Protein AF-0000000081332858 (afdb_homodimer)

Solvent-accessible surface area (backbone atoms only — not comparable to full-atom values): 34421 Å² total; per-residue (Å²): 135,81,70,83,60,42,72,42,74,48,76,34,62,42,65,67,56,46,44,54,54,47,28,74,70,50,26,63,65,46,74,45,54,92,53,54,86,54,32,47,28,39,37,44,32,35,38,48,86,89,63,42,36,37,34,30,40,40,31,40,49,28,51,35,36,38,38,35,73,59,21,86,56,22,52,22,36,40,34,40,34,25,72,37,52,39,37,38,39,38,42,90,90,38,79,43,76,26,24,66,54,25,22,39,48,46,56,51,66,41,61,38,36,40,37,33,41,28,70,22,33,25,41,37,39,34,36,29,46,66,56,52,51,53,50,50,22,61,72,66,71,43,86,75,91,64,84,90,46,63,59,42,71,35,44,45,74,54,60,28,35,14,54,47,48,52,49,53,52,49,51,41,55,49,60,70,65,66,39,65,49,72,68,32,58,87,32,41,51,30,47,49,50,23,53,54,46,35,47,63,72,32,41,40,30,84,53,33,60,58,48,36,60,72,68,61,60,83,66,58,67,42,56,49,37,30,50,50,50,42,68,75,38,47,53,50,94,76,51,72,67,56,41,26,63,59,28,70,48,55,67,66,60,49,38,51,47,27,38,71,65,49,51,27,46,65,64,56,44,48,50,52,53,33,51,51,50,38,52,51,43,50,71,66,56,59,92,79,60,53,70,65,57,47,36,42,58,38,58,49,85,50,66,69,61,47,44,54,52,41,22,70,76,68,76,42,44,68,67,52,52,45,50,51,46,54,58,67,74,98,132,86,67,84,61,40,73,42,76,50,76,35,59,45,65,67,57,47,43,57,55,46,26,72,70,49,26,63,64,47,73,46,56,94,51,56,87,54,33,47,29,38,39,44,34,35,38,48,85,89,62,45,38,38,34,30,41,40,32,40,50,29,52,34,36,37,39,34,74,58,21,86,57,23,52,21,35,40,33,39,34,25,73,37,53,40,36,36,38,37,43,91,89,40,79,43,76,27,25,66,56,23,21,40,48,47,56,51,66,41,62,38,36,40,38,36,40,27,69,23,33,25,40,36,39,34,36,31,46,65,56,52,52,53,49,48,22,61,71,65,70,45,84,77,90,64,82,88,46,64,60,42,71,37,45,46,73,55,62,28,34,13,52,48,47,53,49,53,53,49,50,41,56,49,60,69,65,65,40,66,49,72,67,33,59,86,31,40,49,29,49,51,50,24,54,55,47,34,46,62,74,30,42,38,31,84,54,34,60,59,47,36,62,72,68,60,59,82,67,57,68,42,57,51,37,30,50,49,51,42,68,76,39,47,54,50,95,77,51,73,66,55,40,26,63,58,26,70,48,53,68,66,59,51,39,52,46,27,37,70,64,50,52,26,47,65,64,56,45,48,50,51,52,33,52,51,49,39,53,51,43,48,71,65,49,62,94,84,61,54,71,66,57,49,38,44,57,39,57,48,84,50,65,69,62,47,44,53,52,43,22,69,74,68,77,41,43,67,67,52,52,45,51,51,47,53,56,65,75,93

Organism: NCBI:txid2813360

Nearest PDB structures (foldseek):
  3mn2-assembly2_B  TM=9.198E-01  e=8.263E-06  Rhodopseudomonas palustris CGA009
  6nwj-assembly1_B  TM=6.932E-01  e=1.311E-04  Clostridium perfringens str. 13
  1sfn-assembly1_A  TM=6.014E-01  e=7.971E-05  Deinococcus radiodurans
  5u9e-assembly1_B  TM=5.448E-01  e=7.276E-04  Bacteria Latreille et al. 1825
  5u93-assembly1_A  TM=4.797E-01  e=2.456E-03  Bacteria Latreille et al. 1825

Secondary structure (DSSP, 8-state):
-----SEEEEEE-SHHHHHHHHHHHH-S-EEE-S-GGG--EEEEEEE-TTSSEEEEEEE-SS-EEEEE--TTT--EEEEEEEEES-EEEEETTEEEEEBTTEEEEEPTTS-EEEEE-TT-EEEEEEEEHHHHHHHHHHHHTS--SS---B-SEEESSSHHHHHHHHHHHHHHHHHHHT-GGGG-HHHHHHHHHHHHHHHHHHS-BTTHHHHHHHHTPPPPHHHHHHHHHHHHTTTS---HHHHHHHHTS-HHHHHHHHHHHHSS-HHHHHHHHHHHHHHHHHHHHTTSS-HHHHHHHTT---HHHHHHHHHHHHSS-HHHHHHHHHHHH-/-----SEEEEEE-SHHHHHHHHHHHH-S-EEE-S-GGG--EEEEEEE-TTSSEEEEEEE-SS-EEEEE--TTT--EEEEEEEEES-EEEEETTEEEEEBTTEEEEE-TTS-EEEEE-TT-EEEEEEEEHHHHHHHHHHHHTS--SS---B-SEEESSSHHHHHHHHHHHHHHHHHHHT-GGGG-HHHHHHHHHHHHHHHHHHS-BTTHHHHHHHHTPPPPHHHHHHHHHHHHTTTS---HHHHHHHHTS-HHHHHHHHHHHHSS-HHHHHHHHHHHHHHHHHHHS-SSS-HHHHHHHTT---HHHHHHHHHHHHSS-HHHHHHHHHHHH-

Radius of gyration: 30.45 Å; Cα contacts (8 Å, |Δi|>4): 1201; chains: 2; bounding box: 71×90×68 Å

Foldseek 3Di:
DPPLDQKDKDWDLADVVLQVVVCVFFNHKDKDDPCSRQWTWIWIWGAQPVRQKIKTKIAGLAKMKIWDDPLVGRFKKKKKAWPDFWKWKAFPNDIDIGYNFKIFIDHGPGTMMMIGHNPTMIIMMIGGQVLLQVLVCVLLVHHDQAGKDFDTMAGCPDFLSVVLVVLSVVVHVVSVVVDPQSVDNVRVVVSVSCSSNSCVQGTAILCLVVSCVSVVPDAPPLQVQLVVVLVVQQQHDDDLVNSCVRSVHDLVVQQVSCCRRHVDGSVVVSLVVLLVQLLVCLLVVAPPDDSVRSSVSRPDPDVVVSQVVNCVSNVDGSVVSNVVSVVVVD/DPPLDQKDKDWDLAQVVLQVVVCVFFNHKDKDDPCSRQWTWIWIWGAQPVRQKIKTKIAGLAKMKIWDDPLVGRFKKKKKAWPDFWKWKAFPNDIDIGYNFKIFIDHGPGTMMMIGHNPTMIIMMIGGQVLLQVLVCVLLVHHDDDGKDFDTMAGCPDFLSVVLVVLSVVVHVVSVVVDPQSVDNVRVVVSVSCSSNSCVQGTAILCLVVSCVSVVPDAPPLLVQLVVVLVVQQQHDDDLVNSCVRSVHDLVVQQVSCCRRHVDGSVVVSLVVLLVQLLVCLLVVAPPDDSVRSSVSRPDPDVVVSQVVNCVSNVDGSVVSNVVSVVVVD

Structure (mmCIF, N/CA/C/O backbone):
data_AF-0000000081332858-model_v1
#
loop_
_entity.id
_entity.type
_entity.pdbx_description
1 polymer 'Helix-turn-helix domain-containing protein'
#
loop_
_atom_site.group_PDB
_atom_site.id
_atom_site.type_symbol
_atom_site.label_atom_id
_atom_site.label_alt_id
_atom_site.label_comp_id
_atom_site.label_asym_id
_atom_site.label_entity_id
_atom_site.label_seq_id
_atom_site.pdbx_PDB_ins_code
_atom_site.Cartn_x
_atom_site.Cartn_y
_atom_site.Cartn_z
_atom_site.occupancy
_atom_site.B_iso_or_equiv
_atom_site.auth_seq_id
_atom_site.auth_comp_id
_atom_site.auth_asym_id
_atom_site.auth_atom_id
_atom_site.pdbx_PDB_model_num
ATOM 1 N N . MET A 1 1 ? 16.011 -5.835 26.47 1 20.95 1 MET A N 1
ATOM 2 C CA . MET A 1 1 ? 15.827 -4.471 25.984 1 20.95 1 MET A CA 1
ATOM 3 C C . MET A 1 1 ? 15.586 -4.457 24.478 1 20.95 1 MET A C 1
ATOM 5 O O . MET A 1 1 ? 16.534 -4.408 23.694 1 20.95 1 MET A O 1
ATOM 9 N N . SER A 1 2 ? 15.038 -5.488 23.967 1 27.61 2 SER A N 1
ATOM 10 C CA . SER A 1 2 ? 14.746 -6.167 22.709 1 27.61 2 SER A CA 1
ATOM 11 C C . SER A 1 2 ? 14.049 -5.234 21.725 1 27.61 2 SER A C 1
ATOM 13 O O . SER A 1 2 ? 12.835 -5.034 21.805 1 27.61 2 SER A O 1
ATOM 15 N N . SER A 1 3 ? 14.504 -3.999 21.685 1 33.76 3 SER A N 1
ATOM 16 C CA . SER A 1 3 ? 14.084 -2.938 20.776 1 33.76 3 SER A CA 1
ATOM 17 C C . SER A 1 3 ? 13.857 -3.476 19.367 1 33.76 3 SER A C 1
ATOM 19 O O . SER A 1 3 ? 14.741 -4.113 18.79 1 33.76 3 SER A O 1
ATOM 21 N N . GLN A 1 4 ? 12.79 -4.153 18.954 1 39.83 4 GLN A N 1
ATOM 22 C CA . GLN A 1 4 ? 12.185 -4.659 17.726 1 39.83 4 GLN A CA 1
ATOM 23 C C . GLN A 1 4 ? 12.593 -3.813 16.523 1 39.83 4 GLN A C 1
ATOM 25 O O . GLN A 1 4 ? 11.97 -2.789 16.238 1 39.83 4 GLN A O 1
ATOM 30 N N . THR A 1 5 ? 13.84 -3.744 16.279 1 48.18 5 THR A N 1
ATOM 31 C CA . THR A 1 5 ? 14.554 -2.824 15.401 1 48.18 5 THR A CA 1
ATOM 32 C C . THR A 1 5 ? 14.111 -3.007 13.952 1 48.18 5 THR A C 1
ATOM 34 O O . THR A 1 5 ? 14.234 -4.099 13.393 1 48.18 5 THR A O 1
ATOM 37 N N . ARG A 1 6 ? 13.298 -2.214 13.42 1 63.18 6 ARG A N 1
ATOM 38 C CA . ARG A 1 6 ? 12.821 -2.032 12.053 1 63.18 6 ARG A CA 1
ATOM 39 C C . ARG A 1 6 ? 13.982 -2.028 11.064 1 63.18 6 ARG A C 1
ATOM 41 O O . ARG A 1 6 ? 13.883 -2.609 9.981 1 63.18 6 ARG A O 1
ATOM 48 N N . ASP A 1 7 ? 15.091 -1.517 11.483 1 69.71 7 ASP A N 1
ATOM 49 C CA . ASP A 1 7 ? 16.236 -1.451 10.58 1 69.71 7 ASP A CA 1
ATOM 50 C C . ASP A 1 7 ? 17.333 -2.422 11.013 1 69.71 7 ASP A C 1
ATOM 52 O O . ASP A 1 7 ? 17.919 -2.266 12.086 1 69.71 7 ASP A O 1
ATOM 56 N N . ILE A 1 8 ? 17.525 -3.523 10.327 1 75.99 8 ILE A N 1
ATOM 57 C CA . ILE A 1 8 ? 18.504 -4.552 10.662 1 75.99 8 ILE A CA 1
ATOM 58 C C . ILE A 1 8 ? 19.663 -4.504 9.67 1 75.99 8 ILE A C 1
ATOM 60 O O . ILE A 1 8 ? 19.455 -4.583 8.457 1 75.99 8 ILE A O 1
ATOM 64 N N . ARG A 1 9 ? 20.893 -4.158 10.193 1 82.01 9 ARG A N 1
ATOM 65 C CA . ARG A 1 9 ? 22.105 -4.216 9.382 1 82.01 9 ARG A CA 1
ATOM 66 C C . ARG A 1 9 ? 23.162 -5.099 10.038 1 82.01 9 ARG A C 1
ATOM 68 O O . ARG A 1 9 ? 23.366 -5.033 11.251 1 82.01 9 ARG A O 1
ATOM 75 N N . ILE A 1 10 ? 23.713 -5.959 9.143 1 79.6 10 ILE A N 1
ATOM 76 C CA . ILE A 1 10 ? 24.734 -6.837 9.704 1 79.6 10 ILE A CA 1
ATOM 77 C C . ILE A 1 10 ? 25.812 -7.109 8.658 1 79.6 10 ILE A C 1
ATOM 79 O O . ILE A 1 10 ? 25.536 -7.099 7.456 1 79.6 10 ILE A O 1
ATOM 83 N N . GLN A 1 11 ? 26.93 -7.125 9.168 1 80.64 11 GLN A N 1
ATOM 84 C CA . GLN A 1 11 ? 28.081 -7.623 8.421 1 80.64 11 GLN A CA 1
ATOM 85 C C . GLN A 1 11 ? 28.754 -8.779 9.155 1 80.64 11 GLN A C 1
ATOM 87 O O . GLN A 1 11 ? 28.981 -8.705 10.365 1 80.64 11 GLN A O 1
ATOM 92 N N . ARG A 1 12 ? 28.789 -9.879 8.466 1 80.61 12 ARG A N 1
ATOM 93 C CA . ARG A 1 12 ? 29.456 -11.047 9.033 1 80.61 12 ARG A CA 1
ATOM 94 C C . ARG A 1 12 ? 30.494 -11.607 8.066 1 80.61 12 ARG A C 1
ATOM 96 O O . ARG A 1 12 ? 30.293 -11.587 6.85 1 80.61 12 ARG A O 1
ATOM 103 N N . PHE A 1 13 ? 31.51 -12.166 8.756 1 81.51 13 PHE A N 1
ATOM 104 C CA . PHE A 1 13 ? 32.588 -12.651 7.902 1 81.51 13 PHE A CA 1
ATOM 105 C C . PHE A 1 13 ? 32.834 -14.137 8.132 1 81.51 13 PHE A C 1
ATOM 107 O O . PHE A 1 13 ? 33.845 -14.681 7.682 1 81.51 13 PHE A O 1
ATOM 114 N N . ASP A 1 14 ? 31.905 -14.775 8.884 1 86.92 14 ASP A N 1
ATOM 115 C CA . ASP A 1 14 ? 32.022 -16.221 9.038 1 86.92 14 ASP A CA 1
ATOM 116 C C . ASP A 1 14 ? 30.699 -16.916 8.721 1 86.92 14 ASP A C 1
ATOM 118 O O . ASP A 1 14 ? 29.632 -16.309 8.83 1 86.92 14 ASP A O 1
ATOM 122 N N . LEU A 1 15 ? 30.89 -18.131 8.35 1 90.55 15 LEU A N 1
ATOM 123 C CA . LEU A 1 15 ? 29.773 -18.924 7.849 1 90.55 15 LEU A CA 1
ATOM 124 C C . LEU A 1 15 ? 28.733 -19.149 8.941 1 90.55 15 LEU A C 1
ATOM 126 O O . LEU A 1 15 ? 27.53 -19.069 8.685 1 90.55 15 LEU A O 1
ATOM 130 N N . GLU A 1 16 ? 29.199 -19.429 10.105 1 90.61 16 GLU A N 1
ATOM 131 C CA . GLU A 1 16 ? 28.293 -19.711 11.214 1 90.61 16 GLU A CA 1
ATOM 132 C C . GLU A 1 16 ? 27.489 -18.472 11.6 1 90.61 16 GLU A C 1
ATOM 134 O O . GLU A 1 16 ? 26.299 -18.568 11.906 1 90.61 16 GLU A O 1
ATOM 139 N N . GLY A 1 17 ? 28.124 -17.437 11.593 1 90.92 17 GLY A N 1
ATOM 140 C CA . GLY A 1 17 ? 27.434 -16.192 11.892 1 90.92 17 GLY A CA 1
ATOM 141 C C . GLY A 1 17 ? 26.366 -15.842 10.874 1 90.92 17 GLY A C 1
ATOM 142 O O . GLY A 1 17 ? 25.256 -15.451 11.24 1 90.92 17 GLY A O 1
ATOM 143 N N . ALA A 1 18 ? 26.75 -15.945 9.651 1 92.16 18 ALA A N 1
ATOM 144 C CA . ALA A 1 18 ? 25.803 -15.671 8.574 1 92.16 18 ALA A CA 1
ATOM 145 C C . ALA A 1 18 ? 24.601 -16.608 8.649 1 92.16 18 ALA A C 1
ATOM 147 O O . ALA A 1 18 ? 23.454 -16.167 8.54 1 92.16 18 ALA A O 1
ATOM 148 N N . ARG A 1 19 ? 24.859 -17.853 8.843 1 91.44 19 ARG A N 1
ATOM 149 C CA . ARG A 1 19 ? 23.8 -18.853 8.936 1 91.44 19 ARG A CA 1
ATOM 150 C C . ARG A 1 19 ? 22.882 -18.571 10.12 1 91.44 19 ARG A C 1
ATOM 152 O O . ARG A 1 19 ? 21.657 -18.642 9.993 1 91.44 19 ARG A O 1
ATOM 159 N N . SER A 1 20 ? 23.457 -18.314 11.256 1 89.73 20 SER A N 1
ATOM 160 C CA . SER A 1 20 ? 22.679 -18.037 12.459 1 89.73 20 SER A CA 1
ATOM 161 C C . SER A 1 20 ? 21.775 -16.824 12.265 1 89.73 20 SER A C 1
ATOM 163 O O . SER A 1 20 ? 20.625 -16.823 12.709 1 89.73 20 SER A O 1
ATOM 165 N N . TRP A 1 21 ? 22.353 -15.887 11.659 1 88.15 21 TRP A N 1
ATOM 166 C CA . TRP A 1 21 ? 21.586 -14.676 11.386 1 88.15 21 TRP A CA 1
ATOM 167 C C . TRP A 1 21 ? 20.379 -14.984 10.506 1 88.15 21 TRP A C 1
ATOM 169 O O . TRP A 1 21 ? 19.248 -14.628 10.847 1 88.15 21 TRP A O 1
ATOM 179 N N . MET A 1 22 ? 20.589 -15.635 9.423 1 89.73 22 MET A N 1
ATOM 180 C CA . MET A 1 22 ? 19.532 -15.907 8.453 1 89.73 22 MET A CA 1
ATOM 181 C C . MET A 1 22 ? 18.533 -16.918 9.005 1 89.73 22 MET A C 1
ATOM 183 O O . MET A 1 22 ? 17.351 -16.883 8.658 1 89.73 22 MET A O 1
ATOM 187 N N . SER A 1 23 ? 18.963 -17.819 9.877 1 88.5 23 SER A N 1
ATOM 188 C CA . SER A 1 23 ? 18.057 -18.77 10.513 1 88.5 23 SER A CA 1
ATOM 189 C C . SER A 1 23 ? 17.021 -18.055 11.374 1 88.5 23 SER A C 1
ATOM 191 O O . SER A 1 23 ? 15.883 -18.514 11.495 1 88.5 23 SER A O 1
ATOM 193 N N . GLY A 1 24 ? 17.417 -16.959 11.877 1 84.44 24 GLY A N 1
ATOM 194 C CA . GLY A 1 24 ? 16.493 -16.156 12.661 1 84.44 24 GLY A CA 1
ATOM 195 C C . GLY A 1 24 ? 15.422 -15.487 11.82 1 84.44 24 GLY A C 1
ATOM 196 O O . GLY A 1 24 ? 14.355 -15.137 12.328 1 84.44 24 GLY A O 1
ATOM 197 N N . ILE A 1 25 ? 15.683 -15.383 10.57 1 85.5 25 ILE A N 1
ATOM 198 C CA . ILE A 1 25 ? 14.774 -14.662 9.685 1 85.5 25 ILE A CA 1
ATOM 199 C C . ILE A 1 25 ? 13.942 -15.655 8.878 1 85.5 25 ILE A C 1
ATOM 201 O O . ILE A 1 25 ? 12.718 -15.528 8.797 1 85.5 25 ILE A O 1
ATOM 205 N N . CYS A 1 26 ? 14.571 -16.68 8.343 1 85.97 26 CYS A N 1
ATOM 206 C CA . CYS A 1 26 ? 13.897 -17.56 7.396 1 85.97 26 CYS A CA 1
ATOM 207 C C . CYS A 1 26 ? 13.637 -18.93 8.012 1 85.97 26 CYS A C 1
ATOM 209 O O . CYS A 1 26 ? 12.871 -19.726 7.467 1 85.97 26 CYS A O 1
ATOM 211 N N . GLY A 1 27 ? 14.281 -19.165 9.141 1 83.36 27 GLY A N 1
ATOM 212 C CA . GLY A 1 27 ? 14.206 -20.493 9.729 1 83.36 27 GLY A CA 1
ATOM 213 C C . GLY A 1 27 ? 15.463 -21.314 9.509 1 83.36 27 GLY A C 1
ATOM 214 O O . GLY A 1 27 ? 16.371 -20.889 8.792 1 83.36 27 GLY A O 1
ATOM 215 N N . PRO A 1 28 ? 15.479 -22.422 10.138 1 83.94 28 PRO A N 1
ATOM 216 C CA . PRO A 1 28 ? 16.684 -23.254 10.078 1 83.94 28 PRO A CA 1
ATOM 217 C C . PRO A 1 28 ? 16.975 -23.769 8.67 1 83.94 28 PRO A C 1
ATOM 219 O O . PRO A 1 28 ? 16.05 -24.13 7.937 1 83.94 28 PRO A O 1
ATOM 222 N N . HIS A 1 29 ? 18.261 -23.725 8.281 1 86.79 29 HIS A N 1
ATOM 223 C CA . HIS A 1 29 ? 18.756 -24.24 7.009 1 86.79 29 HIS A CA 1
ATOM 224 C C . HIS A 1 29 ? 20.257 -24.505 7.07 1 86.79 29 HIS A C 1
ATOM 226 O O . HIS A 1 29 ? 20.91 -24.178 8.063 1 86.79 29 HIS A O 1
ATOM 232 N N . ARG A 1 30 ? 20.741 -25.173 6.16 1 89.97 30 ARG A N 1
ATOM 233 C CA . ARG A 1 30 ? 22.179 -25.388 6.035 1 89.97 30 ARG A CA 1
ATOM 234 C C . ARG A 1 30 ? 22.797 -24.402 5.049 1 89.97 30 ARG A C 1
ATOM 236 O O . ARG A 1 30 ? 22.198 -24.09 4.018 1 89.97 30 ARG A O 1
ATOM 243 N N . LEU A 1 31 ? 23.886 -23.856 5.406 1 92.75 31 LEU A N 1
ATOM 244 C CA . LEU A 1 31 ? 24.678 -22.95 4.582 1 92.75 31 LEU A CA 1
ATOM 245 C C . LEU A 1 31 ? 26.079 -23.508 4.353 1 92.75 31 LEU A C 1
ATOM 247 O O . LEU A 1 31 ? 26.791 -23.82 5.31 1 92.75 31 LEU A O 1
ATOM 251 N N . ALA A 1 32 ? 26.43 -23.645 3.053 1 94.51 32 ALA A N 1
ATOM 252 C CA . ALA A 1 32 ? 27.729 -24.233 2.732 1 94.51 32 ALA A CA 1
ATOM 253 C C . ALA A 1 32 ? 28.461 -23.404 1.681 1 94.51 32 ALA A C 1
ATOM 255 O O . ALA A 1 32 ? 27.831 -22.719 0.871 1 94.51 32 ALA A O 1
ATOM 256 N N . THR A 1 33 ? 29.762 -23.394 1.731 1 94.37 33 THR A N 1
ATOM 257 C CA . THR A 1 33 ? 30.622 -22.778 0.727 1 94.37 33 THR A CA 1
ATOM 258 C C . THR A 1 33 ? 31.966 -23.497 0.651 1 94.37 33 THR A C 1
ATOM 260 O O . THR A 1 33 ? 32.429 -24.063 1.643 1 94.37 33 THR A O 1
ATOM 263 N N . SER A 1 34 ? 32.543 -23.514 -0.481 1 92.2 34 SER A N 1
ATOM 264 C CA . SER A 1 34 ? 33.867 -24.1 -0.665 1 92.2 34 SER A CA 1
ATOM 265 C C . SER A 1 34 ? 34.966 -23.117 -0.274 1 92.2 34 SER A C 1
ATOM 267 O O . SER A 1 34 ? 36.122 -23.507 -0.103 1 92.2 34 SER A O 1
ATOM 269 N N . THR A 1 35 ? 34.635 -21.851 -0.088 1 91.78 35 THR A N 1
ATOM 270 C CA . THR A 1 35 ? 35.613 -20.823 0.246 1 91.78 35 THR A CA 1
ATOM 271 C C . THR A 1 35 ? 35.125 -19.97 1.414 1 91.78 35 THR A C 1
ATOM 273 O O . THR A 1 35 ? 34.914 -18.765 1.264 1 91.78 35 THR A O 1
ATOM 276 N N . PRO A 1 36 ? 35.059 -20.509 2.569 1 90.44 36 PRO A N 1
ATOM 277 C CA . PRO A 1 36 ? 34.517 -19.78 3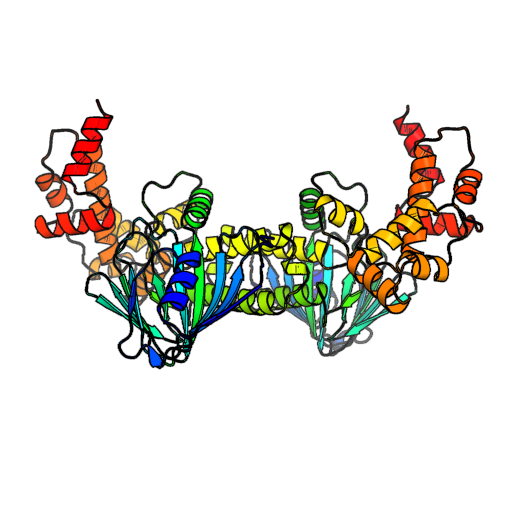.718 1 90.44 36 PRO A CA 1
ATOM 278 C C . PRO A 1 36 ? 35.315 -18.52 4.047 1 90.44 36 PRO A C 1
ATOM 280 O O . PRO A 1 36 ? 34.757 -17.547 4.56 1 90.44 36 PRO A O 1
ATOM 283 N N . GLU A 1 37 ? 36.569 -18.507 3.696 1 89.42 37 GLU A N 1
ATOM 284 C CA . GLU A 1 37 ? 37.438 -17.379 4.015 1 89.42 37 GLU A CA 1
ATOM 285 C C . GLU A 1 37 ? 37.097 -16.161 3.16 1 89.42 37 GLU A C 1
ATOM 287 O O . GLU A 1 37 ? 37.467 -15.035 3.5 1 89.42 37 GLU A O 1
ATOM 292 N N . ARG A 1 38 ? 36.398 -16.354 2.115 1 90.31 38 ARG A N 1
ATOM 293 C CA . ARG A 1 38 ? 36.067 -15.264 1.203 1 90.31 38 ARG A CA 1
ATOM 294 C C . ARG A 1 38 ? 34.68 -14.704 1.5 1 90.31 38 ARG A C 1
ATOM 296 O O . ARG A 1 38 ? 34.227 -13.769 0.836 1 90.31 38 ARG A O 1
ATOM 303 N N . LEU A 1 39 ? 34.037 -15.265 2.459 1 91.36 39 LEU A N 1
ATOM 304 C CA . LEU A 1 39 ? 32.679 -14.851 2.793 1 91.36 39 LEU A CA 1
ATOM 305 C C . LEU A 1 39 ? 32.655 -13.406 3.28 1 91.36 39 LEU A C 1
ATOM 307 O O . LEU A 1 39 ? 33.442 -13.027 4.151 1 91.36 39 LEU A O 1
ATOM 311 N N . ARG A 1 40 ? 31.891 -12.522 2.642 1 91.44 40 ARG A N 1
ATOM 312 C CA . ARG A 1 40 ? 31.587 -11.15 3.038 1 91.44 40 ARG A CA 1
ATOM 313 C C . ARG A 1 40 ? 30.081 -10.915 3.085 1 91.44 40 ARG A C 1
ATOM 315 O O . ARG A 1 40 ? 29.529 -10.222 2.228 1 91.44 40 ARG A O 1
ATOM 322 N N . PHE A 1 41 ? 29.544 -11.444 4.111 1 91.66 41 PHE A N 1
ATOM 323 C CA . PHE A 1 41 ? 28.092 -11.443 4.253 1 91.66 41 PHE A CA 1
ATOM 324 C C . PHE A 1 41 ? 27.59 -10.068 4.676 1 91.66 41 PHE A C 1
ATOM 326 O O . PHE A 1 41 ? 28.061 -9.507 5.667 1 91.66 41 PHE A O 1
ATOM 333 N N . HIS A 1 42 ? 26.718 -9.518 3.879 1 92.81 42 HIS A N 1
ATOM 334 C CA . HIS A 1 42 ? 26.047 -8.26 4.186 1 92.81 42 HIS A CA 1
ATOM 335 C C . HIS A 1 42 ? 24.537 -8.384 4.013 1 92.81 42 HIS A C 1
ATOM 337 O O . HIS A 1 42 ? 24.065 -8.93 3.013 1 92.81 42 HIS A O 1
ATOM 343 N N . HIS A 1 43 ? 23.819 -8.022 5.02 1 91.26 43 HIS A N 1
ATOM 344 C CA . HIS A 1 43 ? 22.361 -8.01 4.97 1 91.26 43 HIS A CA 1
ATOM 345 C C . HIS A 1 43 ? 21.8 -6.714 5.544 1 91.26 43 HIS A C 1
ATOM 347 O O . HIS A 1 43 ? 22.111 -6.347 6.679 1 91.26 43 HIS A O 1
ATOM 353 N N . SER A 1 44 ? 21.156 -5.955 4.749 1 90.93 44 SER A N 1
ATOM 354 C CA . SER A 1 44 ? 20.394 -4.786 5.176 1 90.93 44 SER A CA 1
ATOM 355 C C . SER A 1 44 ? 18.896 -5.003 4.988 1 90.93 44 SER A C 1
ATOM 357 O O . SER A 1 44 ? 18.431 -5.227 3.869 1 90.93 44 SER A O 1
ATOM 359 N N . ALA A 1 45 ? 18.17 -5.033 6.125 1 87.83 45 ALA A N 1
ATOM 360 C CA . ALA A 1 45 ? 16.751 -5.365 6.025 1 87.83 45 ALA A CA 1
ATOM 361 C C . ALA A 1 45 ? 15.929 -4.57 7.036 1 87.83 45 ALA A C 1
ATOM 363 O O . ALA A 1 45 ? 16.479 -4.001 7.982 1 87.83 45 ALA A O 1
ATOM 364 N N . ASN A 1 46 ? 14.697 -4.41 6.646 1 85.56 46 ASN A N 1
ATOM 365 C CA . ASN A 1 46 ? 13.701 -3.843 7.549 1 85.56 46 ASN A CA 1
ATOM 366 C C . ASN A 1 46 ? 12.517 -4.787 7.741 1 85.56 46 ASN A C 1
ATOM 368 O O . ASN A 1 46 ? 12.234 -5.619 6.877 1 85.56 46 ASN A O 1
ATOM 372 N N . VAL A 1 47 ? 12.017 -4.754 8.898 1 79.51 47 VAL A N 1
ATOM 373 C CA . VAL A 1 47 ? 10.861 -5.579 9.231 1 79.51 47 VAL A CA 1
ATOM 374 C C . VAL A 1 47 ? 9.637 -4.692 9.448 1 79.51 47 VAL A C 1
ATOM 376 O O . VAL A 1 47 ? 9.739 -3.619 10.048 1 79.51 47 VAL A O 1
ATOM 379 N N . PHE A 1 48 ? 8.548 -5.104 8.781 1 80.72 48 PHE A N 1
ATOM 380 C CA . PHE A 1 48 ? 7.298 -4.45 9.149 1 80.72 48 PHE A CA 1
ATOM 381 C C . PHE A 1 48 ? 6.968 -4.698 10.616 1 80.72 48 PHE A C 1
ATOM 383 O O . PHE A 1 48 ? 7.426 -5.681 11.203 1 80.72 48 PHE A O 1
ATOM 390 N N . LYS A 1 49 ? 6.333 -3.826 11.198 1 66.47 49 LYS A N 1
ATOM 391 C CA . LYS A 1 49 ? 6.079 -3.861 12.635 1 66.47 49 LYS A CA 1
ATOM 392 C C . LYS A 1 49 ? 5.309 -5.119 13.026 1 66.47 49 LYS A C 1
ATOM 394 O O . LYS A 1 49 ? 5.465 -5.629 14.138 1 66.47 49 LYS A O 1
ATOM 399 N N . SER A 1 50 ? 4.369 -5.565 12.111 1 62.18 50 SER A N 1
ATOM 400 C CA . SER A 1 50 ? 3.676 -6.808 12.433 1 62.18 50 SER A CA 1
ATOM 401 C C . SER A 1 50 ? 4.647 -7.983 12.494 1 62.18 50 SER A C 1
ATOM 403 O O . SER A 1 50 ? 4.322 -9.036 13.045 1 62.18 50 SER A O 1
ATOM 405 N N . ARG A 1 51 ? 5.843 -7.812 12.066 1 63.76 51 ARG A N 1
ATOM 406 C CA . ARG A 1 51 ? 6.984 -8.72 12.09 1 63.76 51 ARG A CA 1
ATOM 407 C C . ARG A 1 51 ? 6.736 -9.935 11.202 1 63.76 51 ARG A C 1
ATOM 409 O O . ARG A 1 51 ? 7.463 -10.928 11.282 1 63.76 51 ARG A O 1
ATOM 416 N N . ALA A 1 52 ? 5.803 -9.851 10.413 1 82.18 52 ALA A N 1
ATOM 417 C CA . ALA A 1 52 ? 5.508 -11.014 9.58 1 82.18 52 ALA A CA 1
ATOM 418 C C . ALA A 1 52 ? 6.299 -10.97 8.276 1 82.18 52 ALA A C 1
ATOM 420 O O . ALA A 1 52 ? 6.467 -11.994 7.609 1 82.18 52 ALA A O 1
ATOM 421 N N . THR A 1 53 ? 6.847 -9.827 8.021 1 92.22 53 THR A N 1
ATOM 422 C CA . THR A 1 53 ? 7.497 -9.644 6.728 1 92.22 53 THR A CA 1
ATOM 423 C C . THR A 1 53 ? 8.835 -8.928 6.892 1 92.22 53 THR A C 1
ATOM 425 O O . THR A 1 53 ? 8.907 -7.876 7.53 1 92.22 53 THR A O 1
ATOM 428 N N . THR A 1 54 ? 9.846 -9.502 6.444 1 91.98 54 THR A N 1
ATOM 429 C CA . THR A 1 54 ? 11.176 -8.904 6.393 1 91.98 54 THR A CA 1
ATOM 430 C C . THR A 1 54 ? 11.577 -8.601 4.952 1 91.98 54 THR A C 1
ATOM 432 O O . THR A 1 54 ? 11.457 -9.458 4.075 1 91.98 54 THR A O 1
ATOM 435 N N . LEU A 1 55 ? 11.941 -7.404 4.684 1 94 55 LEU A N 1
ATOM 436 C CA . LEU A 1 55 ? 12.34 -6.961 3.352 1 94 55 LEU A CA 1
ATOM 437 C C . LEU A 1 55 ? 13.732 -6.339 3.38 1 94 55 LEU A C 1
ATOM 439 O O . LEU A 1 55 ? 14.041 -5.541 4.268 1 94 55 LEU A O 1
ATOM 443 N N . GLY A 1 56 ? 14.56 -6.743 2.348 1 94.52 56 GLY A N 1
ATOM 444 C CA . GLY A 1 56 ? 15.876 -6.126 2.312 1 94.52 56 GLY A CA 1
ATOM 445 C C . GLY A 1 56 ? 16.74 -6.631 1.171 1 94.52 56 GLY A C 1
ATOM 446 O O . GLY A 1 56 ? 16.226 -7.152 0.179 1 94.52 56 GLY A O 1
ATOM 447 N N . VAL A 1 57 ? 18.033 -6.326 1.294 1 95.96 57 VAL A N 1
ATOM 448 C CA . VAL A 1 57 ? 19.049 -6.733 0.329 1 95.96 57 VAL A CA 1
ATOM 449 C C . VAL A 1 57 ? 20.099 -7.601 1.019 1 95.96 57 VAL A C 1
ATOM 451 O O . VAL A 1 57 ? 20.458 -7.354 2.173 1 95.96 57 VAL A O 1
ATOM 454 N N . ILE A 1 58 ? 20.542 -8.6 0.356 1 95.96 58 ILE A N 1
ATOM 455 C CA . ILE A 1 58 ? 21.478 -9.545 0.956 1 95.96 58 ILE A CA 1
ATOM 456 C C . ILE A 1 58 ? 22.549 -9.927 -0.064 1 95.96 58 ILE A C 1
ATOM 458 O O . ILE A 1 58 ? 22.285 -9.96 -1.268 1 95.96 58 ILE A O 1
ATOM 462 N N . GLU A 1 59 ? 23.731 -10.133 0.417 1 95.35 59 GLU A N 1
ATOM 463 C CA . GLU A 1 59 ? 24.854 -10.617 -0.38 1 95.35 59 GLU A CA 1
ATOM 464 C C . GLU A 1 59 ? 25.814 -11.449 0.466 1 95.35 59 GLU A C 1
ATOM 466 O O . GLU A 1 59 ? 26.05 -11.136 1.635 1 95.35 59 GLU A O 1
ATOM 471 N N . TYR A 1 60 ? 26.388 -12.479 -0.125 1 95.12 60 TYR A N 1
ATOM 472 C CA . TYR A 1 60 ? 27.291 -13.362 0.605 1 95.12 60 TYR A CA 1
ATOM 473 C C . TYR A 1 60 ? 28.74 -13.11 0.209 1 95.12 60 TYR A C 1
ATOM 475 O O . TYR A 1 60 ? 29.663 -13.468 0.944 1 95.12 60 TYR A O 1
ATOM 483 N N . GLY A 1 61 ? 28.977 -12.548 -0.917 1 92.98 61 GLY A N 1
ATOM 484 C CA . GLY A 1 61 ? 30.314 -12.168 -1.345 1 92.98 61 GLY A CA 1
ATOM 485 C C . GLY A 1 61 ? 31.119 -13.334 -1.888 1 92.98 61 GLY A C 1
ATOM 486 O O . GLY A 1 61 ? 32.239 -13.15 -2.369 1 92.98 61 GLY A O 1
ATOM 487 N N . THR A 1 62 ? 30.603 -14.602 -1.738 1 93.78 62 THR A N 1
ATOM 488 C CA . THR A 1 62 ? 31.189 -15.816 -2.295 1 93.78 62 THR A CA 1
ATOM 489 C C . THR A 1 62 ? 30.103 -16.828 -2.647 1 93.78 62 THR A C 1
ATOM 491 O O . THR A 1 62 ? 28.945 -16.667 -2.255 1 93.78 62 THR A O 1
ATOM 494 N N . ASP A 1 63 ? 30.485 -17.783 -3.47 1 95.51 63 ASP A N 1
ATOM 495 C CA . ASP A 1 63 ? 29.525 -18.823 -3.825 1 95.51 63 ASP A CA 1
ATOM 496 C C . ASP A 1 63 ? 29.043 -19.573 -2.585 1 95.51 63 ASP A C 1
ATOM 498 O O . ASP A 1 63 ? 29.854 -20.044 -1.785 1 95.51 63 ASP A O 1
ATOM 502 N N . VAL A 1 64 ? 27.723 -19.651 -2.476 1 95.8 64 VAL A N 1
ATOM 503 C CA . VAL A 1 64 ? 27.168 -20.383 -1.341 1 95.8 64 VAL A CA 1
ATOM 504 C C . VAL A 1 64 ? 25.993 -21.241 -1.805 1 95.8 64 VAL A C 1
ATOM 506 O O . VAL A 1 64 ? 25.414 -20.992 -2.865 1 95.8 64 VAL A O 1
ATOM 509 N N . THR A 1 65 ? 25.715 -22.222 -0.995 1 95.24 65 THR A N 1
ATOM 510 C CA . THR A 1 65 ? 24.558 -23.082 -1.216 1 95.24 65 THR A CA 1
ATOM 511 C C . THR A 1 65 ? 23.699 -23.165 0.042 1 95.24 65 THR A C 1
ATOM 513 O O . THR A 1 65 ? 24.213 -23.404 1.137 1 95.24 65 THR A O 1
ATOM 516 N N . ILE A 1 66 ? 22.455 -22.91 -0.157 1 92.46 66 ILE A N 1
ATOM 517 C CA . ILE A 1 66 ? 21.477 -23.016 0.921 1 92.46 66 ILE A CA 1
ATOM 518 C C . ILE A 1 66 ? 20.628 -24.27 0.725 1 92.46 66 ILE A C 1
ATOM 520 O O . ILE A 1 66 ? 19.969 -24.426 -0.307 1 92.46 66 ILE A O 1
ATOM 524 N N . ASP A 1 67 ? 20.638 -25.108 1.676 1 88.91 67 ASP A N 1
ATOM 525 C CA . ASP A 1 67 ? 19.89 -26.361 1.627 1 88.91 67 ASP A CA 1
ATOM 526 C C . ASP A 1 67 ? 18.757 -26.365 2.65 1 88.91 67 ASP A C 1
ATOM 528 O O . ASP A 1 67 ? 19.003 -26.315 3.857 1 88.91 67 ASP A O 1
ATOM 532 N N . ILE A 1 68 ? 17.604 -26.46 2.178 1 80.21 68 ILE A N 1
ATOM 533 C CA . ILE A 1 68 ? 16.416 -26.49 3.024 1 80.21 68 ILE A CA 1
ATOM 534 C C . ILE A 1 68 ? 15.937 -27.931 3.191 1 80.21 68 ILE A C 1
ATOM 536 O O . ILE A 1 68 ? 15.285 -28.482 2.3 1 80.21 68 ILE A O 1
ATOM 540 N N . GLU A 1 69 ? 16.434 -28.703 4.073 1 66.14 69 GLU A N 1
ATOM 541 C CA . GLU A 1 69 ? 16.111 -30.115 4.259 1 66.14 69 GLU A CA 1
ATOM 542 C C . GLU A 1 69 ? 14.871 -30.287 5.132 1 66.14 69 GLU A C 1
ATOM 544 O O . GLU A 1 69 ? 14.031 -31.148 4.863 1 66.14 69 GLU A O 1
ATOM 549 N N . ASP A 1 70 ? 14.93 -29.536 6.318 1 61.31 70 ASP A N 1
ATOM 550 C CA . ASP A 1 70 ? 13.861 -29.794 7.278 1 61.31 70 ASP A CA 1
ATOM 551 C C . ASP A 1 70 ? 12.723 -28.788 7.116 1 61.31 70 ASP A C 1
ATOM 553 O O . ASP A 1 70 ? 12.661 -27.792 7.839 1 61.31 70 ASP A O 1
ATOM 557 N N . ALA A 1 71 ? 11.875 -29.068 6.158 1 57 71 ALA A N 1
ATOM 558 C CA . ALA A 1 71 ? 10.787 -28.212 5.691 1 57 71 ALA A CA 1
ATOM 559 C C . ALA A 1 71 ? 9.767 -27.967 6.799 1 57 71 ALA A C 1
ATOM 561 O O . ALA A 1 71 ? 9.089 -26.937 6.812 1 57 71 ALA A O 1
ATOM 562 N N . GLU A 1 72 ? 9.824 -28.833 7.72 1 55.71 72 GLU A N 1
ATOM 563 C CA . GLU A 1 72 ? 8.835 -28.698 8.786 1 55.71 72 GLU A CA 1
ATOM 564 C C . GLU A 1 72 ? 9.144 -27.498 9.676 1 55.71 72 GLU A C 1
ATOM 566 O O . GLU A 1 72 ? 8.233 -26.883 10.236 1 55.71 72 GLU A O 1
ATOM 571 N N . HIS A 1 73 ? 10.361 -27.187 9.58 1 57.86 73 HIS A N 1
ATOM 572 C CA . HIS A 1 73 ? 10.728 -26.13 10.516 1 57.86 73 HIS A CA 1
ATOM 573 C C . HIS A 1 73 ? 10.972 -24.811 9.79 1 57.86 73 HIS A C 1
ATOM 575 O O . HIS A 1 73 ? 11.169 -23.774 10.427 1 57.86 73 HIS A O 1
ATOM 581 N N . PHE A 1 74 ? 10.985 -25.016 8.512 1 58.73 74 PHE A N 1
ATOM 582 C CA . PHE A 1 74 ? 11.078 -23.785 7.736 1 58.73 74 PHE A CA 1
ATOM 583 C C . PHE A 1 74 ? 9.745 -23.046 7.73 1 58.73 74 PHE A C 1
ATOM 585 O O . PHE A 1 74 ? 8.767 -23.523 7.15 1 58.73 74 PHE A O 1
ATOM 592 N N . SER A 1 75 ? 9.591 -22.031 8.413 1 73.87 75 SER A N 1
ATOM 593 C CA . SER A 1 75 ? 8.315 -21.441 8.805 1 73.87 75 SER A CA 1
ATOM 594 C C . SER A 1 75 ? 8.027 -20.171 8.012 1 73.87 75 SER A C 1
ATOM 596 O O . SER A 1 75 ? 7.277 -19.305 8.468 1 73.87 75 SER A O 1
ATOM 598 N N . SER A 1 76 ? 8.822 -20.092 6.757 1 88.98 76 SER A N 1
ATOM 599 C CA . SER A 1 76 ? 8.565 -18.861 6.017 1 88.98 76 SER A CA 1
ATOM 600 C C . SER A 1 76 ? 8.708 -19.079 4.514 1 88.98 76 SER A C 1
ATOM 602 O O . SER A 1 76 ? 9.349 -20.037 4.079 1 88.98 76 SER A O 1
ATOM 604 N N . TYR A 1 77 ? 8.086 -18.329 3.758 1 93.82 77 TYR A N 1
ATOM 605 C CA . TYR A 1 77 ? 8.332 -18.176 2.328 1 93.82 77 TYR A CA 1
ATOM 606 C C . TYR A 1 77 ? 9.452 -17.176 2.071 1 93.82 77 TYR A C 1
ATOM 608 O O . TYR A 1 77 ? 9.446 -16.072 2.621 1 93.82 77 TYR A O 1
ATOM 616 N N . SER A 1 78 ? 10.432 -17.588 1.369 1 94.86 78 SER A N 1
ATOM 617 C CA . SER A 1 78 ? 11.544 -16.702 1.039 1 94.86 78 SER A CA 1
ATOM 618 C C . SER A 1 78 ? 11.574 -16.384 -0.452 1 94.86 78 SER A C 1
ATOM 620 O O . SER A 1 78 ? 11.745 -17.28 -1.281 1 94.86 78 SER A O 1
ATOM 622 N N . LEU A 1 79 ? 11.382 -15.126 -0.802 1 97.2 79 LEU A N 1
ATOM 623 C CA . LEU A 1 79 ? 11.429 -14.653 -2.182 1 97.2 79 LEU A CA 1
ATOM 624 C C . LEU A 1 79 ? 12.721 -13.889 -2.45 1 97.2 79 LEU A C 1
ATOM 626 O O . LEU A 1 79 ? 13.159 -13.089 -1.62 1 97.2 79 LEU A O 1
ATOM 630 N N . SER A 1 80 ? 13.301 -14.099 -3.588 1 97.61 80 SER A N 1
ATOM 631 C CA . SER A 1 80 ? 14.532 -13.381 -3.9 1 97.61 80 SER A CA 1
ATOM 632 C C . SER A 1 80 ? 14.602 -13.02 -5.38 1 97.61 80 SER A C 1
ATOM 634 O O . SER A 1 80 ? 14.146 -13.785 -6.233 1 97.61 80 SER A O 1
ATOM 636 N N . LEU A 1 81 ? 15.125 -11.917 -5.724 1 98.49 81 LEU A N 1
ATOM 637 C CA . LEU A 1 81 ? 15.367 -11.404 -7.068 1 98.49 81 LEU A CA 1
ATOM 638 C C . LEU A 1 81 ? 16.758 -10.788 -7.172 1 98.49 81 LEU A C 1
ATOM 640 O O . LEU A 1 81 ? 17.015 -9.725 -6.602 1 98.49 81 LEU A O 1
ATOM 644 N N . PRO A 1 82 ? 17.636 -11.413 -7.91 1 98.16 82 PRO A N 1
ATOM 645 C CA . PRO A 1 82 ? 18.974 -10.838 -8.065 1 98.16 82 PRO A CA 1
ATOM 646 C C . PRO A 1 82 ? 18.95 -9.448 -8.696 1 98.16 82 PRO A C 1
ATOM 648 O O . PRO A 1 82 ? 18.189 -9.206 -9.636 1 98.16 82 PRO A O 1
ATOM 651 N N . LEU A 1 83 ? 19.611 -8.593 -8.088 1 96.87 83 LEU A N 1
ATOM 652 C CA . LEU A 1 83 ? 19.904 -7.302 -8.702 1 96.87 83 LEU A CA 1
ATOM 653 C C . LEU A 1 83 ? 21.117 -7.401 -9.622 1 96.87 83 LEU A C 1
ATOM 655 O O . LEU A 1 83 ? 21.157 -6.76 -10.675 1 96.87 83 LEU A O 1
ATOM 659 N N . VAL A 1 84 ? 22.02 -8.098 -9.169 1 95.89 84 VAL A N 1
ATOM 660 C CA . VAL A 1 84 ? 23.222 -8.478 -9.904 1 95.89 84 VAL A CA 1
ATOM 661 C C . VAL A 1 84 ? 23.553 -9.943 -9.629 1 95.89 84 VAL A C 1
ATOM 663 O O . VAL A 1 84 ? 23.18 -10.486 -8.586 1 95.89 84 VAL A O 1
ATOM 666 N N . GLY A 1 85 ? 24.195 -10.567 -10.585 1 95.5 85 GLY A N 1
ATOM 667 C CA . GLY A 1 85 ? 24.552 -11.966 -10.41 1 95.5 85 GLY A CA 1
ATOM 668 C C . GLY A 1 85 ? 23.396 -12.913 -10.669 1 95.5 85 GLY A C 1
ATOM 669 O O . GLY A 1 85 ? 22.412 -12.54 -11.311 1 95.5 85 GLY A O 1
ATOM 670 N N . GLU A 1 86 ? 23.66 -14.219 -10.178 1 96.9 86 GLU A N 1
ATOM 671 C CA . GLU A 1 86 ? 22.659 -15.238 -10.478 1 96.9 86 GLU A CA 1
ATOM 672 C C . GLU A 1 86 ? 22.515 -16.226 -9.324 1 96.9 86 GLU A C 1
ATOM 674 O O . GLU A 1 86 ? 23.382 -16.299 -8.45 1 96.9 86 GLU A O 1
ATOM 679 N N . GLN A 1 87 ? 21.415 -16.844 -9.308 1 96.78 87 GLN A N 1
ATOM 680 C CA . GLN A 1 87 ? 21.177 -17.972 -8.412 1 96.78 87 GLN A CA 1
ATOM 681 C C . GLN A 1 87 ? 20.419 -19.089 -9.124 1 96.78 87 GLN A C 1
ATOM 683 O O . GLN A 1 87 ? 19.887 -18.886 -10.217 1 96.78 87 GLN A O 1
ATOM 688 N N . GLU A 1 88 ? 20.538 -20.256 -8.6 1 96.61 88 GLU A N 1
ATOM 689 C CA . GLU A 1 88 ? 19.883 -21.43 -9.168 1 96.61 88 GLU A CA 1
ATOM 690 C C . GLU A 1 88 ? 19.136 -22.218 -8.096 1 96.61 88 GLU A C 1
ATOM 692 O O . GLU A 1 88 ? 19.708 -22.561 -7.059 1 96.61 88 GLU A O 1
ATOM 697 N N . LEU A 1 89 ? 17.901 -22.464 -8.411 1 95.29 89 LEU A N 1
ATOM 698 C CA . LEU A 1 89 ? 17.08 -23.258 -7.503 1 95.29 89 LEU A CA 1
ATOM 699 C C . LEU A 1 89 ? 16.92 -24.683 -8.021 1 95.29 89 LEU A C 1
ATOM 701 O O . LEU A 1 89 ? 16.547 -24.89 -9.178 1 95.29 89 LEU A O 1
ATOM 705 N N . CYS A 1 90 ? 17.222 -25.621 -7.198 1 92.93 90 CYS A N 1
ATOM 706 C CA . CYS A 1 90 ? 16.986 -27.028 -7.5 1 92.93 90 CYS A CA 1
ATOM 707 C C . CYS A 1 90 ? 15.807 -27.568 -6.699 1 92.93 90 CYS A C 1
ATOM 709 O O . CYS A 1 90 ? 15.833 -27.558 -5.467 1 92.93 90 CYS A O 1
ATOM 711 N N . LYS A 1 91 ? 14.87 -27.93 -7.422 1 86.95 91 LYS A N 1
ATOM 712 C CA . LYS A 1 91 ? 13.659 -28.483 -6.824 1 86.95 91 LYS A CA 1
ATOM 713 C C . LYS A 1 91 ? 13.18 -29.714 -7.589 1 86.95 91 LYS A C 1
ATOM 715 O O . LYS A 1 91 ? 12.956 -29.65 -8.8 1 86.95 91 LYS A O 1
ATOM 720 N N . ASN A 1 92 ? 13.017 -30.753 -6.841 1 79.63 92 ASN A N 1
ATOM 721 C CA . ASN A 1 92 ? 12.54 -31.996 -7.436 1 79.63 92 ASN A CA 1
ATOM 722 C C . ASN A 1 92 ? 13.331 -32.358 -8.69 1 79.63 92 ASN A C 1
ATOM 724 O O . ASN A 1 92 ? 12.747 -32.672 -9.728 1 79.63 92 ASN A O 1
ATOM 728 N N . GLY A 1 93 ? 14.579 -32.183 -8.635 1 80.75 93 GLY A N 1
ATOM 729 C CA . GLY A 1 93 ? 15.462 -32.562 -9.726 1 80.75 93 GLY A CA 1
ATOM 730 C C . GLY A 1 93 ? 15.516 -31.529 -10.836 1 80.75 93 GLY A C 1
ATOM 731 O O . GLY A 1 93 ? 16.297 -31.665 -11.78 1 80.75 93 GLY A O 1
ATOM 732 N N . LYS A 1 94 ? 14.701 -30.571 -10.762 1 88.24 94 LYS A N 1
ATOM 733 C CA . LYS A 1 94 ? 14.703 -29.514 -11.77 1 88.24 94 LYS A CA 1
ATOM 734 C C . LYS A 1 94 ? 15.562 -28.333 -11.328 1 88.24 94 LYS A C 1
ATOM 736 O O . LYS A 1 94 ? 15.566 -27.969 -10.15 1 88.24 94 LYS A O 1
ATOM 741 N N . HIS A 1 95 ? 16.239 -27.822 -12.313 1 92.76 95 HIS A N 1
ATOM 742 C CA . HIS A 1 95 ? 17.075 -26.65 -12.08 1 92.76 95 HIS A CA 1
ATOM 743 C C . HIS A 1 95 ? 16.453 -25.399 -12.692 1 92.76 95 HIS A C 1
ATOM 745 O O . HIS A 1 95 ? 16.218 -25.346 -13.901 1 92.76 95 HIS A O 1
ATOM 751 N N . LEU A 1 96 ? 16.214 -24.502 -11.886 1 93.57 96 LEU A N 1
ATOM 752 C CA . LEU A 1 96 ? 15.589 -23.256 -12.316 1 93.57 96 LEU A CA 1
ATOM 753 C C . LEU A 1 96 ? 16.544 -22.08 -12.14 1 93.57 96 LEU A C 1
ATOM 755 O O . LEU A 1 96 ? 17.021 -21.822 -11.033 1 93.57 96 LEU A O 1
ATOM 759 N N . SER A 1 97 ? 16.771 -21.401 -13.173 1 95.29 97 SER A N 1
ATOM 760 C CA . SER A 1 97 ? 17.681 -20.26 -13.141 1 95.29 97 SER A CA 1
ATOM 761 C C . SER A 1 97 ? 16.968 -18.998 -12.667 1 95.29 97 SER A C 1
ATOM 763 O O . SER A 1 97 ? 15.796 -18.785 -12.983 1 95.29 97 SER A O 1
ATOM 765 N N . SER A 1 98 ? 17.677 -18.149 -11.982 1 97.21 98 SER A N 1
ATOM 766 C CA . SER A 1 98 ? 17.189 -16.877 -11.458 1 97.21 98 SER A CA 1
ATOM 767 C C . SER A 1 98 ? 18.21 -15.764 -11.668 1 97.21 98 SER A C 1
ATOM 769 O O . SER A 1 98 ? 19.391 -15.932 -11.358 1 97.21 98 SER A O 1
ATOM 771 N N . ASN A 1 99 ? 17.776 -14.694 -12.262 1 97.11 99 ASN A N 1
ATOM 772 C CA . ASN A 1 99 ? 18.554 -13.49 -12.532 1 97.11 99 ASN A CA 1
ATOM 773 C C . ASN A 1 99 ? 17.716 -12.228 -12.341 1 97.11 99 ASN A C 1
ATOM 775 O O . ASN A 1 99 ? 16.701 -12.251 -11.643 1 97.11 99 ASN A O 1
ATOM 779 N N . ARG A 1 100 ? 18.17 -11.168 -12.95 1 96.03 100 ARG A N 1
ATOM 780 C CA . ARG A 1 100 ? 17.512 -9.887 -12.718 1 96.03 100 ARG A CA 1
ATOM 781 C C . ARG A 1 100 ? 16.086 -9.898 -13.259 1 96.03 100 ARG A C 1
ATOM 783 O O . ARG A 1 100 ? 15.246 -9.105 -12.828 1 96.03 100 ARG A O 1
ATOM 790 N N . ASP A 1 101 ? 15.787 -10.808 -14.197 1 97.03 101 ASP A N 1
ATOM 791 C CA . ASP A 1 101 ? 14.492 -10.836 -14.869 1 97.03 101 ASP A CA 1
ATOM 792 C C . ASP A 1 101 ? 13.594 -11.923 -14.285 1 97.03 101 ASP A C 1
ATOM 794 O O . ASP A 1 101 ? 12.402 -11.985 -14.596 1 97.03 101 ASP A O 1
ATOM 798 N N . GLN A 1 102 ? 14.228 -12.752 -13.468 1 97.04 102 GLN A N 1
ATOM 799 C CA . GLN A 1 102 ? 13.493 -13.899 -12.945 1 97.04 102 GLN A CA 1
ATOM 800 C C . GLN A 1 102 ? 13.815 -14.135 -11.472 1 97.04 102 GLN A C 1
ATOM 802 O O . GLN A 1 102 ? 14.92 -14.562 -11.134 1 97.04 102 GLN A O 1
ATOM 807 N N . GLY A 1 103 ? 12.775 -13.964 -10.605 1 97.91 103 GLY A N 1
ATOM 808 C CA . GLY A 1 103 ? 12.922 -14.283 -9.194 1 97.91 103 GLY A CA 1
ATOM 809 C C . GLY A 1 103 ? 12.532 -15.711 -8.862 1 97.91 103 GLY A C 1
ATOM 810 O O . GLY A 1 103 ? 12.104 -16.463 -9.739 1 97.91 103 GLY A O 1
ATOM 811 N N . VAL A 1 104 ? 12.766 -16.121 -7.611 1 96.85 104 VAL A N 1
ATOM 812 C CA . VAL A 1 104 ? 12.389 -17.458 -7.163 1 96.85 104 VAL A CA 1
ATOM 813 C C . VAL A 1 104 ? 11.729 -17.376 -5.789 1 96.85 104 VAL A C 1
ATOM 815 O O . VAL A 1 104 ? 11.972 -16.433 -5.032 1 96.85 104 VAL A O 1
ATOM 818 N N . ILE A 1 105 ? 10.892 -18.299 -5.533 1 95.36 105 ILE A N 1
ATOM 819 C CA . ILE A 1 105 ? 10.265 -18.473 -4.227 1 95.36 105 ILE A CA 1
ATOM 820 C C . ILE A 1 105 ? 10.655 -19.828 -3.643 1 95.36 105 ILE A C 1
ATOM 822 O O . ILE A 1 105 ? 10.463 -20.865 -4.283 1 95.36 105 ILE A O 1
ATOM 826 N N . ILE A 1 106 ? 11.203 -19.741 -2.505 1 91.83 106 ILE A N 1
ATOM 827 C CA . ILE A 1 106 ? 11.432 -20.947 -1.718 1 91.83 106 ILE A CA 1
ATOM 828 C C . ILE A 1 106 ? 10.275 -21.155 -0.743 1 91.83 106 ILE A C 1
ATOM 830 O O . ILE A 1 106 ? 10.022 -20.309 0.119 1 91.83 106 ILE A O 1
ATOM 834 N N . SER A 1 107 ? 9.599 -22.205 -0.941 1 86.91 107 SER A N 1
ATOM 835 C CA . SER A 1 107 ? 8.416 -22.499 -0.139 1 86.91 107 SER A CA 1
ATOM 836 C C . SER A 1 107 ? 8.752 -23.429 1.022 1 86.91 107 SER A C 1
ATOM 838 O O . SER A 1 107 ? 9.636 -24.281 0.906 1 86.91 107 SER A O 1
ATOM 840 N N . PRO A 1 108 ? 7.979 -23.214 2.011 1 81.87 108 PRO A N 1
ATOM 841 C CA . PRO A 1 108 ? 8.169 -24.175 3.1 1 81.87 108 PRO A CA 1
ATOM 842 C C . PRO A 1 108 ? 7.656 -25.571 2.752 1 81.87 108 PRO A C 1
ATOM 844 O O . PRO A 1 108 ? 6.941 -25.74 1.761 1 81.87 108 PRO A O 1
ATOM 847 N N . HIS A 1 109 ? 8.115 -26.583 3.318 1 72.15 109 HIS A N 1
ATOM 848 C CA . HIS A 1 109 ? 7.611 -27.951 3.271 1 72.15 109 HIS A CA 1
ATOM 849 C C . HIS A 1 109 ? 8.16 -28.7 2.061 1 72.15 109 HIS A C 1
ATOM 851 O O . HIS A 1 109 ? 7.646 -29.759 1.696 1 72.15 109 HIS A O 1
ATOM 857 N N . GLU A 1 110 ? 9.068 -28.072 1.35 1 76.48 110 GLU A N 1
ATOM 858 C CA . GLU A 1 110 ? 9.66 -28.739 0.194 1 76.48 110 GLU A CA 1
ATOM 859 C C . GLU A 1 110 ? 11.184 -28.749 0.283 1 76.48 110 GLU A C 1
ATOM 861 O O . GLU A 1 110 ? 11.781 -27.851 0.881 1 76.48 110 GLU A O 1
ATOM 866 N N . HIS A 1 111 ? 11.708 -29.801 -0.169 1 81.12 111 HIS A N 1
ATOM 867 C CA . HIS A 1 111 ? 13.162 -29.83 -0.28 1 81.12 111 HIS A CA 1
ATOM 868 C C . HIS A 1 111 ? 13.641 -29 -1.466 1 81.12 111 HIS A C 1
ATOM 870 O O . HIS A 1 111 ? 13.221 -29.233 -2.602 1 81.12 111 HIS A O 1
ATOM 876 N N . GLN A 1 112 ? 14.445 -28.065 -1.123 1 88.11 112 GLN A N 1
ATOM 877 C CA . GLN A 1 112 ? 14.955 -27.151 -2.14 1 88.11 112 GLN A CA 1
ATOM 878 C C . GLN A 1 112 ? 16.385 -26.721 -1.826 1 88.11 112 GLN A C 1
ATOM 880 O O . GLN A 1 112 ? 16.758 -26.595 -0.658 1 88.11 112 GLN A O 1
ATOM 885 N N . VAL A 1 113 ? 17.15 -26.637 -2.855 1 92.04 113 VAL A N 1
ATOM 886 C CA . VAL A 1 113 ? 18.523 -26.161 -2.721 1 92.04 113 VAL A CA 1
ATOM 887 C C . VAL A 1 113 ? 18.721 -24.908 -3.571 1 92.04 113 VAL A C 1
ATOM 889 O O . VAL A 1 113 ? 18.392 -24.898 -4.76 1 92.04 113 VAL A O 1
ATOM 892 N N . LEU A 1 114 ? 19.236 -23.874 -2.951 1 94.83 114 LEU A N 1
ATOM 893 C CA . LEU A 1 114 ? 19.509 -22.619 -3.643 1 94.83 114 LEU A CA 1
ATOM 894 C C . LEU A 1 114 ? 21.01 -22.363 -3.732 1 94.83 114 LEU A C 1
ATOM 896 O O . LEU A 1 114 ? 21.681 -22.217 -2.707 1 94.83 114 LEU A O 1
ATOM 900 N N . ALA A 1 115 ? 21.522 -22.376 -4.893 1 96.73 115 ALA A N 1
ATOM 901 C CA . ALA A 1 115 ? 22.914 -22.008 -5.138 1 96.73 115 ALA A CA 1
ATOM 902 C C . ALA A 1 115 ? 23.033 -20.534 -5.515 1 96.73 115 ALA A C 1
ATOM 904 O O . ALA A 1 115 ? 22.358 -20.065 -6.434 1 96.73 115 ALA A O 1
ATOM 905 N N . ILE A 1 116 ? 23.872 -19.812 -4.856 1 96.8 116 ILE A N 1
ATOM 906 C CA . ILE A 1 116 ? 24.03 -18.375 -5.051 1 96.8 116 ILE A CA 1
ATOM 907 C C . ILE A 1 116 ? 25.462 -18.066 -5.481 1 96.8 116 ILE A C 1
ATOM 909 O O . ILE A 1 116 ? 26.417 -18.453 -4.805 1 96.8 116 ILE A O 1
ATOM 913 N N . SER A 1 117 ? 25.601 -17.356 -6.552 1 95.55 117 SER A N 1
ATOM 914 C CA . SER A 1 117 ? 26.937 -17.004 -7.022 1 95.55 117 SER A CA 1
ATOM 915 C C . SER A 1 117 ? 27.574 -15.942 -6.132 1 95.55 117 SER A C 1
ATOM 917 O O . SER A 1 117 ? 26.872 -15.193 -5.45 1 95.55 117 SER A O 1
ATOM 919 N N . GLY A 1 118 ? 28.816 -15.832 -6.099 1 93.94 118 GLY A N 1
ATOM 920 C CA . GLY A 1 118 ? 29.557 -14.954 -5.206 1 93.94 118 GLY A CA 1
ATOM 921 C C . GLY A 1 118 ? 29.291 -13.483 -5.46 1 93.94 118 GLY A C 1
ATOM 922 O O . GLY A 1 118 ? 29.419 -12.658 -4.552 1 93.94 118 GLY A O 1
ATOM 923 N N . ASP A 1 119 ? 28.921 -13.1 -6.614 1 93.25 119 ASP A N 1
ATOM 924 C CA . ASP A 1 119 ? 28.69 -11.696 -6.941 1 93.25 119 ASP A CA 1
ATOM 925 C C . ASP A 1 119 ? 27.208 -11.344 -6.83 1 93.25 119 ASP A C 1
ATOM 927 O O . ASP A 1 119 ? 26.8 -10.237 -7.187 1 93.25 119 ASP A O 1
ATOM 931 N N . CYS A 1 120 ? 26.494 -12.3 -6.362 1 96.19 120 CYS A N 1
ATOM 932 C CA . CYS A 1 120 ? 25.049 -12.104 -6.343 1 96.19 120 CYS A CA 1
ATOM 933 C C . CYS A 1 120 ? 24.64 -11.167 -5.212 1 96.19 120 CYS A C 1
ATOM 935 O O . CYS A 1 120 ? 24.918 -11.441 -4.043 1 96.19 120 CYS A O 1
ATOM 937 N N . ARG A 1 121 ? 24.05 -10.083 -5.578 1 96.72 121 ARG A N 1
ATOM 938 C CA . ARG A 1 121 ? 23.305 -9.199 -4.688 1 96.72 121 ARG A CA 1
ATOM 939 C C . ARG A 1 121 ? 21.816 -9.217 -5.018 1 96.72 121 ARG A C 1
ATOM 941 O O . ARG A 1 121 ? 21.428 -9.024 -6.172 1 96.72 121 ARG A O 1
ATOM 948 N N . LYS A 1 122 ? 21.028 -9.467 -4.012 1 97.56 122 LYS A N 1
ATOM 949 C CA . LYS A 1 122 ? 19.634 -9.703 -4.379 1 97.56 122 LYS A CA 1
ATOM 950 C C . LYS A 1 122 ? 18.685 -9.085 -3.356 1 97.56 122 LYS A C 1
ATOM 952 O O . LYS A 1 122 ? 19.042 -8.923 -2.188 1 97.56 122 LYS A O 1
ATOM 957 N N . LEU A 1 123 ? 17.504 -8.721 -3.865 1 97.65 123 LEU A N 1
ATOM 958 C CA . LEU A 1 123 ? 16.377 -8.404 -2.994 1 97.65 123 LEU A CA 1
ATOM 959 C C . LEU A 1 123 ? 15.844 -9.662 -2.315 1 97.65 123 LEU A C 1
ATOM 961 O O . LEU A 1 123 ? 15.788 -10.729 -2.931 1 97.65 123 LEU A O 1
ATOM 965 N N . GLN A 1 124 ? 15.435 -9.519 -1.113 1 96.41 124 GLN A N 1
ATOM 966 C CA . GLN A 1 124 ? 14.853 -10.639 -0.381 1 96.41 124 GLN A CA 1
ATOM 967 C C . GLN A 1 124 ? 13.612 -10.204 0.393 1 96.41 124 GLN A C 1
ATOM 969 O O . GLN A 1 124 ? 13.621 -9.168 1.06 1 96.41 124 GLN A O 1
ATOM 974 N N . VAL A 1 125 ? 12.583 -10.957 0.273 1 96.87 125 VAL A N 1
ATOM 975 C CA . VAL A 1 125 ? 11.357 -10.807 1.051 1 96.87 125 VAL A CA 1
ATOM 976 C C . VAL A 1 125 ? 11.037 -12.116 1.77 1 96.87 125 VAL A C 1
ATOM 978 O O . VAL A 1 125 ? 10.971 -13.176 1.142 1 96.87 125 VAL A O 1
ATOM 981 N N . VAL A 1 126 ? 10.889 -12.059 3.055 1 94.84 126 VAL A N 1
ATOM 982 C CA . VAL A 1 126 ? 10.557 -13.237 3.85 1 94.84 126 VAL A CA 1
ATOM 983 C C . VAL A 1 126 ? 9.221 -13.023 4.557 1 94.84 126 VAL A C 1
ATOM 985 O O . VAL A 1 126 ? 9.043 -12.04 5.279 1 94.84 126 VAL A O 1
ATOM 988 N N . ILE A 1 127 ? 8.285 -13.88 4.301 1 94.94 127 ILE A N 1
ATOM 989 C CA . ILE A 1 127 ? 6.959 -13.807 4.904 1 94.94 127 ILE A CA 1
ATOM 990 C C . ILE A 1 127 ? 6.669 -15.094 5.673 1 94.94 127 ILE A C 1
ATOM 992 O O . ILE A 1 127 ? 6.868 -16.194 5.152 1 94.94 127 ILE A O 1
ATOM 996 N N . THR A 1 128 ? 6.181 -14.967 6.842 1 90.27 128 THR A N 1
ATOM 997 C CA . THR A 1 128 ? 5.924 -16.135 7.677 1 90.27 128 THR A CA 1
ATOM 998 C C . THR A 1 128 ? 4.779 -16.967 7.106 1 90.27 128 THR A C 1
ATOM 1000 O O . THR A 1 128 ? 3.86 -16.425 6.488 1 90.27 128 THR A O 1
ATOM 1003 N N . ARG A 1 129 ? 4.821 -18.214 7.369 1 90.35 129 ARG A N 1
ATOM 1004 C CA . ARG A 1 129 ? 3.767 -19.134 6.955 1 90.35 129 ARG A CA 1
ATOM 1005 C C . ARG A 1 129 ? 2.422 -18.73 7.548 1 90.35 129 ARG A C 1
ATOM 1007 O O . ARG A 1 129 ? 1.391 -18.812 6.877 1 90.35 129 ARG A O 1
ATOM 1014 N N . ALA A 1 130 ? 2.454 -18.347 8.746 1 86.09 130 ALA A N 1
ATOM 1015 C CA . ALA A 1 130 ? 1.231 -17.961 9.446 1 86.09 130 ALA A CA 1
ATOM 1016 C C . ALA A 1 130 ? 0.561 -16.772 8.765 1 86.09 130 ALA A C 1
ATOM 1018 O O . ALA A 1 130 ? -0.652 -16.779 8.542 1 86.09 130 ALA A O 1
ATOM 1019 N N . ALA A 1 131 ? 1.359 -15.784 8.434 1 90.04 131 ALA A N 1
ATOM 1020 C CA . ALA A 1 131 ? 0.817 -14.589 7.792 1 90.04 131 ALA A CA 1
ATOM 1021 C C . ALA A 1 131 ? 0.258 -14.915 6.41 1 90.04 131 ALA A C 1
ATOM 1023 O O . ALA A 1 131 ? -0.79 -14.396 6.019 1 90.04 131 ALA A O 1
ATOM 1024 N N . MET A 1 132 ? 0.891 -15.799 5.677 1 94.23 132 MET A N 1
ATOM 1025 C CA . MET A 1 132 ? 0.437 -16.222 4.355 1 94.23 132 MET A CA 1
ATOM 1026 C C . MET A 1 132 ? -0.892 -16.964 4.448 1 94.23 132 MET A C 1
ATOM 1028 O O . MET A 1 132 ? -1.817 -16.687 3.682 1 94.23 132 MET A O 1
ATOM 1032 N N . SER A 1 133 ? -0.954 -17.84 5.381 1 89.95 133 SER A N 1
ATOM 1033 C CA . SER A 1 133 ? -2.16 -18.64 5.568 1 89.95 133 SER A CA 1
ATOM 1034 C C . SER A 1 133 ? -3.342 -17.769 5.982 1 89.95 133 SER A C 1
ATOM 1036 O O . SER A 1 133 ? -4.448 -17.926 5.46 1 89.95 133 SER A O 1
ATOM 1038 N N . GLU A 1 134 ? -3.068 -16.893 6.884 1 87.21 134 GLU A N 1
ATOM 1039 C CA . GLU A 1 134 ? -4.118 -15.998 7.36 1 87.21 134 GLU A CA 1
ATOM 1040 C C . GLU A 1 134 ? -4.67 -15.141 6.225 1 87.21 134 GLU A C 1
ATOM 1042 O O . GLU A 1 134 ? -5.886 -14.983 6.093 1 87.21 134 GLU A O 1
ATOM 1047 N N . SER A 1 135 ? -3.806 -14.614 5.442 1 94.03 135 SER A N 1
ATOM 1048 C CA . SER A 1 135 ? -4.22 -13.767 4.328 1 94.03 135 SER A CA 1
ATOM 1049 C C . SER A 1 135 ? -5.01 -14.562 3.293 1 94.03 135 SER A C 1
ATOM 1051 O O . SER A 1 135 ? -6.019 -14.082 2.772 1 94.03 135 SER A O 1
ATOM 1053 N N . LEU A 1 136 ? -4.548 -15.736 3.015 1 95.62 136 LEU A N 1
ATOM 1054 C CA . LEU A 1 136 ? -5.24 -16.591 2.058 1 95.62 136 LEU A CA 1
ATOM 1055 C C . LEU A 1 136 ? -6.635 -16.95 2.559 1 95.62 136 LEU A C 1
ATOM 1057 O O . LEU A 1 136 ? -7.601 -16.92 1.793 1 95.62 136 LEU A O 1
ATOM 1061 N N . GLU A 1 137 ? -6.72 -17.312 3.779 1 89.91 137 GLU A N 1
ATOM 1062 C CA . GLU A 1 137 ? -8.013 -17.641 4.371 1 89.91 137 GLU A CA 1
ATOM 1063 C C . GLU A 1 137 ? -8.967 -16.451 4.309 1 89.91 137 GLU A C 1
ATOM 1065 O O . GLU A 1 137 ? -10.163 -16.62 4.066 1 89.91 137 GLU A O 1
ATOM 1070 N N . GLY A 1 138 ? -8.412 -15.315 4.551 1 87.5 138 GLY A N 1
ATOM 1071 C CA . GLY A 1 138 ? -9.211 -14.107 4.422 1 87.5 138 GLY A CA 1
ATOM 1072 C C . GLY A 1 138 ? -9.742 -13.89 3.017 1 87.5 138 GLY A C 1
ATOM 1073 O O . GLY A 1 138 ? -10.894 -13.49 2.838 1 87.5 138 GLY A O 1
ATOM 1074 N N . LEU A 1 139 ? -8.986 -14.156 2.023 1 92.57 139 LEU A N 1
ATOM 1075 C CA . LEU A 1 139 ? -9.386 -14.006 0.629 1 92.57 139 LEU A CA 1
ATOM 1076 C C . LEU A 1 139 ? -10.427 -15.052 0.246 1 92.57 139 LEU A C 1
ATOM 1078 O O . LEU A 1 139 ? -11.388 -14.747 -0.464 1 92.57 139 LEU A O 1
ATOM 1082 N N . LEU A 1 140 ? -10.184 -16.218 0.781 1 91.01 140 LEU A N 1
ATOM 1083 C CA . LEU A 1 140 ? -11.057 -17.333 0.431 1 91.01 140 LEU A CA 1
ATOM 1084 C C . LEU A 1 140 ? -12.321 -17.324 1.285 1 91.01 140 LEU A C 1
ATOM 1086 O O . LEU A 1 140 ? -13.311 -17.974 0.943 1 91.01 140 LEU A O 1
ATOM 1090 N N . GLN A 1 141 ? -12.194 -16.659 2.481 1 83.72 141 GLN A N 1
ATOM 1091 C CA . GLN A 1 141 ? -13.281 -16.614 3.454 1 83.72 141 GLN A CA 1
ATOM 1092 C C . GLN A 1 141 ? -13.622 -18.012 3.963 1 83.72 141 GLN A C 1
ATOM 1094 O O . GLN A 1 141 ? -14.795 -18.382 4.035 1 83.72 141 GLN A O 1
ATOM 1099 N N . ARG A 1 142 ? -12.614 -18.83 4.07 1 83.16 142 ARG A N 1
ATOM 1100 C CA . ARG A 1 142 ? -12.672 -20.168 4.65 1 83.16 142 ARG A CA 1
ATOM 1101 C C . ARG A 1 142 ? -11.284 -20.648 5.059 1 83.16 142 ARG A C 1
ATOM 1103 O O . ARG A 1 142 ? -10.275 -20.155 4.549 1 83.16 142 ARG A O 1
ATOM 1110 N N . PRO A 1 143 ? -11.233 -21.657 5.974 1 79.8 143 PRO A N 1
ATOM 1111 C CA . PRO A 1 143 ? -9.929 -22.238 6.3 1 79.8 143 PRO A CA 1
ATOM 1112 C C . PRO A 1 143 ? -9.307 -22.988 5.125 1 79.8 143 PRO A C 1
ATOM 1114 O O . PRO A 1 143 ? -10.026 -23.484 4.254 1 79.8 143 PRO A O 1
ATOM 1117 N N . ILE A 1 144 ? -7.99 -23.009 5.106 1 85.37 144 ILE A N 1
ATOM 1118 C CA . ILE A 1 144 ? -7.322 -23.714 4.017 1 85.37 144 ILE A CA 1
ATOM 1119 C C . ILE A 1 144 ? -7.129 -25.181 4.394 1 85.37 144 ILE A C 1
ATOM 1121 O O . ILE A 1 144 ? -6.874 -25.501 5.557 1 85.37 144 ILE A O 1
ATOM 1125 N N . ASP A 1 145 ? -7.185 -25.994 3.383 1 77.84 145 ASP A N 1
ATOM 1126 C CA . ASP A 1 145 ? -7.118 -27.438 3.585 1 77.84 145 ASP A CA 1
ATOM 1127 C C . ASP A 1 145 ? -5.721 -27.972 3.277 1 77.84 145 ASP A C 1
ATOM 1129 O O . ASP A 1 145 ? -5.367 -29.076 3.696 1 77.84 145 ASP A O 1
ATOM 1133 N N . ALA A 1 146 ? -4.982 -27.325 2.488 1 82.15 146 ALA A N 1
ATOM 1134 C CA . ALA A 1 146 ? -3.629 -27.707 2.092 1 82.15 146 ALA A CA 1
ATOM 1135 C C . ALA A 1 146 ? -2.681 -26.513 2.155 1 82.15 146 ALA A C 1
ATOM 1137 O O . ALA A 1 146 ? -3.11 -25.364 2.025 1 82.15 146 ALA A O 1
ATOM 1138 N N . PRO A 1 147 ? -1.457 -26.801 2.347 1 82.91 147 PRO A N 1
ATOM 1139 C CA . PRO A 1 147 ? -0.5 -25.693 2.383 1 82.91 147 PRO A CA 1
ATOM 1140 C C . PRO A 1 147 ? -0.442 -24.921 1.067 1 82.91 147 PRO A C 1
ATOM 1142 O O . PRO A 1 147 ? -0.612 -25.507 -0.005 1 82.91 147 PRO A O 1
ATOM 1145 N N . LEU A 1 148 ? -0.196 -23.695 1.211 1 90.93 148 LEU A N 1
ATOM 1146 C CA . LEU A 1 148 ? -0.032 -22.827 0.05 1 90.93 148 LEU A CA 1
ATOM 1147 C C . LEU A 1 148 ? 1.28 -23.124 -0.669 1 90.93 148 LEU A C 1
ATOM 1149 O O . LEU A 1 148 ? 2.345 -23.139 -0.048 1 90.93 148 LEU A O 1
ATOM 1153 N N . ARG A 1 149 ? 1.215 -23.405 -1.896 1 90.13 149 ARG A N 1
ATOM 1154 C CA . ARG A 1 149 ? 2.38 -23.722 -2.715 1 90.13 149 ARG A CA 1
ATOM 1155 C C . ARG A 1 149 ? 2.419 -22.856 -3.97 1 90.13 149 ARG A C 1
ATOM 1157 O O . ARG A 1 149 ? 1.498 -22.899 -4.789 1 90.13 149 ARG A O 1
ATOM 1164 N N . PHE A 1 150 ? 3.514 -22.202 -4.14 1 92.76 150 PHE A N 1
ATOM 1165 C CA . PHE A 1 150 ? 3.664 -21.336 -5.303 1 92.76 150 PHE A CA 1
ATOM 1166 C C . PHE A 1 150 ? 4.463 -22.033 -6.398 1 92.76 150 PHE A C 1
ATOM 1168 O O . PHE A 1 150 ? 5.311 -22.881 -6.11 1 92.76 150 PHE A O 1
ATOM 1175 N N . GLU A 1 151 ? 4.129 -21.639 -7.65 1 90.43 151 GLU A N 1
ATOM 1176 C CA . GLU A 1 151 ? 5.147 -21.879 -8.668 1 90.43 151 GLU A CA 1
ATOM 1177 C C . GLU A 1 151 ? 6.457 -21.182 -8.312 1 90.43 151 GLU A C 1
ATOM 1179 O O . GLU A 1 151 ? 6.458 -20.014 -7.919 1 90.43 151 GLU A O 1
ATOM 1184 N N . PRO A 1 152 ? 7.552 -21.83 -8.446 1 92.17 152 PRO A N 1
ATOM 1185 C CA . PRO A 1 152 ? 8.796 -21.347 -7.843 1 92.17 152 PRO A CA 1
ATOM 1186 C C . PRO A 1 152 ? 9.399 -20.166 -8.6 1 92.17 152 PRO A C 1
ATOM 1188 O O . PRO A 1 152 ? 10.098 -19.339 -8.008 1 92.17 152 PRO A O 1
ATOM 1191 N N . VAL A 1 153 ? 9.194 -20.064 -9.917 1 93.62 153 VAL A N 1
ATOM 1192 C CA . VAL A 1 153 ? 9.822 -19.02 -10.72 1 93.62 153 VAL A CA 1
ATOM 1193 C C . VAL A 1 153 ? 8.869 -17.837 -10.867 1 93.62 153 VAL A C 1
ATOM 1195 O O . VAL A 1 153 ? 7.694 -18.015 -11.196 1 93.62 153 VAL A O 1
ATOM 1198 N N . MET A 1 154 ? 9.376 -16.65 -10.673 1 95.43 154 MET A N 1
ATOM 1199 C CA . MET A 1 154 ? 8.572 -15.432 -10.736 1 95.43 154 MET A CA 1
ATOM 1200 C C . MET A 1 154 ? 9.078 -14.503 -11.835 1 95.43 154 MET A C 1
ATOM 1202 O O . MET A 1 154 ? 10.244 -14.105 -11.83 1 95.43 154 MET A O 1
ATOM 1206 N N . ASP A 1 155 ? 8.217 -14.097 -12.696 1 94.74 155 ASP A N 1
ATOM 1207 C CA . ASP A 1 155 ? 8.572 -13.149 -13.747 1 94.74 155 ASP A CA 1
ATOM 1208 C C . ASP A 1 155 ? 8.742 -11.74 -13.182 1 94.74 155 ASP A C 1
ATOM 1210 O O . ASP A 1 155 ? 7.826 -11.203 -12.555 1 94.74 155 ASP A O 1
ATOM 1214 N N . ALA A 1 156 ? 9.87 -11.108 -13.385 1 96.69 156 ALA A N 1
ATOM 1215 C CA . ALA A 1 156 ? 10.128 -9.78 -12.836 1 96.69 156 ALA A CA 1
ATOM 1216 C C . ALA A 1 156 ? 10.012 -8.708 -13.916 1 96.69 156 ALA A C 1
ATOM 1218 O O . ALA A 1 156 ? 10.26 -7.528 -13.657 1 96.69 156 ALA A O 1
ATOM 1219 N N . VAL A 1 157 ? 9.633 -9.085 -15.064 1 93.63 157 VAL A N 1
ATOM 1220 C CA . VAL A 1 157 ? 9.638 -8.163 -16.195 1 93.63 157 VAL A CA 1
ATOM 1221 C C . VAL A 1 157 ? 8.204 -7.805 -16.577 1 93.63 157 VAL A C 1
ATOM 1223 O O . VAL A 1 157 ? 7.887 -6.633 -16.793 1 93.63 157 VAL A O 1
ATOM 1226 N N . ASP A 1 158 ? 7.405 -8.84 -16.551 1 89.31 158 ASP A N 1
ATOM 1227 C CA . ASP A 1 158 ? 6.055 -8.594 -17.049 1 89.31 158 ASP A CA 1
ATOM 1228 C C . ASP A 1 158 ? 5.007 -9.198 -16.117 1 89.31 158 ASP A C 1
ATOM 1230 O O . ASP A 1 158 ? 5.293 -10.148 -15.385 1 89.31 158 ASP A O 1
ATOM 1234 N N . GLY A 1 159 ? 3.819 -8.542 -16.198 1 89.63 159 GLY A N 1
ATOM 1235 C CA . GLY A 1 159 ? 2.655 -9.131 -15.556 1 89.63 159 GLY A CA 1
ATOM 1236 C C . GLY A 1 159 ? 2.552 -8.792 -14.081 1 89.63 159 GLY A C 1
ATOM 1237 O O . GLY A 1 159 ? 3.225 -7.879 -13.6 1 89.63 159 GLY A O 1
ATOM 1238 N N . ALA A 1 160 ? 1.698 -9.548 -13.42 1 92.91 160 ALA A N 1
ATOM 1239 C CA . ALA A 1 160 ? 1.374 -9.292 -12.019 1 92.91 160 ALA A CA 1
ATOM 1240 C C . ALA A 1 160 ? 2.587 -9.527 -11.124 1 92.91 160 ALA A C 1
ATOM 1242 O O . ALA A 1 160 ? 2.862 -8.735 -10.219 1 92.91 160 ALA A O 1
ATOM 1243 N N . PRO A 1 161 ? 3.405 -10.601 -11.405 1 95.56 161 PRO A N 1
ATOM 1244 C CA . PRO A 1 161 ? 4.585 -10.78 -10.557 1 95.56 161 PRO A CA 1
ATOM 1245 C C . PRO A 1 161 ? 5.582 -9.63 -10.682 1 95.56 161 PRO A C 1
ATOM 1247 O O . PRO A 1 161 ? 6.204 -9.237 -9.692 1 95.56 161 PRO A O 1
ATOM 1250 N N . ALA A 1 162 ? 5.706 -9.111 -11.829 1 96.13 162 ALA A N 1
ATOM 1251 C CA . ALA A 1 162 ? 6.591 -7.965 -12.021 1 96.13 162 ALA A CA 1
ATOM 1252 C C . ALA A 1 162 ? 6.116 -6.762 -11.212 1 96.13 162 ALA A C 1
ATOM 1254 O O . ALA A 1 162 ? 6.924 -6.053 -10.609 1 96.13 162 ALA A O 1
ATOM 1255 N N . SER A 1 163 ? 4.816 -6.527 -11.274 1 96.02 163 SER A N 1
ATOM 1256 C CA . SER A 1 163 ? 4.244 -5.443 -10.482 1 96.02 163 SER A CA 1
ATOM 1257 C C . SER A 1 163 ? 4.5 -5.652 -8.993 1 96.02 163 SER A C 1
ATOM 1259 O O . SER A 1 163 ? 4.762 -4.695 -8.262 1 96.02 163 SER A O 1
ATOM 1261 N N . TRP A 1 164 ? 4.38 -6.888 -8.589 1 97.61 164 TRP A N 1
ATOM 1262 C CA . TRP A 1 164 ? 4.638 -7.201 -7.187 1 97.61 164 TRP A CA 1
ATOM 1263 C C . TRP A 1 164 ? 6.084 -6.888 -6.817 1 97.61 164 TRP A C 1
ATOM 1265 O O . TRP A 1 164 ? 6.35 -6.321 -5.754 1 97.61 164 TRP A O 1
ATOM 1275 N N . TRP A 1 165 ? 7.029 -7.186 -7.693 1 97.78 165 TRP A N 1
ATOM 1276 C CA . TRP A 1 165 ? 8.436 -6.906 -7.427 1 97.78 165 TRP A CA 1
ATOM 1277 C C . TRP A 1 165 ? 8.69 -5.403 -7.364 1 97.78 165 TRP A C 1
ATOM 1279 O O . TRP A 1 165 ? 9.503 -4.938 -6.562 1 97.78 165 TRP A O 1
ATOM 1289 N N . ARG A 1 166 ? 8.034 -4.701 -8.223 1 97.15 166 ARG A N 1
ATOM 1290 C CA . ARG A 1 166 ? 8.185 -3.25 -8.168 1 97.15 166 ARG A CA 1
ATOM 1291 C C . ARG A 1 166 ? 7.68 -2.697 -6.84 1 97.15 166 ARG A C 1
ATOM 1293 O O . ARG A 1 166 ? 8.263 -1.76 -6.29 1 97.15 166 ARG A O 1
ATOM 1300 N N . MET A 1 167 ? 6.615 -3.271 -6.363 1 97.26 167 MET A N 1
ATOM 1301 C CA . MET A 1 167 ? 6.09 -2.873 -5.06 1 97.26 167 MET A CA 1
ATOM 1302 C C . MET A 1 167 ? 7.088 -3.19 -3.952 1 97.26 167 MET A C 1
ATOM 1304 O O . MET A 1 167 ? 7.358 -2.348 -3.093 1 97.26 167 MET A O 1
ATOM 1308 N N . ALA A 1 168 ? 7.612 -4.395 -3.944 1 97.09 168 ALA A N 1
ATOM 1309 C CA . ALA A 1 168 ? 8.6 -4.799 -2.947 1 97.09 168 ALA A CA 1
ATOM 1310 C C . ALA A 1 168 ? 9.807 -3.866 -2.962 1 97.09 168 ALA A C 1
ATOM 1312 O O . ALA A 1 168 ? 10.274 -3.428 -1.908 1 97.09 168 ALA A O 1
ATOM 1313 N N . ARG A 1 169 ? 10.301 -3.587 -4.123 1 96.38 169 ARG A N 1
ATOM 1314 C CA . ARG A 1 169 ? 11.445 -2.693 -4.272 1 96.38 169 ARG A CA 1
ATOM 1315 C C . ARG A 1 169 ? 11.134 -1.308 -3.714 1 96.38 169 ARG A C 1
ATOM 1317 O O . ARG A 1 169 ? 11.98 -0.692 -3.061 1 96.38 169 ARG A O 1
ATOM 1324 N N . TYR A 1 170 ? 9.972 -0.866 -4.042 1 96.04 170 TYR A N 1
ATOM 1325 C CA . TYR A 1 170 ? 9.536 0.429 -3.531 1 96.04 170 TYR A CA 1
ATOM 1326 C C . TYR A 1 170 ? 9.54 0.444 -2.007 1 96.04 170 TYR A C 1
ATOM 1328 O O . TYR A 1 170 ? 10.048 1.385 -1.391 1 96.04 170 TYR A O 1
ATOM 1336 N N . PHE A 1 171 ? 8.986 -0.566 -1.375 1 94.52 171 PHE A N 1
ATOM 1337 C CA . PHE A 1 171 ? 8.927 -0.625 0.081 1 94.52 171 PHE A CA 1
ATOM 1338 C C . PHE A 1 171 ? 10.327 -0.699 0.677 1 94.52 171 PHE A C 1
ATOM 1340 O O . PHE A 1 171 ? 10.608 -0.065 1.696 1 94.52 171 PHE A O 1
ATOM 1347 N N . ILE A 1 172 ? 11.187 -1.447 0.076 1 93.54 172 ILE A N 1
ATOM 1348 C CA . ILE A 1 172 ? 12.556 -1.567 0.564 1 93.54 172 ILE A CA 1
ATOM 1349 C C . ILE A 1 172 ? 13.227 -0.196 0.562 1 93.54 172 ILE A C 1
ATOM 1351 O O . ILE A 1 172 ? 13.842 0.203 1.554 1 93.54 172 ILE A O 1
ATOM 1355 N N . ALA A 1 173 ? 13.063 0.524 -0.499 1 92.95 173 ALA A N 1
ATOM 1356 C CA . ALA A 1 173 ? 13.664 1.85 -0.616 1 92.95 173 ALA A CA 1
ATOM 1357 C C . ALA A 1 173 ? 13.096 2.804 0.431 1 92.95 173 ALA A C 1
ATOM 1359 O O . ALA A 1 173 ? 13.84 3.561 1.059 1 92.95 173 ALA A O 1
ATOM 1360 N N . GLU A 1 174 ? 11.793 2.78 0.613 1 92.15 174 GLU A N 1
ATOM 1361 C CA . GLU A 1 174 ? 11.149 3.696 1.55 1 92.15 174 GLU A CA 1
ATOM 1362 C C . GLU A 1 174 ? 11.518 3.359 2.992 1 92.15 174 GLU A C 1
ATOM 1364 O O . GLU A 1 174 ? 11.708 4.257 3.816 1 92.15 174 GLU A O 1
ATOM 1369 N N . LEU A 1 175 ? 11.538 2.126 3.282 1 87.49 175 LEU A N 1
ATOM 1370 C CA . LEU A 1 175 ? 11.898 1.711 4.633 1 87.49 175 LEU A CA 1
ATOM 1371 C C . LEU A 1 175 ? 13.34 2.091 4.953 1 87.49 175 LEU A C 1
ATOM 1373 O O . LEU A 1 175 ? 13.671 2.375 6.106 1 87.49 175 LEU A O 1
ATOM 1377 N N . GLU A 1 176 ? 14.148 2.089 3.968 1 85.2 176 GLU A N 1
ATOM 1378 C CA . GLU A 1 176 ? 15.538 2.499 4.146 1 85.2 176 GLU A CA 1
ATOM 1379 C C . GLU A 1 176 ? 15.639 3.992 4.446 1 85.2 176 GLU A C 1
ATOM 1381 O O . GLU A 1 176 ? 16.562 4.43 5.136 1 85.2 176 GLU A O 1
ATOM 1386 N N . ARG A 1 177 ? 14.715 4.73 3.907 1 84.3 177 ARG A N 1
ATOM 1387 C CA . ARG A 1 177 ? 14.718 6.176 4.103 1 84.3 177 ARG A CA 1
ATOM 1388 C C . ARG A 1 177 ? 14.301 6.537 5.525 1 84.3 177 ARG A C 1
ATOM 1390 O O . ARG A 1 177 ? 14.522 7.663 5.976 1 84.3 177 ARG A O 1
ATOM 1397 N N . SER A 1 178 ? 13.838 5.597 6.33 1 74.17 178 SER A N 1
ATOM 1398 C CA . SER A 1 178 ? 13.473 5.778 7.732 1 74.17 178 SER A CA 1
ATOM 1399 C C . SER A 1 178 ? 12.482 6.924 7.901 1 74.17 178 SER A C 1
ATOM 1401 O O . SER A 1 178 ? 12.687 7.812 8.731 1 74.17 178 SER A O 1
ATOM 1403 N N . SER A 1 179 ? 11.449 6.873 7.096 1 78.7 179 SER A N 1
ATOM 1404 C CA . SER A 1 179 ? 10.424 7.906 7.206 1 78.7 179 SER A CA 1
ATOM 1405 C C . SER A 1 179 ? 9.507 7.65 8.396 1 78.7 179 SER A C 1
ATOM 1407 O O . SER A 1 179 ? 9.204 6.498 8.717 1 78.7 179 SER A O 1
ATOM 1409 N N . GLU A 1 180 ? 9.091 8.696 8.991 1 82.05 180 GLU A N 1
ATOM 1410 C CA . GLU A 1 180 ? 8.206 8.644 10.151 1 82.05 180 GLU A CA 1
ATOM 1411 C C . GLU A 1 180 ? 6.898 7.934 9.817 1 82.05 180 GLU A C 1
ATOM 1413 O O . GLU A 1 180 ? 6.32 7.253 10.667 1 82.05 180 GLU A O 1
ATOM 1418 N N . LEU A 1 181 ? 6.473 8.136 8.562 1 89.06 181 LEU A N 1
ATOM 1419 C CA . LEU A 1 181 ? 5.215 7.531 8.138 1 89.06 181 LEU A CA 1
ATOM 1420 C C . LEU A 1 181 ? 5.278 6.011 8.245 1 89.06 181 LEU A C 1
ATOM 1422 O O . LEU A 1 181 ? 4.318 5.375 8.685 1 89.06 181 LEU A O 1
ATOM 1426 N N . TYR A 1 182 ? 6.393 5.45 8.006 1 88.6 182 TYR A N 1
ATOM 1427 C CA . TYR A 1 182 ? 6.557 4.001 7.988 1 88.6 182 TYR A CA 1
ATOM 1428 C C . TYR A 1 182 ? 6.813 3.464 9.391 1 88.6 182 TYR A C 1
ATOM 1430 O O . TYR A 1 182 ? 6.923 2.251 9.588 1 88.6 182 TYR A O 1
ATOM 1438 N N . GLU A 1 183 ? 6.823 4.334 10.313 1 83.23 183 GLU A N 1
ATOM 1439 C CA . GLU A 1 183 ? 6.89 3.931 11.714 1 83.23 183 GLU A CA 1
ATOM 1440 C C . GLU A 1 183 ? 5.495 3.764 12.309 1 83.23 183 GLU A C 1
ATOM 1442 O O . GLU A 1 183 ? 5.342 3.221 13.405 1 83.23 183 GLU A O 1
ATOM 1447 N N . GLN A 1 184 ? 4.561 4.179 11.55 1 85.35 184 GLN A N 1
ATOM 1448 C CA . GLN A 1 184 ? 3.181 4.089 12.016 1 85.35 184 GLN A CA 1
ATOM 1449 C C . GLN A 1 184 ? 2.576 2.728 11.685 1 85.35 184 GLN A C 1
ATOM 1451 O O . GLN A 1 184 ? 2.346 2.412 10.516 1 85.35 184 GLN A O 1
ATOM 1456 N N . ALA A 1 185 ? 2.192 2.029 12.721 1 84.23 185 ALA A N 1
ATOM 1457 C CA . ALA A 1 185 ? 1.676 0.674 12.545 1 84.23 185 ALA A CA 1
ATOM 1458 C C . ALA A 1 185 ? 0.36 0.685 11.771 1 84.23 185 ALA A C 1
ATOM 1460 O O . ALA A 1 185 ? 0.103 -0.207 10.96 1 84.23 185 ALA A O 1
ATOM 1461 N N . ALA A 1 186 ? -0.462 1.661 12.08 1 85.21 186 ALA A N 1
ATOM 1462 C CA . ALA A 1 186 ? -1.77 1.755 11.437 1 85.21 186 ALA A CA 1
ATOM 1463 C C . ALA A 1 186 ? -1.628 1.92 9.927 1 85.21 186 ALA A C 1
ATOM 1465 O O . ALA A 1 186 ? -2.517 1.527 9.167 1 85.21 186 ALA A O 1
ATOM 1466 N N . PHE A 1 187 ? -0.537 2.493 9.532 1 90.51 187 PHE A N 1
ATOM 1467 C CA . PHE A 1 187 ? -0.225 2.691 8.122 1 90.51 187 PHE A CA 1
ATOM 1468 C C . PHE A 1 187 ? 0.477 1.468 7.545 1 90.51 187 PHE A C 1
ATOM 1470 O O . PHE A 1 187 ? 0.058 0.931 6.517 1 90.51 187 PHE A O 1
ATOM 1477 N N . THR A 1 188 ? 1.421 0.884 8.14 1 90.08 188 THR A N 1
ATOM 1478 C CA . THR A 1 188 ? 2.263 -0.177 7.599 1 90.08 188 THR A CA 1
ATOM 1479 C C . THR A 1 188 ? 1.507 -1.503 7.564 1 90.08 188 THR A C 1
ATOM 1481 O O . THR A 1 188 ? 1.788 -2.362 6.726 1 90.08 188 THR A O 1
ATOM 1484 N N . ARG A 1 189 ? 0.53 -1.615 8.41 1 88.8 189 ARG A N 1
ATOM 1485 C CA . ARG A 1 189 ? -0.28 -2.829 8.407 1 88.8 189 ARG A CA 1
ATOM 1486 C C . ARG A 1 189 ? -0.976 -3.02 7.064 1 88.8 189 ARG A C 1
ATOM 1488 O O . ARG A 1 189 ? -1.013 -4.131 6.531 1 88.8 189 ARG A O 1
ATOM 1495 N N . ASP A 1 190 ? -1.543 -1.967 6.555 1 91.55 190 ASP A N 1
ATOM 1496 C CA . ASP A 1 190 ? -2.226 -2.04 5.267 1 91.55 190 ASP A CA 1
ATOM 1497 C C . ASP A 1 190 ? -1.237 -2.321 4.137 1 91.55 190 ASP A C 1
ATOM 1499 O O . ASP A 1 190 ? -1.55 -3.06 3.201 1 91.55 190 ASP A O 1
ATOM 1503 N N . LEU A 1 191 ? -0.081 -1.731 4.221 1 93.39 191 LEU A N 1
ATOM 1504 C CA . LEU A 1 191 ? 0.947 -1.958 3.211 1 93.39 191 LEU A CA 1
ATOM 1505 C C . LEU A 1 191 ? 1.402 -3.413 3.216 1 93.39 191 LEU A C 1
ATOM 1507 O O . LEU A 1 191 ? 1.519 -4.035 2.157 1 93.39 191 LEU A O 1
ATOM 1511 N N . GLU A 1 192 ? 1.624 -3.881 4.422 1 93.84 192 GLU A N 1
ATOM 1512 C CA . GLU A 1 192 ? 2.041 -5.274 4.546 1 93.84 192 GLU A CA 1
ATOM 1513 C C . GLU A 1 192 ? 0.957 -6.221 4.039 1 93.84 192 GLU A C 1
ATOM 1515 O O . GLU A 1 192 ? 1.252 -7.193 3.339 1 93.84 192 GLU A O 1
ATOM 1520 N N . SER A 1 193 ? -0.246 -5.914 4.403 1 94 193 SER A N 1
ATOM 1521 C CA . SER A 1 193 ? -1.369 -6.719 3.933 1 94 193 SER A CA 1
ATOM 1522 C C . SER A 1 193 ? -1.432 -6.743 2.409 1 94 193 SER A C 1
ATOM 1524 O O . SER A 1 193 ? -1.66 -7.795 1.809 1 94 193 SER A O 1
ATOM 1526 N N . SER A 1 194 ? -1.218 -5.618 1.804 1 94.6 194 SER A N 1
ATOM 1527 C CA . SER A 1 194 ? -1.23 -5.551 0.346 1 94.6 194 SER A CA 1
ATOM 1528 C C . SER A 1 194 ? -0.085 -6.36 -0.254 1 94.6 194 SER A C 1
ATOM 1530 O O . SER A 1 194 ? -0.256 -7.018 -1.283 1 94.6 194 SER A O 1
ATOM 1532 N N . LEU A 1 195 ? 1.031 -6.278 0.387 1 96.17 195 LEU A N 1
ATOM 1533 C CA . LEU A 1 195 ? 2.194 -7.021 -0.087 1 96.17 195 LEU A CA 1
ATOM 1534 C C . LEU A 1 195 ? 1.925 -8.522 -0.068 1 96.17 195 LEU A C 1
ATOM 1536 O O . LEU A 1 195 ? 2.223 -9.223 -1.038 1 96.17 195 LEU A O 1
ATOM 1540 N N . ILE A 1 196 ? 1.339 -9.017 1.002 1 96.28 196 ILE A N 1
ATOM 1541 C CA . ILE A 1 196 ? 1.077 -10.44 1.182 1 96.28 196 ILE A CA 1
ATOM 1542 C C . ILE A 1 196 ? -0.036 -10.885 0.236 1 96.28 196 ILE A C 1
ATOM 1544 O O . ILE A 1 196 ? 0.129 -11.846 -0.518 1 96.28 196 ILE A O 1
ATOM 1548 N N . LYS A 1 197 ? -1.12 -10.182 0.19 1 96.5 197 LYS A N 1
ATOM 1549 C CA . LYS A 1 197 ? -2.217 -10.51 -0.716 1 96.5 197 LYS A CA 1
ATOM 1550 C C . LYS A 1 197 ? -1.776 -10.412 -2.173 1 96.5 197 LYS A C 1
ATOM 1552 O O . LYS A 1 197 ? -2.165 -11.236 -3.003 1 96.5 197 LYS A O 1
ATOM 1557 N N . GLY A 1 198 ? -0.972 -9.343 -2.412 1 96.79 198 GLY A N 1
ATOM 1558 C CA . GLY A 1 198 ? -0.457 -9.168 -3.76 1 96.79 198 GLY A CA 1
ATOM 1559 C C . GLY A 1 198 ? 0.318 -10.371 -4.264 1 96.79 198 GLY A C 1
ATOM 1560 O O . GLY A 1 198 ? 0.17 -10.772 -5.42 1 96.79 198 GLY A O 1
ATOM 1561 N N . LEU A 1 199 ? 1.096 -10.94 -3.379 1 97.32 199 LEU A N 1
ATOM 1562 C CA . LEU A 1 199 ? 1.862 -12.114 -3.781 1 97.32 199 LEU A CA 1
ATOM 1563 C C . LEU A 1 199 ? 0.937 -13.28 -4.114 1 97.32 199 LEU A C 1
ATOM 1565 O O . LEU A 1 199 ? 1.118 -13.949 -5.134 1 97.32 199 LEU A O 1
ATOM 1569 N N . ILE A 1 200 ? -0.05 -13.502 -3.264 1 96.74 200 ILE A N 1
ATOM 1570 C CA . ILE A 1 200 ? -0.978 -14.616 -3.427 1 96.74 200 ILE A CA 1
ATOM 1571 C C . ILE A 1 200 ? -1.729 -14.471 -4.749 1 96.74 200 ILE A C 1
ATOM 1573 O O . ILE A 1 200 ? -1.946 -15.457 -5.458 1 96.74 200 ILE A O 1
ATOM 1577 N N . LEU A 1 201 ? -1.99 -13.296 -5.139 1 94.65 201 LEU A N 1
ATOM 1578 C CA . LEU A 1 201 ? -2.811 -13.034 -6.316 1 94.65 201 LEU A CA 1
ATOM 1579 C C . LEU A 1 201 ? -1.95 -12.95 -7.572 1 94.65 201 LEU A C 1
ATOM 1581 O O . LEU A 1 201 ? -2.421 -13.243 -8.673 1 94.65 201 LEU A O 1
ATOM 1585 N N . ALA A 1 202 ? -0.714 -12.553 -7.398 1 94.47 202 ALA A N 1
ATOM 1586 C CA . ALA A 1 202 ? 0.153 -12.282 -8.542 1 94.47 202 ALA A CA 1
ATOM 1587 C C . ALA A 1 202 ? 0.855 -13.553 -9.01 1 94.47 202 ALA A C 1
ATOM 1589 O O . ALA A 1 202 ? 1.112 -13.724 -10.205 1 94.47 202 ALA A O 1
ATOM 1590 N N . GLN A 1 203 ? 1.219 -14.4 -8.055 1 94.88 203 GLN A N 1
ATOM 1591 C CA . GLN A 1 203 ? 2.012 -15.586 -8.36 1 94.88 203 GLN A CA 1
ATOM 1592 C C . GLN A 1 203 ? 1.143 -16.841 -8.37 1 94.88 203 GLN A C 1
ATOM 1594 O O . GLN A 1 203 ? 0.443 -17.125 -7.396 1 94.88 203 GLN A O 1
ATOM 1599 N N . PRO A 1 204 ? 1.212 -17.577 -9.481 1 92.26 204 PRO A N 1
ATOM 1600 C CA . PRO A 1 204 ? 0.405 -18.797 -9.541 1 92.26 204 PRO A CA 1
ATOM 1601 C C . PRO A 1 204 ? 0.662 -19.734 -8.363 1 92.26 204 PRO A C 1
ATOM 1603 O O . PRO A 1 204 ? 1.808 -19.891 -7.933 1 92.26 204 PRO A O 1
ATOM 1606 N N . ASN A 1 205 ? -0.383 -20.316 -7.811 1 92.52 205 ASN A N 1
ATOM 1607 C CA . ASN A 1 205 ? -0.327 -21.235 -6.679 1 92.52 205 ASN A CA 1
ATOM 1608 C C . ASN A 1 205 ? -1.481 -22.233 -6.711 1 92.52 205 ASN A C 1
ATOM 1610 O O . ASN A 1 205 ? -2.343 -22.164 -7.588 1 92.52 205 ASN A O 1
ATOM 1614 N N . ASN A 1 206 ? -1.514 -23.149 -5.807 1 89.2 206 ASN A N 1
ATOM 1615 C CA . ASN A 1 206 ? -2.483 -24.24 -5.817 1 89.2 206 ASN A CA 1
ATOM 1616 C C . ASN A 1 206 ? -3.883 -23.75 -5.456 1 89.2 206 ASN A C 1
ATOM 1618 O O . ASN A 1 206 ? -4.85 -24.509 -5.538 1 89.2 206 ASN A O 1
ATOM 1622 N N . TYR A 1 207 ? -4.053 -22.446 -5.139 1 91.84 207 TYR A N 1
ATOM 1623 C CA . TYR A 1 207 ? -5.369 -21.894 -4.839 1 91.84 207 TYR A CA 1
ATOM 1624 C C . TYR A 1 207 ? -5.776 -20.857 -5.88 1 91.84 207 TYR A C 1
ATOM 1626 O O . TYR A 1 207 ? -6.827 -20.224 -5.756 1 91.84 207 TYR A O 1
ATOM 1634 N N . SER A 1 208 ? -5.022 -20.669 -6.918 1 91.45 208 SER A N 1
ATOM 1635 C CA . SER A 1 208 ? -5.26 -19.628 -7.913 1 91.45 208 SER A CA 1
ATOM 1636 C C . SER A 1 208 ? -6.637 -19.777 -8.55 1 91.45 208 SER A C 1
ATOM 1638 O O . SER A 1 208 ? -7.354 -18.79 -8.728 1 91.45 208 SER A O 1
ATOM 1640 N N . GLU A 1 209 ? -6.986 -20.95 -8.893 1 86.17 209 GLU A N 1
ATOM 1641 C CA . GLU A 1 209 ? -8.279 -21.186 -9.53 1 86.17 209 GLU A CA 1
ATOM 1642 C C . GLU A 1 209 ? -9.429 -20.847 -8.587 1 86.17 209 GLU A C 1
ATOM 1644 O O . GLU A 1 209 ? -10.385 -20.175 -8.981 1 86.17 209 GLU A O 1
ATOM 1649 N N . GLU A 1 210 ? -9.309 -21.331 -7.402 1 88.26 210 GLU A N 1
ATOM 1650 C CA . GLU A 1 210 ? -10.357 -21.063 -6.422 1 88.26 210 GLU A CA 1
ATOM 1651 C C . GLU A 1 210 ? -10.479 -19.568 -6.141 1 88.26 210 GLU A C 1
ATOM 1653 O O . GLU A 1 210 ? -11.587 -19.046 -5.996 1 88.26 210 GLU A O 1
ATOM 1658 N N . LEU A 1 211 ? -9.406 -18.898 -6.023 1 92.14 211 LEU A N 1
ATOM 1659 C CA . LEU A 1 211 ? -9.399 -17.462 -5.766 1 92.14 211 LEU A CA 1
ATOM 1660 C C . LEU A 1 211 ? -10.084 -16.704 -6.898 1 92.14 211 LEU A C 1
ATOM 1662 O O . LEU A 1 211 ? -10.809 -15.737 -6.654 1 92.14 211 LEU A O 1
ATOM 1666 N N . ARG A 1 212 ? -9.858 -17.077 -8.067 1 87.27 212 ARG A N 1
ATOM 1667 C CA . ARG A 1 212 ? -10.51 -16.441 -9.207 1 87.27 212 ARG A CA 1
ATOM 1668 C C . ARG A 1 212 ? -12.026 -16.575 -9.115 1 87.27 212 ARG A C 1
ATOM 1670 O O . ARG A 1 212 ? -12.758 -15.633 -9.428 1 87.27 212 ARG A O 1
ATOM 1677 N N . ASP A 1 213 ? -12.397 -17.681 -8.701 1 85.09 213 ASP A N 1
ATOM 1678 C CA . ASP A 1 213 ? -13.829 -17.928 -8.56 1 85.09 213 ASP A CA 1
ATOM 1679 C C . ASP A 1 213 ? -14.431 -17.055 -7.462 1 85.09 213 ASP A C 1
ATOM 1681 O O . ASP A 1 213 ? -15.455 -16.401 -7.673 1 85.09 213 ASP A O 1
ATOM 1685 N N . VAL A 1 214 ? -13.8 -17.028 -6.367 1 84.23 214 VAL A N 1
ATOM 1686 C CA . VAL A 1 214 ? -14.325 -16.354 -5.184 1 84.23 214 VAL A CA 1
ATOM 1687 C C . VAL A 1 214 ? -14.299 -14.842 -5.396 1 84.23 214 VAL A C 1
ATOM 1689 O O . VAL A 1 214 ? -15.198 -14.13 -4.945 1 84.23 214 VAL A O 1
ATOM 1692 N N . LEU A 1 215 ? -13.33 -14.392 -6.152 1 83.67 215 LEU A N 1
ATOM 1693 C CA . LEU A 1 215 ? -13.154 -12.951 -6.285 1 83.67 215 LEU A CA 1
ATOM 1694 C C . LEU A 1 215 ? -13.828 -12.435 -7.552 1 83.67 215 LEU A C 1
ATOM 1696 O O . LEU A 1 215 ? -13.792 -11.235 -7.835 1 83.67 215 LEU A O 1
ATOM 1700 N N . GLY A 1 216 ? -14.366 -13.304 -8.265 1 75.55 216 GLY A N 1
ATOM 1701 C CA . GLY A 1 216 ? -15.173 -12.914 -9.41 1 75.55 216 GLY A CA 1
ATOM 1702 C C . GLY A 1 216 ? -14.35 -12.381 -10.567 1 75.55 216 GLY A C 1
ATOM 1703 O O . GLY A 1 216 ? -14.786 -11.475 -11.281 1 75.55 216 GLY A O 1
ATOM 1704 N N . VAL A 1 217 ? -13.221 -12.789 -10.666 1 69.45 217 VAL A N 1
ATOM 1705 C CA . VAL A 1 217 ? -12.387 -12.381 -11.792 1 69.45 217 VAL A CA 1
ATOM 1706 C C . VAL A 1 217 ? -12.969 -12.93 -13.092 1 69.45 217 VAL A C 1
ATOM 1708 O O . VAL A 1 217 ? -13.274 -14.121 -13.188 1 69.45 217 VAL A O 1
ATOM 1711 N N . LYS A 1 218 ? -13.166 -11.967 -13.995 1 69.62 218 LYS A N 1
ATOM 1712 C CA . LYS A 1 218 ? -13.756 -12.367 -15.269 1 69.62 218 LYS A CA 1
ATOM 1713 C C . LYS A 1 218 ? -12.7 -12.948 -16.205 1 69.62 218 LYS A C 1
ATOM 1715 O O . LYS A 1 218 ? -11.704 -12.289 -16.511 1 69.62 218 LYS A O 1
ATOM 1720 N N . LEU A 1 219 ? -12.816 -14.082 -16.585 1 76.43 219 LEU A N 1
ATOM 1721 C CA . LEU A 1 219 ? -11.949 -14.773 -17.534 1 76.43 219 LEU A CA 1
ATOM 1722 C C . LEU A 1 219 ? -12.366 -14.473 -18.97 1 76.43 219 LEU A C 1
ATOM 1724 O O . LEU A 1 219 ? -13.55 -14.266 -19.246 1 76.43 219 LEU A O 1
ATOM 1728 N N . PRO A 1 220 ? -11.365 -14.302 -19.863 1 80.14 220 PRO A N 1
ATOM 1729 C CA . PRO A 1 220 ? -11.747 -14.213 -21.274 1 80.14 220 PRO A CA 1
ATOM 1730 C C . PRO A 1 220 ? -12.653 -15.361 -21.713 1 80.14 220 PRO A C 1
ATOM 1732 O O . PRO A 1 220 ? -12.498 -16.49 -21.241 1 80.14 220 PRO A O 1
ATOM 1735 N N . HIS A 1 221 ? -13.512 -15.015 -22.577 1 86.14 221 HIS A N 1
ATOM 1736 C CA . HIS A 1 221 ? -14.531 -15.972 -22.993 1 86.14 221 HIS A CA 1
ATOM 1737 C C . HIS A 1 221 ? -13.899 -17.248 -23.539 1 86.14 221 HIS A C 1
ATOM 1739 O O . HIS A 1 221 ? -14.399 -18.348 -23.293 1 86.14 221 HIS A O 1
ATOM 1745 N N . TYR A 1 222 ? -12.787 -17.053 -24.282 1 89.33 222 TYR A N 1
ATOM 1746 C CA . TYR A 1 222 ? -12.164 -18.228 -24.88 1 89.33 222 TYR A CA 1
ATOM 1747 C C . TYR A 1 222 ? -11.575 -19.138 -23.81 1 89.33 222 TYR A C 1
ATOM 1749 O O . TYR A 1 222 ? -11.54 -20.36 -23.975 1 89.33 222 TYR A O 1
ATOM 1757 N N . LEU A 1 223 ? -11.121 -18.566 -22.746 1 89.87 223 LEU A N 1
ATOM 1758 C CA . LEU A 1 223 ? -10.56 -19.361 -21.659 1 89.87 223 LEU A CA 1
ATOM 1759 C C . LEU A 1 223 ? -11.66 -20.09 -20.895 1 89.87 223 LEU A C 1
ATOM 1761 O O . LEU A 1 223 ? -11.47 -21.228 -20.46 1 89.87 223 LEU A O 1
ATOM 1765 N N . ILE A 1 224 ? -12.798 -19.459 -20.812 1 89.23 224 ILE A N 1
ATOM 1766 C CA . ILE A 1 224 ? -13.961 -20.09 -20.197 1 89.23 224 ILE A CA 1
ATOM 1767 C C . ILE A 1 224 ? -14.374 -21.314 -21.011 1 89.23 224 ILE A C 1
ATOM 1769 O O . ILE A 1 224 ? -14.635 -22.381 -20.45 1 89.23 224 ILE A O 1
ATOM 1773 N N . ARG A 1 225 ? -14.309 -21.15 -22.234 1 91.81 225 ARG A N 1
ATOM 1774 C CA . ARG A 1 225 ? -14.69 -22.238 -23.129 1 91.81 225 ARG A CA 1
ATOM 1775 C C . ARG A 1 225 ? -13.713 -23.404 -23.022 1 91.81 225 ARG A C 1
ATOM 1777 O O . ARG A 1 225 ? -14.126 -24.565 -22.98 1 91.81 225 ARG A O 1
ATOM 1784 N N . ALA A 1 226 ? -12.501 -23.018 -23.014 1 93.69 226 ALA A N 1
ATOM 1785 C CA . ALA A 1 226 ? -11.48 -24.058 -22.916 1 93.69 226 ALA A CA 1
ATOM 1786 C C . ALA A 1 226 ? -11.601 -24.823 -21.601 1 93.69 226 ALA A C 1
ATOM 1788 O O . ALA A 1 226 ? -11.536 -26.054 -21.583 1 93.69 226 ALA A O 1
ATOM 1789 N N . ARG A 1 227 ? -11.767 -24.085 -20.59 1 91.72 227 ARG A N 1
ATOM 1790 C CA . ARG A 1 227 ? -11.919 -24.69 -19.271 1 91.72 227 ARG A CA 1
ATOM 1791 C C . ARG A 1 227 ? -13.164 -25.568 -19.21 1 91.72 227 ARG A C 1
ATOM 1793 O O . ARG A 1 227 ? -13.12 -26.681 -18.683 1 91.72 227 ARG A O 1
ATOM 1800 N N . GLN A 1 228 ? -14.251 -25.058 -19.7 1 91.72 228 GLN A N 1
ATOM 1801 C CA . GLN A 1 228 ? -15.494 -25.821 -19.724 1 91.72 228 GLN A CA 1
ATOM 1802 C C . GLN A 1 228 ? -15.331 -27.112 -20.521 1 91.72 228 GLN A C 1
ATOM 1804 O O . GLN A 1 228 ? -15.85 -28.16 -20.129 1 91.72 228 GLN A O 1
ATOM 1809 N N . TYR A 1 229 ? -14.649 -27.011 -21.604 1 94.8 229 TYR A N 1
ATOM 1810 C CA . TYR A 1 229 ? -14.39 -28.201 -22.407 1 94.8 229 TYR A CA 1
ATOM 1811 C C . TYR A 1 229 ? -13.629 -29.247 -21.603 1 94.8 229 TYR A C 1
ATOM 1813 O O . TYR A 1 229 ? -13.959 -30.435 -21.648 1 94.8 229 TYR A O 1
ATOM 1821 N N . ILE A 1 230 ? -12.627 -28.776 -20.894 1 94.22 230 ILE A N 1
ATOM 1822 C CA . ILE A 1 230 ? -11.832 -29.677 -20.067 1 94.22 230 ILE A CA 1
ATOM 1823 C C . ILE A 1 230 ? -12.726 -30.344 -19.024 1 94.22 230 ILE A C 1
ATOM 1825 O O . ILE A 1 230 ? -12.691 -31.566 -18.858 1 94.22 230 ILE A O 1
ATOM 1829 N N . HIS A 1 231 ? -13.547 -29.596 -18.403 1 93.24 231 HIS A N 1
ATOM 1830 C CA . HIS A 1 231 ? -14.4 -30.11 -17.338 1 93.24 231 HIS A CA 1
ATOM 1831 C C . HIS A 1 231 ? -15.41 -31.117 -17.878 1 93.24 231 HIS A C 1
ATOM 1833 O O . HIS A 1 231 ? -15.639 -32.163 -17.266 1 93.24 231 HIS A O 1
ATOM 1839 N N . ASP A 1 232 ? -15.906 -30.792 -19.045 1 94.19 232 ASP A N 1
ATOM 1840 C CA . ASP A 1 232 ? -16.943 -31.627 -19.643 1 94.19 232 ASP A CA 1
ATOM 1841 C C . ASP A 1 232 ? -16.358 -32.934 -20.173 1 94.19 232 ASP A C 1
ATOM 1843 O O . ASP A 1 232 ? -17.067 -33.936 -20.287 1 94.19 232 ASP A O 1
ATOM 1847 N N . ASN A 1 233 ? -15.06 -32.935 -20.471 1 94.52 233 ASN A N 1
ATOM 1848 C CA . ASN A 1 233 ? -14.473 -34.076 -21.166 1 94.52 233 ASN A CA 1
ATOM 1849 C C . ASN A 1 233 ? -13.293 -34.658 -20.392 1 94.52 233 ASN A C 1
ATOM 1851 O O . ASN A 1 233 ? -12.425 -35.311 -20.974 1 94.52 233 ASN A O 1
ATOM 1855 N N . ALA A 1 234 ? -13.269 -34.394 -19.093 1 93.86 234 ALA A N 1
ATOM 1856 C CA . ALA A 1 234 ? -12.093 -34.698 -18.281 1 93.86 234 ALA A CA 1
ATOM 1857 C C . ALA A 1 234 ? -11.836 -36.202 -18.231 1 93.86 234 ALA A C 1
ATOM 1859 O O . ALA A 1 234 ? -10.703 -36.637 -18.011 1 93.86 234 ALA A O 1
ATOM 1860 N N . ARG A 1 235 ? -12.823 -36.988 -18.472 1 93.52 235 ARG A N 1
ATOM 1861 C CA . ARG A 1 235 ? -12.681 -38.435 -18.344 1 93.52 235 ARG A CA 1
ATOM 1862 C C . ARG A 1 235 ? -12.338 -39.072 -19.687 1 93.52 235 ARG A C 1
ATOM 1864 O O . ARG A 1 235 ? -12.099 -40.279 -19.764 1 93.52 235 ARG A O 1
ATOM 1871 N N . GLU A 1 236 ? -12.327 -38.269 -20.777 1 92.77 236 GLU A N 1
ATOM 1872 C CA . GLU A 1 236 ? -12.01 -38.731 -22.125 1 92.77 236 GLU A CA 1
ATOM 1873 C C . GLU A 1 236 ? -10.604 -38.305 -22.538 1 92.77 236 GLU A C 1
ATOM 1875 O O . GLU A 1 236 ? -9.898 -37.649 -21.77 1 92.77 236 GLU A O 1
ATOM 1880 N N . ALA A 1 237 ? -10.2 -38.834 -23.736 1 91.88 237 ALA A N 1
ATOM 1881 C CA . ALA A 1 237 ? -8.936 -38.373 -24.305 1 91.88 237 ALA A CA 1
ATOM 1882 C C . ALA A 1 237 ? -9.063 -36.95 -24.841 1 91.88 237 ALA A C 1
ATOM 1884 O O . ALA A 1 237 ? -9.875 -36.684 -25.729 1 91.88 237 ALA A O 1
ATOM 1885 N N . VAL A 1 238 ? -8.434 -36.025 -24.139 1 92.67 238 VAL A N 1
ATOM 1886 C CA . VAL A 1 238 ? -8.439 -34.624 -24.545 1 92.67 238 VAL A CA 1
ATOM 1887 C C . VAL A 1 238 ? -7.08 -34.252 -25.135 1 92.67 238 VAL A C 1
ATOM 1889 O O . VAL A 1 238 ? -6.042 -34.483 -24.511 1 92.67 238 VAL A O 1
ATOM 1892 N N . HIS A 1 239 ? -7.073 -33.758 -26.376 1 92.11 239 HIS A N 1
ATOM 1893 C CA . HIS A 1 239 ? -5.855 -33.283 -27.024 1 92.11 239 HIS A CA 1
ATOM 1894 C C . HIS A 1 239 ? -5.847 -31.762 -27.134 1 92.11 239 HIS A C 1
ATOM 1896 O O . HIS A 1 239 ? -6.891 -31.12 -27 1 92.11 239 HIS A O 1
ATOM 1902 N N . LEU A 1 240 ? -4.641 -31.3 -27.292 1 91.77 240 LEU A N 1
ATOM 1903 C CA . LEU A 1 240 ? -4.484 -29.852 -27.367 1 91.77 240 LEU A CA 1
ATOM 1904 C C . LEU A 1 240 ? -5.296 -29.276 -28.522 1 91.77 240 LEU A C 1
ATOM 1906 O O . LEU A 1 240 ? -5.82 -28.164 -28.425 1 91.77 240 LEU A O 1
ATOM 1910 N N . GLU A 1 241 ? -5.419 -30.041 -29.545 1 92.33 241 GLU A N 1
ATOM 1911 C CA . GLU A 1 241 ? -6.175 -29.619 -30.72 1 92.33 241 GLU A CA 1
ATOM 1912 C C . GLU A 1 241 ? -7.649 -29.415 -30.383 1 92.33 241 GLU A C 1
ATOM 1914 O O . GLU A 1 241 ? -8.295 -28.512 -30.92 1 92.33 241 GLU A O 1
ATOM 1919 N N . ASP A 1 242 ? -8.133 -30.279 -29.523 1 93.74 242 ASP A N 1
ATOM 1920 C CA . ASP A 1 242 ? -9.522 -30.165 -29.09 1 93.74 242 ASP A CA 1
ATOM 1921 C C . ASP A 1 242 ? -9.761 -28.853 -28.346 1 93.74 242 ASP A C 1
ATOM 1923 O O . ASP A 1 242 ? -10.801 -28.216 -28.519 1 93.74 242 ASP A O 1
ATOM 1927 N N . LEU A 1 243 ? -8.792 -28.489 -27.53 1 93.8 243 LEU A N 1
ATOM 1928 C CA . LEU A 1 243 ? -8.906 -27.268 -26.741 1 93.8 243 LEU A CA 1
ATOM 1929 C C . LEU A 1 243 ? -8.825 -26.034 -27.633 1 93.8 243 LEU A C 1
ATOM 1931 O O . LEU A 1 243 ? -9.526 -25.047 -27.4 1 93.8 243 LEU A O 1
ATOM 1935 N N . GLU A 1 244 ? -7.976 -26.109 -28.623 1 93.45 244 GLU A N 1
ATOM 1936 C CA . GLU A 1 244 ? -7.869 -25.017 -29.587 1 93.45 244 GLU A CA 1
ATOM 1937 C C . GLU A 1 244 ? -9.191 -24.794 -30.316 1 93.45 244 GLU A C 1
ATOM 1939 O O . GLU A 1 244 ? -9.628 -23.653 -30.485 1 93.45 244 GLU A O 1
ATOM 1944 N N . ALA A 1 245 ? -9.714 -25.886 -30.706 1 93.91 245 ALA A N 1
ATOM 1945 C CA . ALA A 1 245 ? -10.983 -25.838 -31.426 1 93.91 245 ALA A CA 1
ATOM 1946 C C . ALA A 1 245 ? -12.098 -25.295 -30.537 1 93.91 245 ALA A C 1
ATOM 1948 O O . ALA A 1 245 ? -12.907 -24.474 -30.977 1 93.91 245 ALA A O 1
ATOM 1949 N N . ALA A 1 246 ? -12.125 -25.708 -29.314 1 92.88 246 ALA A N 1
ATOM 1950 C CA . ALA A 1 246 ? -13.161 -25.281 -28.377 1 92.88 246 ALA A CA 1
ATOM 1951 C C . ALA A 1 246 ? -13.015 -23.801 -28.034 1 92.88 246 ALA A C 1
ATOM 1953 O O . ALA A 1 246 ? -14.011 -23.088 -27.897 1 92.88 246 ALA A O 1
ATOM 1954 N N . ALA A 1 247 ? -11.789 -23.36 -27.832 1 93.27 247 ALA A N 1
ATOM 1955 C CA . ALA A 1 247 ? -11.497 -21.988 -27.425 1 93.27 247 ALA A CA 1
ATOM 1956 C C . ALA A 1 247 ? -11.538 -21.041 -28.621 1 93.27 247 ALA A C 1
ATOM 1958 O O . ALA A 1 247 ? -11.812 -19.848 -28.467 1 93.27 247 ALA A O 1
ATOM 1959 N N . GLY A 1 248 ? -11.187 -21.534 -29.812 1 92.88 248 GLY A N 1
ATOM 1960 C CA . GLY A 1 248 ? -11.178 -20.725 -31.02 1 92.88 248 GLY A CA 1
ATOM 1961 C C . GLY A 1 248 ? -9.952 -19.84 -31.136 1 92.88 248 GLY A C 1
ATOM 1962 O O . GLY A 1 248 ? -10.008 -18.769 -31.745 1 92.88 248 GLY A O 1
ATOM 1963 N N . VAL A 1 249 ? -8.911 -20.16 -30.404 1 92.5 249 VAL A N 1
ATOM 1964 C CA . VAL A 1 249 ? -7.676 -19.384 -30.454 1 92.5 249 VAL A CA 1
ATOM 1965 C C . VAL A 1 249 ? -6.485 -20.319 -30.654 1 92.5 249 VAL A C 1
ATOM 1967 O O . VAL A 1 249 ? -6.626 -21.541 -30.565 1 92.5 249 VAL A O 1
ATOM 1970 N N . SER A 1 250 ? -5.315 -19.766 -30.934 1 91.06 250 SER A N 1
ATOM 1971 C CA . SER A 1 250 ? -4.109 -20.548 -31.182 1 91.06 250 SER A CA 1
ATOM 1972 C C . SER A 1 250 ? -3.605 -21.207 -29.903 1 91.06 250 SER A C 1
ATOM 1974 O O . SER A 1 250 ? -3.954 -20.781 -28.8 1 91.06 250 SER A O 1
ATOM 1976 N N . ARG A 1 251 ? -2.799 -22.234 -30.124 1 89.8 251 ARG A N 1
ATOM 1977 C CA . ARG A 1 251 ? -2.174 -22.941 -29.01 1 89.8 251 ARG A CA 1
ATOM 1978 C C . ARG A 1 251 ? -1.348 -21.988 -28.152 1 89.8 251 ARG A C 1
ATOM 1980 O O . ARG A 1 251 ? -1.342 -22.098 -26.924 1 89.8 251 ARG A O 1
ATOM 1987 N N . PHE A 1 252 ? -0.727 -21.062 -28.779 1 87.17 252 PHE A N 1
ATOM 1988 C CA . PHE A 1 252 ? 0.119 -20.118 -28.058 1 87.17 252 PHE A CA 1
ATOM 1989 C C . PHE A 1 252 ? -0.716 -19.239 -27.135 1 87.17 252 PHE A C 1
ATOM 1991 O O . PHE A 1 252 ? -0.374 -19.058 -25.964 1 87.17 252 PHE A O 1
ATOM 1998 N N . LYS A 1 253 ? -1.799 -18.689 -27.636 1 87.74 253 LYS A N 1
ATOM 1999 C CA . LYS A 1 253 ? -2.687 -17.832 -26.856 1 87.74 253 LYS A CA 1
ATOM 2000 C C . LYS A 1 253 ? -3.307 -18.6 -25.692 1 87.74 253 LYS A C 1
ATOM 2002 O O . LYS A 1 253 ? -3.468 -18.055 -24.598 1 87.74 253 LYS A O 1
ATOM 2007 N N . LEU A 1 254 ? -3.609 -19.839 -25.987 1 90 254 LEU A N 1
ATOM 2008 C CA . LEU A 1 254 ? -4.204 -20.683 -24.957 1 90 254 LEU A CA 1
ATOM 2009 C C . LEU A 1 254 ? -3.209 -20.954 -23.834 1 90 254 LEU A C 1
ATOM 2011 O O . LEU A 1 254 ? -3.554 -20.85 -22.654 1 90 254 LEU A O 1
ATOM 2015 N N . PHE A 1 255 ? -1.985 -21.297 -24.176 1 89.09 255 PHE A N 1
ATOM 2016 C CA . PHE A 1 255 ? -0.954 -21.574 -23.182 1 89.09 255 PHE A CA 1
ATOM 2017 C C . PHE A 1 255 ? -0.652 -20.331 -22.354 1 89.09 255 PHE A C 1
ATOM 2019 O O . PHE A 1 255 ? -0.541 -20.407 -21.129 1 89.09 255 PHE A O 1
ATOM 2026 N N . ASP A 1 256 ? -0.628 -19.272 -23.065 1 84.52 256 ASP A N 1
ATOM 2027 C CA . ASP A 1 256 ? -0.352 -18.009 -22.386 1 84.52 256 ASP A CA 1
ATOM 2028 C C . ASP A 1 256 ? -1.451 -17.676 -21.379 1 84.52 256 ASP A C 1
ATOM 2030 O O . ASP A 1 256 ? -1.163 -17.265 -20.253 1 84.52 256 ASP A O 1
ATOM 2034 N N . ALA A 1 257 ? -2.652 -17.907 -21.778 1 84.92 257 ALA A N 1
ATOM 2035 C CA . ALA A 1 257 ? -3.794 -17.591 -20.924 1 84.92 257 ALA A CA 1
ATOM 2036 C C . ALA A 1 257 ? -3.859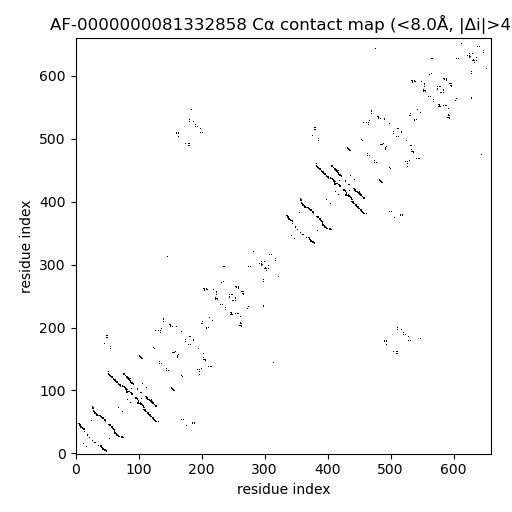 -18.532 -19.724 1 84.92 257 ALA A C 1
ATOM 2038 O O . ALA A 1 257 ? -4.097 -18.093 -18.596 1 84.92 257 ALA A O 1
ATOM 2039 N N . PHE A 1 258 ? -3.591 -19.783 -19.954 1 87.39 258 PHE A N 1
ATOM 2040 C CA . PHE A 1 258 ? -3.622 -20.745 -18.858 1 87.39 258 PHE A CA 1
ATOM 2041 C C . PHE A 1 258 ? -2.516 -20.453 -17.85 1 87.39 258 PHE A C 1
ATOM 2043 O O . PHE A 1 258 ? -2.741 -20.514 -16.64 1 87.39 258 PHE A O 1
ATOM 2050 N N . ARG A 1 259 ? -1.426 -20.131 -18.334 1 78.81 259 ARG A N 1
ATOM 2051 C CA . ARG A 1 259 ? -0.32 -19.79 -17.445 1 78.81 259 ARG A CA 1
ATOM 2052 C C .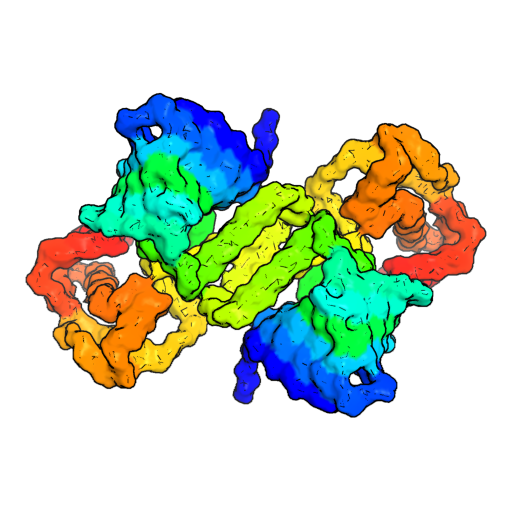 ARG A 1 259 ? -0.625 -18.524 -16.652 1 78.81 259 ARG A C 1
ATOM 2054 O O . ARG A 1 259 ? -0.4 -18.475 -15.441 1 78.81 259 ARG A O 1
ATOM 2061 N N . LYS A 1 260 ? -1.223 -17.647 -17.405 1 72.49 260 LYS A N 1
ATOM 2062 C CA . LYS A 1 260 ? -1.523 -16.344 -16.818 1 72.49 260 LYS A CA 1
ATOM 2063 C C . LYS A 1 260 ? -2.612 -16.458 -15.755 1 72.49 260 LYS A C 1
ATOM 2065 O O . LYS A 1 260 ? -2.498 -15.869 -14.677 1 72.49 260 LYS A O 1
ATOM 2070 N N . TYR A 1 261 ? -3.614 -17.262 -16.021 1 75.93 261 TYR A N 1
ATOM 2071 C CA . TYR A 1 261 ? -4.813 -17.211 -15.191 1 75.93 261 TYR A CA 1
ATOM 2072 C C . TYR A 1 261 ? -4.851 -18.382 -14.217 1 75.93 261 TYR A C 1
ATOM 2074 O O . TYR A 1 261 ? -5.473 -18.294 -13.155 1 75.93 261 TYR A O 1
ATOM 2082 N N . PHE A 1 262 ? -4.095 -19.521 -14.596 1 76.9 262 PHE A N 1
ATOM 2083 C CA . PHE A 1 262 ? -4.203 -20.704 -13.75 1 76.9 262 PHE A CA 1
ATOM 2084 C C . PHE A 1 262 ? -2.825 -21.179 -13.306 1 76.9 262 PHE A C 1
ATOM 2086 O O . PHE A 1 262 ? -2.71 -22.134 -12.535 1 76.9 262 PHE A O 1
ATOM 2093 N N . ALA A 1 263 ? -1.753 -20.637 -13.829 1 71.84 263 ALA A N 1
ATOM 2094 C CA . ALA A 1 263 ? -0.361 -20.973 -13.538 1 71.84 263 ALA A CA 1
ATOM 2095 C C . ALA A 1 263 ? -0.035 -22.394 -13.986 1 71.84 263 ALA A C 1
ATOM 2097 O O . ALA A 1 263 ? 0.812 -23.062 -13.387 1 71.84 263 ALA A O 1
ATOM 2098 N N . LEU A 1 264 ? -0.779 -22.83 -14.916 1 80.21 264 LEU A N 1
ATOM 2099 C CA . LEU A 1 264 ? -0.618 -24.17 -15.469 1 80.21 264 LEU A CA 1
ATOM 2100 C C . LEU A 1 264 ? -0.791 -24.158 -16.984 1 80.21 264 LEU A C 1
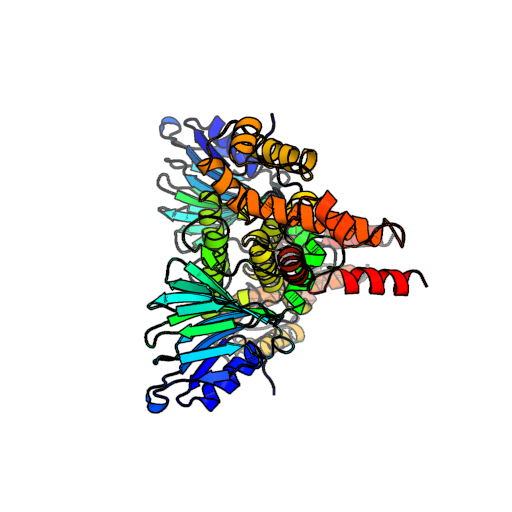ATOM 2102 O O . LEU A 1 264 ? -1.455 -23.274 -17.53 1 80.21 264 LEU A O 1
ATOM 2106 N N . SER A 1 265 ? -0.081 -25.072 -17.646 1 87.86 265 SER A N 1
ATOM 2107 C CA . SER A 1 265 ? -0.451 -25.336 -19.032 1 87.86 265 SER A CA 1
ATOM 2108 C C . SER A 1 265 ? -1.822 -25.997 -19.122 1 87.86 265 SER A C 1
ATOM 2110 O O . SER A 1 265 ? -2.322 -26.539 -18.134 1 87.86 265 SER A O 1
ATOM 2112 N N . PRO A 1 266 ? -2.426 -25.991 -20.296 1 91.98 266 PRO A N 1
ATOM 2113 C CA . PRO A 1 266 ? -3.749 -26.599 -20.459 1 91.98 266 PRO A CA 1
ATOM 2114 C C . PRO A 1 266 ? -3.778 -28.068 -20.045 1 91.98 266 PRO A C 1
ATOM 2116 O O . PRO A 1 266 ? -4.691 -28.496 -19.335 1 91.98 266 PRO A O 1
ATOM 2119 N N . MET A 1 267 ? -2.773 -28.713 -20.329 1 91.53 267 MET A N 1
ATOM 2120 C CA . MET A 1 267 ? -2.761 -30.144 -20.04 1 91.53 267 MET A CA 1
ATOM 2121 C C . MET A 1 267 ? -2.463 -30.4 -18.567 1 91.53 267 MET A C 1
ATOM 2123 O O . MET A 1 267 ? -2.988 -31.347 -17.978 1 91.53 267 MET A O 1
ATOM 2127 N N . ALA A 1 268 ? -1.611 -29.581 -18.029 1 91.01 268 ALA A N 1
ATOM 2128 C CA . ALA A 1 268 ? -1.374 -29.683 -16.591 1 91.01 268 ALA A CA 1
ATOM 2129 C C . ALA A 1 268 ? -2.642 -29.369 -15.803 1 91.01 268 ALA A C 1
ATOM 2131 O O . ALA A 1 268 ? -2.908 -29.987 -14.769 1 91.01 268 ALA A O 1
ATOM 2132 N N . TYR A 1 269 ? -3.37 -28.406 -16.345 1 91.98 269 TYR A N 1
ATOM 2133 C CA . TYR A 1 269 ? -4.658 -28.07 -15.749 1 91.98 269 TYR A CA 1
ATOM 2134 C C . TYR A 1 269 ? -5.606 -29.263 -15.788 1 91.98 269 TYR A C 1
ATOM 2136 O O . TYR A 1 269 ? -6.268 -29.569 -14.794 1 91.98 269 TYR A O 1
ATOM 2144 N N . LEU A 1 270 ? -5.666 -29.935 -16.908 1 94.4 270 LEU A N 1
ATOM 2145 C CA . LEU A 1 270 ? -6.487 -31.133 -17.05 1 94.4 270 LEU A CA 1
ATOM 2146 C C . LEU A 1 270 ? -6.077 -32.196 -16.036 1 94.4 270 LEU A C 1
ATOM 2148 O O . LEU A 1 270 ? -6.93 -32.789 -15.372 1 94.4 270 LEU A O 1
ATOM 2152 N N . LYS A 1 271 ? -4.859 -32.372 -15.935 1 93.59 271 LYS A N 1
ATOM 2153 C CA . LYS A 1 271 ? -4.353 -33.38 -15.009 1 93.59 271 LYS A CA 1
ATOM 2154 C C . LYS A 1 271 ? -4.753 -33.057 -13.572 1 93.59 271 LYS A C 1
ATOM 2156 O O . LYS A 1 271 ? -5.206 -33.936 -12.836 1 93.59 271 LYS A O 1
ATOM 2161 N N . LYS A 1 272 ? -4.566 -31.865 -13.183 1 91.69 272 LYS A N 1
ATOM 2162 C CA . LYS A 1 272 ? -4.949 -31.435 -11.841 1 91.69 272 LYS A CA 1
ATOM 2163 C C . LYS A 1 272 ? -6.443 -31.636 -11.606 1 91.69 272 LYS A C 1
ATOM 2165 O O . LYS A 1 272 ? -6.852 -32.092 -10.536 1 91.69 272 LYS A O 1
ATOM 2170 N N . TYR A 1 273 ? -7.204 -31.229 -12.566 1 92.27 273 TYR A N 1
ATOM 2171 C CA . TYR A 1 273 ? -8.65 -31.399 -12.472 1 92.27 273 TYR A CA 1
ATOM 2172 C C . TYR A 1 273 ? -9.016 -32.867 -12.291 1 92.27 273 TYR A C 1
ATOM 2174 O O . TYR A 1 273 ? -9.872 -33.203 -11.469 1 92.27 273 TYR A O 1
ATOM 2182 N N . ARG A 1 274 ? -8.335 -33.704 -13.018 1 95.11 274 ARG A N 1
ATOM 2183 C CA . ARG A 1 274 ? -8.577 -35.14 -12.929 1 95.11 274 ARG A CA 1
ATOM 2184 C C . ARG A 1 274 ? -8.23 -35.669 -11.542 1 95.11 274 ARG A C 1
ATOM 2186 O O . ARG A 1 274 ? -8.979 -36.463 -10.969 1 95.11 274 ARG A O 1
ATOM 2193 N N . LEU A 1 275 ? -7.139 -35.229 -11.034 1 93.66 275 LEU A N 1
ATOM 2194 C CA . LEU A 1 275 ? -6.722 -35.665 -9.706 1 93.66 275 LEU A CA 1
ATOM 2195 C C . LEU A 1 275 ? -7.738 -35.24 -8.651 1 93.66 275 LEU A C 1
ATOM 2197 O O . LEU A 1 275 ? -8.036 -36.002 -7.729 1 93.66 275 LEU A O 1
ATOM 2201 N N . GLY A 1 276 ? -8.213 -34.074 -8.804 1 90.69 276 GLY A N 1
ATOM 2202 C CA . GLY A 1 276 ? -9.272 -33.619 -7.918 1 90.69 276 GLY A CA 1
ATOM 2203 C C . GLY A 1 276 ? -10.532 -34.459 -8.011 1 90.69 276 GLY A C 1
ATOM 2204 O O . GLY A 1 276 ? -11.169 -34.747 -6.996 1 90.69 276 GLY A O 1
ATOM 2205 N N . GLY A 1 277 ? -10.86 -34.779 -9.194 1 90.38 277 GLY A N 1
ATOM 2206 C CA . GLY A 1 277 ? -11.997 -35.661 -9.404 1 90.38 277 GLY A CA 1
ATOM 2207 C C . GLY A 1 277 ? -11.833 -37.015 -8.74 1 90.38 277 GLY A C 1
ATOM 2208 O O . GLY A 1 277 ? -12.76 -37.515 -8.1 1 90.38 277 GLY A O 1
ATOM 2209 N N . VAL A 1 278 ? -10.68 -37.517 -8.867 1 92.2 278 VAL A N 1
ATOM 2210 C CA . VAL A 1 278 ? -10.388 -38.794 -8.224 1 92.2 278 VAL A CA 1
ATOM 2211 C C . VAL A 1 278 ? -10.569 -38.666 -6.713 1 92.2 278 VAL A C 1
ATOM 2213 O O . VAL A 1 278 ? -11.215 -39.508 -6.085 1 92.2 278 VAL A O 1
ATOM 2216 N N . ARG A 1 279 ? -10 -37.653 -6.197 1 89.13 279 ARG A N 1
ATOM 2217 C CA . ARG A 1 279 ? -10.082 -37.44 -4.756 1 89.13 279 ARG A CA 1
ATOM 2218 C C . ARG A 1 279 ? -11.533 -37.343 -4.298 1 89.13 279 ARG A C 1
ATOM 2220 O O . ARG A 1 279 ? -11.913 -37.944 -3.29 1 89.13 279 ARG A O 1
ATOM 2227 N N . GLN A 1 280 ? -12.324 -36.615 -5.019 1 87.72 280 GLN A N 1
ATOM 2228 C CA . GLN A 1 280 ? -13.736 -36.457 -4.688 1 87.72 280 GLN A CA 1
ATOM 2229 C C . GLN A 1 280 ? -14.465 -37.797 -4.733 1 87.72 280 GLN A C 1
ATOM 2231 O O . GLN A 1 280 ? -15.274 -38.099 -3.853 1 87.72 280 GLN A O 1
ATOM 2236 N N . ASP A 1 281 ? -14.086 -38.537 -5.687 1 90.21 281 ASP A N 1
ATOM 2237 C CA . ASP A 1 281 ? -14.732 -39.837 -5.843 1 90.21 281 ASP A CA 1
ATOM 2238 C C . ASP A 1 281 ? -14.326 -40.79 -4.722 1 90.21 281 ASP A C 1
ATOM 2240 O O . ASP A 1 281 ? -15.14 -41.589 -4.254 1 90.21 281 ASP A O 1
ATOM 2244 N N . ILE A 1 282 ? -13.082 -40.662 -4.314 1 88.72 282 ILE A N 1
ATOM 2245 C CA . ILE A 1 282 ? -12.61 -41.485 -3.205 1 88.72 282 ILE A CA 1
ATOM 2246 C C . ILE A 1 282 ? -13.388 -41.14 -1.938 1 88.72 282 ILE A C 1
ATOM 2248 O O . ILE A 1 282 ? -13.8 -42.032 -1.192 1 88.72 282 ILE A O 1
ATOM 2252 N N . LEU A 1 283 ? -13.646 -39.902 -1.759 1 85.19 283 LEU A N 1
ATOM 2253 C CA . LEU A 1 283 ? -14.306 -39.423 -0.549 1 85.19 283 LEU A CA 1
ATOM 2254 C C . LEU A 1 283 ? -15.806 -39.695 -0.604 1 85.19 283 LEU A C 1
ATOM 2256 O O . LEU A 1 283 ? -16.449 -39.86 0.435 1 85.19 283 LEU A O 1
ATOM 2260 N N . GLU A 1 284 ? -16.313 -39.708 -1.786 1 80.73 284 GLU A N 1
ATOM 2261 C CA . GLU A 1 284 ? -17.753 -39.887 -1.939 1 80.73 284 GLU A CA 1
ATOM 2262 C C . GLU A 1 284 ? -18.119 -41.365 -2.042 1 80.73 284 GLU A C 1
ATOM 2264 O O . GLU A 1 284 ? -19.142 -41.796 -1.506 1 80.73 284 GLU A O 1
ATOM 2269 N N . GLN A 1 285 ? -17.37 -42.079 -3.059 1 72.53 285 GLN A N 1
ATOM 2270 C CA . GLN A 1 285 ? -17.788 -43.419 -3.458 1 72.53 285 GLN A CA 1
ATOM 2271 C C . GLN A 1 285 ? -17.385 -44.455 -2.413 1 72.53 285 GLN A C 1
ATOM 2273 O O . GLN A 1 285 ? -17.974 -45.536 -2.344 1 72.53 285 GLN A O 1
ATOM 2278 N N . GLY A 1 286 ? -17.348 -44.26 -1.071 1 56.74 286 GLY A N 1
ATOM 2279 C CA . GLY A 1 286 ? -17.081 -45.254 -0.044 1 56.74 286 GLY A CA 1
ATOM 2280 C C . GLY A 1 286 ? -16.282 -46.438 -0.553 1 56.74 286 GLY A C 1
ATOM 2281 O O . GLY A 1 286 ? -15.334 -46.269 -1.324 1 56.74 286 GLY A O 1
ATOM 2282 N N . SER A 1 287 ? -16.588 -47.849 -0.082 1 57.71 287 SER A N 1
ATOM 2283 C CA . SER A 1 287 ? -15.951 -49.153 -0.235 1 57.71 287 SER A CA 1
ATOM 2284 C C . SER A 1 287 ? -16.26 -49.762 -1.599 1 57.71 287 SER A C 1
ATOM 2286 O O . SER A 1 287 ? -15.78 -50.851 -1.921 1 57.71 287 SER A O 1
ATOM 2288 N N . THR A 1 288 ? -16.991 -49.116 -2.599 1 62.92 288 THR A N 1
ATOM 2289 C CA . THR A 1 288 ? -17.544 -49.853 -3.729 1 62.92 288 THR A CA 1
ATOM 2290 C C . THR A 1 288 ? -16.55 -49.896 -4.886 1 62.92 288 THR A C 1
ATOM 2292 O O . THR A 1 288 ? -16.662 -50.741 -5.777 1 62.92 288 THR A O 1
ATOM 2295 N N . SER A 1 289 ? -15.571 -49.062 -5.044 1 76.31 289 SER A N 1
ATOM 2296 C CA . SER A 1 289 ? -14.615 -49.058 -6.147 1 76.31 289 SER A CA 1
ATOM 2297 C C . SER A 1 289 ? -13.182 -48.951 -5.635 1 76.31 289 SER A C 1
ATOM 2299 O O . SER A 1 289 ? -12.931 -48.329 -4.601 1 76.31 289 SER A O 1
ATOM 2301 N N . THR A 1 290 ? -12.366 -49.744 -6.33 1 87.36 290 THR A N 1
ATOM 2302 C CA . THR A 1 290 ? -10.959 -49.64 -5.959 1 87.36 290 THR A CA 1
ATOM 2303 C C . THR A 1 290 ? -10.372 -48.313 -6.43 1 87.36 290 THR A C 1
ATOM 2305 O O . THR A 1 290 ? -10.915 -47.673 -7.333 1 87.36 290 THR A O 1
ATOM 2308 N N . ILE A 1 291 ? -9.42 -47.871 -5.806 1 90.69 291 ILE A N 1
ATOM 2309 C CA . ILE A 1 291 ? -8.704 -46.651 -6.163 1 90.69 291 ILE A CA 1
ATOM 2310 C C . ILE A 1 291 ? -8.246 -46.729 -7.618 1 90.69 291 ILE A C 1
ATOM 2312 O O . ILE A 1 291 ? -8.314 -45.74 -8.351 1 90.69 291 ILE A O 1
ATOM 2316 N N . SER A 1 292 ? -7.885 -47.971 -8.022 1 91.37 292 SER A N 1
ATOM 2317 C CA . SER A 1 292 ? -7.426 -48.178 -9.391 1 91.37 292 SER A CA 1
ATOM 2318 C C . SER A 1 292 ? -8.551 -47.941 -10.393 1 91.37 292 SER A C 1
ATOM 2320 O O . SER A 1 292 ? -8.338 -47.328 -11.441 1 91.37 292 SER A O 1
ATOM 2322 N N . GLU A 1 293 ? -9.757 -48.429 -10.079 1 91.77 293 GLU A N 1
ATOM 2323 C CA . GLU A 1 293 ? -10.909 -48.251 -10.958 1 91.77 293 GLU A CA 1
ATOM 2324 C C . GLU A 1 293 ? -11.288 -46.777 -11.079 1 91.77 293 GLU A C 1
ATOM 2326 O O . GLU A 1 293 ? -11.624 -46.305 -12.167 1 91.77 293 GLU A O 1
ATOM 2331 N N . ILE A 1 294 ? -11.244 -46.086 -9.964 1 92.87 294 ILE A N 1
ATOM 2332 C CA . ILE A 1 294 ? -11.569 -44.663 -9.949 1 92.87 294 ILE A CA 1
ATOM 2333 C C . ILE A 1 294 ? -10.558 -43.895 -10.798 1 92.87 294 ILE A C 1
ATOM 2335 O O . ILE A 1 294 ? -10.937 -43.057 -11.619 1 92.87 294 ILE A O 1
ATOM 2339 N N . ALA A 1 295 ? -9.281 -44.225 -10.649 1 93.81 295 ALA A N 1
ATOM 2340 C CA . ALA A 1 295 ? -8.21 -43.554 -11.382 1 93.81 295 ALA A CA 1
ATOM 2341 C C . ALA A 1 295 ? -8.341 -43.791 -12.884 1 93.81 295 ALA A C 1
ATOM 2343 O O . ALA A 1 295 ? -8.211 -42.857 -13.679 1 93.81 295 ALA A O 1
ATOM 2344 N N . LEU A 1 296 ? -8.629 -45.03 -13.281 1 92.12 296 LEU A N 1
ATOM 2345 C CA . LEU A 1 296 ? -8.8 -45.381 -14.687 1 92.12 296 LEU A CA 1
ATOM 2346 C C . LEU A 1 296 ? -10.009 -44.667 -15.282 1 92.12 296 LEU A C 1
ATOM 2348 O O . LEU A 1 296 ? -9.983 -44.259 -16.446 1 92.12 296 LEU A O 1
ATOM 2352 N N . GLY A 1 297 ? -10.99 -44.518 -14.487 1 92.59 297 GLY A N 1
ATOM 2353 C CA . GLY A 1 297 ? -12.192 -43.823 -14.918 1 92.59 297 GLY A CA 1
ATOM 2354 C C . GLY A 1 297 ? -11.955 -42.357 -15.227 1 92.59 297 GLY A C 1
ATOM 2355 O O . GLY A 1 297 ? -12.699 -41.753 -16.003 1 92.59 297 GLY A O 1
ATOM 2356 N N . TRP A 1 298 ? -10.88 -41.874 -14.666 1 94.51 298 TRP A N 1
ATOM 2357 C CA . TRP A 1 298 ? -10.547 -40.471 -14.889 1 94.51 298 TRP A CA 1
ATOM 2358 C C . TRP A 1 298 ? -9.436 -40.332 -15.924 1 94.51 298 TRP A C 1
ATOM 2360 O O . TRP A 1 298 ? -8.939 -39.23 -16.167 1 94.51 298 TRP A O 1
ATOM 2370 N N . GLY A 1 299 ? -8.969 -41.487 -16.475 1 91.73 299 GLY A N 1
ATOM 2371 C CA . GLY A 1 299 ? -8.08 -41.443 -17.625 1 91.73 299 GLY A CA 1
ATOM 2372 C C . GLY A 1 299 ? -6.63 -41.709 -17.269 1 91.73 299 GLY A C 1
ATOM 2373 O O . GLY A 1 299 ? -5.744 -41.587 -18.118 1 91.73 299 GLY A O 1
ATOM 2374 N N . PHE A 1 300 ? -6.372 -42.132 -16.007 1 93.55 300 PHE A N 1
ATOM 2375 C CA . PHE A 1 300 ? -4.998 -42.466 -15.649 1 93.55 300 PHE A CA 1
ATOM 2376 C C . PHE A 1 300 ? -4.681 -43.912 -16.01 1 93.55 300 PHE A C 1
ATOM 2378 O O . PHE A 1 300 ? -5.328 -44.837 -15.515 1 93.55 300 PHE A O 1
ATOM 2385 N N . THR A 1 301 ? -3.668 -44.026 -16.921 1 89.45 301 THR A N 1
ATOM 2386 C CA . THR A 1 301 ? -3.352 -45.367 -17.399 1 89.45 301 THR A CA 1
ATOM 2387 C C . THR A 1 301 ? -2.131 -45.926 -16.674 1 89.45 301 THR A C 1
ATOM 2389 O O . THR A 1 301 ? -1.907 -47.139 -16.668 1 89.45 301 THR A O 1
ATOM 2392 N N . HIS A 1 302 ? -1.373 -45.04 -16.116 1 91.33 302 HIS A N 1
ATOM 2393 C CA . HIS A 1 302 ? -0.207 -45.451 -15.343 1 91.33 302 HIS A CA 1
ATOM 2394 C C . HIS A 1 302 ? -0.417 -45.201 -13.853 1 91.33 302 HIS A C 1
ATOM 2396 O O . HIS A 1 302 ? -0.136 -44.108 -13.357 1 91.33 302 HIS A O 1
ATOM 2402 N N . LEU A 1 303 ? -0.762 -46.198 -13.059 1 89.85 303 LEU A N 1
ATOM 2403 C CA . LEU A 1 303 ? -1.196 -46.065 -11.673 1 89.85 303 LEU A CA 1
ATOM 2404 C C . LEU A 1 303 ? -0.041 -45.623 -10.781 1 89.85 303 LEU A C 1
ATOM 2406 O O . LEU A 1 303 ? -0.254 -44.941 -9.776 1 89.85 303 LEU A O 1
ATOM 2410 N N . GLY A 1 304 ? 1.176 -46.059 -11.063 1 90.71 304 GLY A N 1
ATOM 2411 C CA . GLY A 1 304 ? 2.336 -45.572 -10.333 1 90.71 304 GLY A CA 1
ATOM 2412 C C . GLY A 1 304 ? 2.524 -44.071 -10.442 1 90.71 304 GLY A C 1
ATOM 2413 O O . GLY A 1 304 ? 2.709 -43.388 -9.432 1 90.71 304 GLY A O 1
ATOM 2414 N N . ARG A 1 305 ? 2.455 -43.635 -11.734 1 92 305 ARG A N 1
ATOM 2415 C CA . ARG A 1 305 ? 2.581 -42.202 -11.981 1 92 305 ARG A CA 1
ATOM 2416 C C . ARG A 1 305 ? 1.432 -41.433 -11.339 1 92 305 ARG A C 1
ATOM 2418 O O . ARG A 1 305 ? 1.634 -40.347 -10.792 1 92 305 ARG A O 1
ATOM 2425 N N . PHE A 1 306 ? 0.291 -42.042 -11.439 1 94.05 306 PHE A N 1
ATOM 2426 C CA . PHE A 1 306 ? -0.883 -41.453 -10.806 1 94.05 306 PHE A CA 1
ATOM 2427 C C . PHE A 1 306 ? -0.65 -41.253 -9.313 1 94.05 306 PHE A C 1
ATOM 2429 O O . PHE A 1 306 ? -0.878 -40.163 -8.784 1 94.05 306 PHE A O 1
ATOM 2436 N N . SER A 1 307 ? -0.163 -42.179 -8.607 1 92.64 307 SER A N 1
ATOM 2437 C CA . SER A 1 307 ? 0.04 -42.113 -7.163 1 92.64 307 SER A CA 1
ATOM 2438 C C . SER A 1 307 ? 1.07 -41.05 -6.798 1 92.64 307 SER A C 1
ATOM 2440 O O . SER A 1 307 ? 0.91 -40.337 -5.805 1 92.64 307 SER A O 1
ATOM 2442 N N . ALA A 1 308 ? 2.036 -40.983 -7.581 1 91.11 308 ALA A N 1
ATOM 2443 C CA . ALA A 1 308 ? 3.094 -40.006 -7.335 1 91.11 308 ALA A CA 1
ATOM 2444 C C . ALA A 1 308 ? 2.575 -38.581 -7.505 1 91.11 308 ALA A C 1
ATOM 2446 O O . ALA A 1 308 ? 2.858 -37.708 -6.681 1 91.11 308 ALA A O 1
ATOM 2447 N N . GLU A 1 309 ? 1.817 -38.393 -8.514 1 91.23 309 GLU A N 1
ATOM 2448 C CA . GLU A 1 309 ? 1.279 -37.068 -8.804 1 91.23 309 GLU A CA 1
ATOM 2449 C C . GLU A 1 309 ? 0.222 -36.664 -7.78 1 91.23 309 GLU A C 1
ATOM 2451 O O . GLU A 1 309 ? 0.136 -35.496 -7.396 1 91.23 309 GLU A O 1
ATOM 2456 N N . TYR A 1 310 ? -0.551 -37.598 -7.369 1 91.81 310 TYR A N 1
ATOM 2457 C CA . TYR A 1 310 ? -1.549 -37.377 -6.329 1 91.81 310 TYR A CA 1
ATOM 2458 C C . TYR A 1 310 ? -0.893 -36.926 -5.03 1 91.81 310 TYR A C 1
ATOM 2460 O O . TYR A 1 310 ? -1.33 -35.953 -4.412 1 91.81 310 TYR A O 1
ATOM 2468 N N . ARG A 1 311 ? 0.141 -37.482 -4.668 1 88.18 311 ARG A N 1
ATOM 2469 C CA . ARG A 1 311 ? 0.872 -37.143 -3.45 1 88.18 311 ARG A CA 1
ATOM 2470 C C . ARG A 1 311 ? 1.495 -35.755 -3.555 1 88.18 311 ARG A C 1
ATOM 2472 O O . ARG A 1 311 ? 1.5 -34.997 -2.583 1 88.18 311 ARG A O 1
ATOM 2479 N N . LYS A 1 312 ? 1.954 -35.583 -4.691 1 81.52 312 LYS A N 1
ATOM 2480 C CA . LYS A 1 312 ? 2.578 -34.282 -4.916 1 81.52 312 LYS A CA 1
ATOM 2481 C C . LYS A 1 312 ? 1.572 -33.15 -4.727 1 81.52 312 LYS A C 1
ATOM 2483 O O . LYS A 1 312 ? 1.91 -32.096 -4.184 1 81.52 312 LYS A O 1
ATOM 2488 N N . LEU A 1 313 ? 0.399 -33.433 -5.175 1 81.24 313 LEU A N 1
ATOM 2489 C CA . LEU A 1 313 ? -0.618 -32.387 -5.173 1 81.24 313 LEU A CA 1
ATOM 2490 C C . LEU A 1 313 ? -1.283 -32.279 -3.805 1 81.24 313 LEU A C 1
ATOM 2492 O O . LEU A 1 313 ? -1.565 -31.175 -3.333 1 81.24 313 LEU A O 1
ATOM 2496 N N . PHE A 1 314 ? -1.516 -33.391 -3.048 1 81.19 314 PHE A N 1
ATOM 2497 C CA . PHE A 1 314 ? -2.368 -33.367 -1.865 1 81.19 314 PHE A CA 1
ATOM 2498 C C . PHE A 1 314 ? -1.568 -33.713 -0.614 1 81.19 314 PHE A C 1
ATOM 2500 O O . PHE A 1 314 ? -2.103 -33.698 0.496 1 81.19 314 PHE A O 1
ATOM 2507 N N . ASP A 1 315 ? -0.256 -34.018 -0.739 1 77.75 315 ASP A N 1
ATOM 2508 C CA . ASP A 1 315 ? 0.67 -34.362 0.336 1 77.75 315 ASP A CA 1
ATOM 2509 C C . ASP A 1 315 ? 0.203 -35.61 1.084 1 77.75 315 ASP A C 1
ATOM 2511 O O . ASP A 1 315 ? 0.406 -35.727 2.294 1 77.75 315 ASP A O 1
ATOM 2515 N N . GLU A 1 316 ? -0.59 -36.475 0.417 1 85.05 316 GLU A N 1
ATOM 2516 C CA . GLU A 1 316 ? -1.011 -37.791 0.887 1 85.05 316 GLU A CA 1
ATOM 2517 C C . GLU A 1 316 ? -1.285 -38.733 -0.283 1 85.05 316 GLU A C 1
ATOM 2519 O O . GLU A 1 316 ? -1.597 -38.284 -1.387 1 85.05 316 GLU A O 1
ATOM 2524 N N . SER A 1 317 ? -1.139 -40 0.001 1 90.56 317 SER A N 1
ATOM 2525 C CA . SER A 1 317 ? -1.451 -40.985 -1.029 1 90.56 317 SER A CA 1
ATOM 2526 C C . SER A 1 317 ? -2.957 -41.19 -1.159 1 90.56 317 SER A C 1
ATOM 2528 O O . SER A 1 317 ? -3.715 -40.86 -0.245 1 90.56 317 SER A O 1
ATOM 2530 N N . PRO A 1 318 ? -3.373 -41.683 -2.336 1 89.42 318 PRO A N 1
ATOM 2531 C CA . PRO A 1 318 ? -4.797 -41.993 -2.485 1 89.42 318 PRO A CA 1
ATOM 2532 C C . PRO A 1 318 ? -5.311 -42.939 -1.403 1 89.42 318 PRO A C 1
ATOM 2534 O O . PRO A 1 318 ? -6.427 -42.765 -0.906 1 89.42 318 PRO A O 1
ATOM 2537 N N . SER A 1 319 ? -4.507 -43.851 -1.056 1 89 319 SER A N 1
ATOM 2538 C CA . SER A 1 319 ? -4.892 -44.799 -0.015 1 89 319 SER A CA 1
ATOM 2539 C C . SER A 1 319 ? -5.07 -44.102 1.329 1 89 319 SER A C 1
ATOM 2541 O O . SER A 1 319 ? -5.963 -44.453 2.103 1 89 319 SER A O 1
ATOM 2543 N N . GLN A 1 320 ? -4.259 -43.154 1.677 1 88.29 320 GLN A N 1
ATOM 2544 C CA . GLN A 1 320 ? -4.356 -42.387 2.914 1 88.29 320 GLN A CA 1
ATOM 2545 C C . GLN A 1 320 ? -5.633 -41.552 2.945 1 88.29 320 GLN A C 1
ATOM 2547 O O . GLN A 1 320 ? -6.246 -41.384 4.001 1 88.29 320 GLN A O 1
ATOM 2552 N N . THR A 1 321 ? -5.941 -41.056 1.77 1 87.23 321 THR A N 1
ATOM 2553 C CA . THR A 1 321 ? -7.191 -40.31 1.674 1 87.23 321 THR A CA 1
ATOM 2554 C C . THR A 1 321 ? -8.379 -41.195 2.038 1 87.23 321 THR A C 1
ATOM 2556 O O . THR A 1 321 ? -9.271 -40.774 2.777 1 87.23 321 THR A O 1
ATOM 2559 N N . LEU A 1 322 ? -8.427 -42.353 1.534 1 85.76 322 LEU A N 1
ATOM 2560 C CA . LEU A 1 322 ? -9.491 -43.311 1.815 1 85.76 322 LEU A CA 1
ATOM 2561 C C . LEU A 1 322 ? -9.512 -43.681 3.295 1 85.76 322 LEU A C 1
ATOM 2563 O O . LEU A 1 322 ? -10.583 -43.793 3.896 1 85.76 322 LEU A O 1
ATOM 2567 N N . GLN A 1 323 ? -8.365 -43.851 3.873 1 83.9 323 GLN A N 1
ATOM 2568 C CA . GLN A 1 323 ? -8.254 -44.215 5.282 1 83.9 323 GLN A CA 1
ATOM 2569 C C . GLN A 1 323 ? -8.77 -43.094 6.18 1 83.9 323 GLN A C 1
ATOM 2571 O O . GLN A 1 323 ? -9.442 -43.354 7.181 1 83.9 323 GLN A O 1
ATOM 2576 N N . ARG A 1 324 ? -8.398 -41.908 5.869 1 79.48 324 ARG A N 1
ATOM 2577 C CA . ARG A 1 324 ? -8.841 -40.753 6.644 1 79.48 324 ARG A CA 1
ATOM 2578 C C . ARG A 1 324 ? -10.36 -40.62 6.608 1 79.48 324 ARG A C 1
ATOM 2580 O O . ARG A 1 324 ? -10.979 -40.24 7.604 1 79.48 324 ARG A O 1
ATOM 2587 N N . LYS A 1 325 ? -10.893 -40.835 5.432 1 74.86 325 LYS A N 1
ATOM 2588 C CA . LYS A 1 325 ? -12.348 -40.815 5.319 1 74.86 325 LYS A CA 1
ATOM 2589 C C . LYS A 1 325 ? -12.985 -41.865 6.224 1 74.86 325 LYS A C 1
ATOM 2591 O O . LYS A 1 325 ? -13.974 -41.587 6.906 1 74.86 325 LYS A O 1
ATOM 2596 N N . ARG A 1 326 ? -12.378 -42.952 6.184 1 74.29 326 ARG A N 1
ATOM 2597 C CA . ARG A 1 326 ? -12.907 -44.042 6.998 1 74.29 326 ARG A CA 1
ATOM 2598 C C . ARG A 1 326 ? -12.822 -43.708 8.483 1 74.29 326 ARG A C 1
ATOM 2600 O O . ARG A 1 326 ? -13.732 -44.029 9.25 1 74.29 326 ARG A O 1
ATOM 2607 N N . LEU A 1 327 ? -11.824 -42.968 8.808 1 68.89 327 LEU A N 1
ATOM 2608 C CA . LEU A 1 327 ? -11.646 -42.579 10.203 1 68.89 327 LEU A CA 1
ATOM 2609 C C . LEU A 1 327 ? -12.623 -41.473 10.588 1 68.89 327 LEU A C 1
ATOM 2611 O O . LEU A 1 327 ? -13.091 -41.421 11.728 1 68.89 327 LEU A O 1
ATOM 2615 N N . ARG A 1 328 ? -12.877 -40.715 9.625 1 64.46 328 ARG A N 1
ATOM 2616 C CA . ARG A 1 328 ? -13.794 -39.618 9.916 1 64.46 328 ARG A CA 1
ATOM 2617 C C . ARG A 1 328 ? -15.239 -40.105 9.94 1 64.46 328 ARG A C 1
ATOM 2619 O O . ARG A 1 328 ? -16.093 -39.498 10.589 1 64.46 328 ARG A O 1
ATOM 2626 N N . SER A 1 329 ? -15.562 -41.032 9.161 1 60.71 329 SER A N 1
ATOM 2627 C CA . SER A 1 329 ? -16.891 -41.632 9.105 1 60.71 329 SER A CA 1
ATOM 2628 C C . SER A 1 329 ? -17.122 -42.576 10.28 1 60.71 329 SER A C 1
ATOM 2630 O O . SER A 1 329 ? -18.262 -42.939 10.577 1 60.71 329 SER A O 1
ATOM 2632 N N . LEU A 1 330 ? -16.149 -42.828 10.956 1 54.31 330 LEU A N 1
ATOM 2633 C CA . LEU A 1 330 ? -16.354 -43.547 12.209 1 54.31 330 LEU A CA 1
ATOM 2634 C C . LEU A 1 330 ? -16.572 -42.576 13.364 1 54.31 330 LEU A C 1
ATOM 2636 O O . LEU A 1 330 ? -17.379 -42.839 14.259 1 54.31 330 LEU A O 1
ATOM 2640 N N . MET B 1 1 ? -23.944 0.863 -19.952 1 21.1 1 MET B N 1
ATOM 2641 C CA . MET B 1 1 ? -22.612 0.57 -20.474 1 21.1 1 MET B CA 1
ATOM 2642 C C . MET B 1 1 ? -21.532 1.082 -19.528 1 21.1 1 MET B C 1
ATOM 2644 O O . MET B 1 1 ? -20.375 1.235 -19.924 1 21.1 1 MET B O 1
ATOM 2648 N N . SER B 1 2 ? -21.9 1.56 -18.438 1 27.12 2 SER B N 1
ATOM 2649 C CA . SER B 1 2 ? -21.328 2.307 -17.322 1 27.12 2 SER B CA 1
ATOM 2650 C C . SER B 1 2 ? -20.094 1.606 -16.762 1 27.12 2 SER B C 1
ATOM 2652 O O . SER B 1 2 ? -20.2 0.799 -15.836 1 27.12 2 SER B O 1
ATOM 2654 N N . SER B 1 3 ? -19.346 0.968 -17.623 1 33.72 3 SER B N 1
ATOM 2655 C CA . SER B 1 3 ? -18.061 0.322 -17.375 1 33.72 3 SER B CA 1
ATOM 2656 C C . SER B 1 3 ? -17.161 1.196 -16.508 1 33.72 3 SER B C 1
ATOM 2658 O O . SER B 1 3 ? -16.982 2.383 -16.79 1 33.72 3 SER B O 1
ATOM 2660 N N . GLN B 1 4 ? -17.187 1.236 -15.177 1 40.04 4 GLN B N 1
ATOM 2661 C CA . GLN B 1 4 ? -16.386 1.728 -14.061 1 40.04 4 GLN B CA 1
ATOM 2662 C C . GLN B 1 4 ? -14.915 1.843 -14.448 1 40.04 4 GLN B C 1
ATOM 2664 O O . GLN B 1 4 ? -14.167 0.867 -14.362 1 40.04 4 GLN B O 1
ATOM 2669 N N . THR B 1 5 ? -14.616 2.534 -15.483 1 48.06 5 THR B N 1
ATOM 2670 C CA . THR B 1 5 ? -13.36 2.603 -16.222 1 48.06 5 THR B CA 1
ATOM 2671 C C . THR B 1 5 ? -12.229 3.091 -15.321 1 48.06 5 THR B C 1
ATOM 2673 O O . THR B 1 5 ? -12.275 4.212 -14.81 1 48.06 5 THR B O 1
ATOM 2676 N N . ARG B 1 6 ? -11.452 2.361 -14.717 1 62.42 6 ARG B N 1
ATOM 2677 C CA . ARG B 1 6 ? -10.215 2.526 -13.96 1 62.42 6 ARG B CA 1
ATOM 2678 C C . ARG B 1 6 ? -9.266 3.489 -14.666 1 62.42 6 ARG B C 1
ATOM 2680 O O . ARG B 1 6 ? -8.624 4.32 -14.021 1 62.42 6 ARG B O 1
ATOM 2687 N N . ASP B 1 7 ? -9.255 3.495 -15.958 1 68.81 7 ASP B N 1
ATOM 2688 C CA . ASP B 1 7 ? -8.36 4.376 -16.702 1 68.81 7 ASP B CA 1
ATOM 2689 C C . ASP B 1 7 ? -9.138 5.495 -17.39 1 68.81 7 ASP B C 1
ATOM 2691 O O . ASP B 1 7 ? -9.958 5.236 -18.274 1 68.81 7 ASP B O 1
ATOM 2695 N N . ILE B 1 8 ? -9.069 6.729 -16.903 1 75.75 8 ILE B N 1
ATOM 2696 C CA . ILE B 1 8 ? -9.799 7.875 -17.433 1 75.75 8 ILE B CA 1
ATOM 2697 C C . ILE B 1 8 ? -8.835 8.811 -18.157 1 75.75 8 ILE B C 1
ATOM 2699 O O . ILE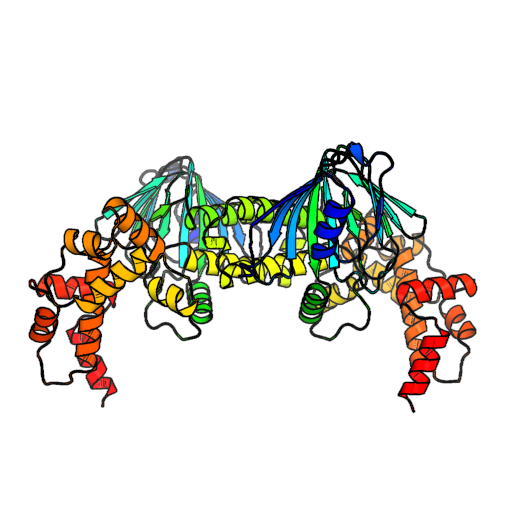 B 1 8 ? -7.844 9.261 -17.577 1 75.75 8 ILE B O 1
ATOM 2703 N N . ARG B 1 9 ? -9.033 8.962 -19.518 1 82.26 9 ARG B N 1
ATOM 2704 C CA . ARG B 1 9 ? -8.273 9.936 -20.294 1 82.26 9 ARG B CA 1
ATOM 2705 C C . ARG B 1 9 ? -9.202 10.877 -21.053 1 82.26 9 ARG B C 1
ATOM 2707 O O . ARG B 1 9 ? -10.211 10.443 -21.613 1 82.26 9 ARG B O 1
ATOM 2714 N N . ILE B 1 10 ? -8.815 12.189 -20.93 1 79.28 10 ILE B N 1
ATOM 2715 C CA . ILE B 1 10 ? -9.654 13.148 -21.64 1 79.28 10 ILE B CA 1
ATOM 2716 C C . ILE B 1 10 ? -8.8 14.31 -22.141 1 79.28 10 ILE B C 1
ATOM 2718 O O . ILE B 1 10 ? -7.795 14.664 -21.518 1 79.28 10 ILE B O 1
ATOM 2722 N N . GLN B 1 11 ? -9.138 14.664 -23.275 1 81.73 11 GLN B N 1
ATOM 2723 C CA . GLN B 1 11 ? -8.659 15.921 -23.838 1 81.73 11 GLN B CA 1
ATOM 2724 C C . GLN B 1 11 ? -9.821 16.847 -24.187 1 81.73 11 GLN B C 1
ATOM 2726 O O . GLN B 1 11 ? -10.812 16.412 -24.777 1 81.73 11 GLN B O 1
ATOM 2731 N N . ARG B 1 12 ? -9.757 17.991 -23.61 1 79.13 12 ARG B N 1
ATOM 2732 C CA . ARG B 1 12 ? -10.787 18.987 -23.889 1 79.13 12 ARG B CA 1
ATOM 2733 C C . ARG B 1 12 ? -10.164 20.331 -24.253 1 79.13 12 ARG B C 1
ATOM 2735 O O . ARG B 1 12 ? -9.119 20.703 -23.714 1 79.13 12 ARG B O 1
ATOM 2742 N N . PHE B 1 13 ? -10.966 20.99 -25.094 1 81.71 13 PHE B N 1
ATOM 2743 C CA . PHE B 1 13 ? -10.392 22.238 -25.583 1 81.71 13 PHE B CA 1
ATOM 2744 C C . PHE B 1 13 ? -11.287 23.42 -25.231 1 81.71 13 PHE B C 1
ATOM 2746 O O . PHE B 1 13 ? -11.01 24.554 -25.628 1 81.71 13 PHE B O 1
ATOM 2753 N N . ASP B 1 14 ? -12.377 23.121 -24.468 1 87.35 14 ASP B N 1
ATOM 2754 C CA . ASP B 1 14 ? -13.213 24.24 -24.044 1 87.35 14 ASP B CA 1
ATOM 2755 C C . ASP B 1 14 ? -13.371 24.263 -22.526 1 87.35 14 ASP B C 1
ATOM 2757 O O . ASP B 1 14 ? -13.219 23.233 -21.865 1 87.35 14 ASP B O 1
ATOM 2761 N N . LEU B 1 15 ? -13.642 25.431 -22.084 1 90.87 15 LEU B N 1
ATOM 2762 C CA . LEU B 1 15 ? -13.675 25.703 -20.651 1 90.87 15 LEU B CA 1
ATOM 2763 C C . LEU B 1 15 ? -14.813 24.941 -19.98 1 90.87 15 LEU B C 1
ATOM 2765 O O . LEU B 1 15 ? -14.639 24.391 -18.89 1 90.87 15 LEU B O 1
ATOM 2769 N N . GLU B 1 16 ? -15.929 24.901 -20.604 1 90.7 16 GLU B N 1
ATOM 2770 C CA . GLU B 1 16 ? -17.098 24.237 -20.036 1 90.7 16 GLU B CA 1
ATOM 2771 C C . GLU B 1 16 ? -16.887 22.728 -19.946 1 90.7 16 GLU B C 1
ATOM 2773 O O . GLU B 1 16 ? -17.3 22.096 -18.972 1 90.7 16 GLU B O 1
ATOM 2778 N N . GLY B 1 17 ? -16.328 22.239 -20.895 1 90.92 17 GLY B N 1
ATOM 2779 C CA . GLY B 1 17 ? -16.03 20.816 -20.879 1 90.92 17 GLY B CA 1
ATOM 2780 C C . GLY B 1 17 ? -15.054 20.422 -19.786 1 90.92 17 GLY B C 1
ATOM 2781 O O . GLY B 1 17 ? -15.265 19.43 -19.086 1 90.92 17 GLY B O 1
ATOM 2782 N N . ALA B 1 18 ? -14.01 21.174 -19.731 1 92.07 18 ALA B N 1
ATOM 2783 C CA . ALA B 1 18 ? -13.009 20.923 -18.697 1 92.07 18 ALA B CA 1
ATOM 2784 C C . ALA B 1 18 ? -13.622 21.026 -17.303 1 92.07 18 ALA B C 1
ATOM 2786 O O . ALA B 1 18 ? -13.386 20.168 -16.45 1 92.07 18 ALA B O 1
ATOM 2787 N N . ARG B 1 19 ? -14.397 22.04 -17.083 1 91.42 19 ARG B N 1
ATOM 2788 C CA . ARG B 1 19 ? -15.049 22.25 -15.794 1 91.42 19 ARG B CA 1
ATOM 2789 C C . ARG B 1 19 ? -16.001 21.104 -15.469 1 91.42 19 ARG B C 1
ATOM 2791 O O . ARG B 1 19 ? -16.013 20.6 -14.344 1 91.42 19 ARG B O 1
ATOM 2798 N N . SER B 1 20 ? -16.815 20.732 -16.407 1 89.73 20 SER B N 1
ATOM 2799 C CA . SER B 1 20 ? -17.776 19.652 -16.209 1 89.73 20 SER B CA 1
ATOM 2800 C C . SER B 1 20 ? -17.073 18.346 -15.855 1 89.73 20 SER B C 1
ATOM 2802 O O . SER B 1 20 ? -17.549 17.588 -15.007 1 89.73 20 SER B O 1
ATOM 2804 N N . TRP B 1 21 ? -16.05 18.15 -16.55 1 87.92 21 TRP B N 1
ATOM 2805 C CA . TRP B 1 21 ? -15.265 16.947 -16.294 1 87.92 21 TRP B CA 1
ATOM 2806 C C . TRP B 1 21 ? -14.742 16.933 -14.862 1 87.92 21 TRP B C 1
ATOM 2808 O O . TRP B 1 21 ? -14.936 15.957 -14.133 1 87.92 21 TRP B O 1
ATOM 2818 N N . MET B 1 22 ? -14.115 17.966 -14.451 1 89.68 22 MET B N 1
ATOM 2819 C CA . MET B 1 22 ? -13.487 18.039 -13.135 1 89.68 22 MET B CA 1
ATOM 2820 C C . MET B 1 22 ? -14.539 18.095 -12.033 1 89.68 22 MET B C 1
ATOM 2822 O O . MET B 1 22 ? -14.308 17.612 -10.923 1 89.68 22 MET B O 1
ATOM 2826 N N . SER B 1 23 ? -15.703 18.651 -12.308 1 88.57 23 SER B N 1
ATOM 2827 C CA . SER B 1 23 ? -16.791 18.676 -11.335 1 88.57 23 SER B CA 1
ATOM 2828 C C . SER B 1 23 ? -17.255 17.266 -10.988 1 88.57 23 SER B C 1
ATOM 2830 O O . SER B 1 23 ? -17.67 17.004 -9.857 1 88.57 23 SER B O 1
ATOM 2832 N N . GLY B 1 24 ? -17.118 16.409 -11.92 1 84.46 24 GLY B N 1
ATOM 2833 C CA . GLY B 1 24 ? -17.463 15.017 -11.68 1 84.46 24 GLY B CA 1
ATOM 2834 C C . GLY B 1 24 ? -16.481 14.307 -10.768 1 84.46 24 GLY B C 1
ATOM 2835 O O . GLY B 1 24 ? -16.823 13.301 -10.141 1 84.46 24 GLY B O 1
ATOM 2836 N N . ILE B 1 25 ? -15.327 14.857 -10.658 1 85.4 25 ILE B N 1
ATOM 2837 C CA . ILE B 1 25 ? -14.269 14.204 -9.896 1 85.4 25 ILE B CA 1
ATOM 2838 C C . ILE B 1 25 ? -14.126 14.876 -8.532 1 85.4 25 ILE B C 1
ATOM 2840 O O . ILE B 1 25 ? -14.079 14.199 -7.502 1 85.4 25 ILE B O 1
ATOM 2844 N N . CYS B 1 26 ? -14.139 16.2 -8.506 1 86.09 26 CYS B N 1
ATOM 2845 C CA . CYS B 1 26 ? -13.807 16.92 -7.281 1 86.09 26 CYS B CA 1
ATOM 2846 C C . CYS B 1 26 ? -15.04 17.6 -6.697 1 86.09 26 CYS B C 1
ATOM 2848 O O . CYS B 1 26 ? -15.016 18.06 -5.554 1 86.09 26 CYS B O 1
ATOM 2850 N N . GLY B 1 27 ? -16.089 17.648 -7.49 1 83.29 27 GLY B N 1
ATOM 2851 C CA . GLY B 1 27 ? -17.265 18.397 -7.074 1 83.29 27 GLY B CA 1
ATOM 2852 C C . GLY B 1 27 ? -17.387 19.745 -7.759 1 83.29 27 GLY B C 1
ATOM 2853 O O . GLY B 1 27 ? -16.488 20.158 -8.493 1 83.29 27 GLY B O 1
ATOM 2854 N N . PRO B 1 28 ? -18.486 20.356 -7.526 1 83.97 28 PRO B N 1
ATOM 2855 C CA . PRO B 1 28 ? -18.756 21.622 -8.21 1 83.97 28 PRO B CA 1
ATOM 2856 C C . PRO B 1 28 ? -17.771 22.723 -7.823 1 83.97 28 PRO B C 1
ATOM 2858 O O . PRO B 1 28 ? -17.385 22.829 -6.656 1 83.97 28 PRO B O 1
ATOM 2861 N N . HIS B 1 29 ? -17.317 23.488 -8.842 1 86.73 29 HIS B N 1
ATOM 2862 C CA . HIS B 1 29 ? -16.434 24.638 -8.677 1 86.73 29 HIS B CA 1
ATOM 2863 C C . HIS B 1 29 ? -16.505 25.565 -9.885 1 86.73 29 HIS B C 1
ATOM 2865 O O . HIS B 1 29 ? -17.153 25.243 -10.883 1 86.73 29 HIS B O 1
ATOM 2871 N N . ARG B 1 30 ? -16.021 26.693 -9.746 1 89.88 30 ARG B N 1
ATOM 2872 C CA . ARG B 1 30 ? -15.912 27.622 -10.866 1 89.88 30 ARG B CA 1
ATOM 2873 C C . ARG B 1 30 ? -14.524 27.564 -11.494 1 89.88 30 ARG B C 1
ATOM 2875 O O . ARG B 1 30 ? -13.522 27.435 -10.787 1 89.88 30 ARG B O 1
ATOM 2882 N N . LEU B 1 31 ? -14.481 27.541 -12.775 1 92.69 31 LEU B N 1
ATOM 2883 C CA . LEU B 1 31 ? -13.258 27.568 -13.57 1 92.69 31 LEU B CA 1
ATOM 2884 C C . LEU B 1 31 ? -13.235 28.782 -14.492 1 92.69 31 LEU B C 1
ATOM 2886 O O . LEU B 1 31 ? -14.164 28.989 -15.276 1 92.69 31 LEU B O 1
ATOM 2890 N N . ALA B 1 32 ? -12.155 29.592 -14.348 1 94.49 32 ALA B N 1
ATOM 2891 C CA . ALA B 1 32 ? -12.076 30.815 -15.143 1 94.49 32 ALA B CA 1
ATOM 2892 C C . ALA B 1 32 ? -10.7 30.964 -15.785 1 94.49 32 ALA B C 1
ATOM 2894 O O . ALA B 1 32 ? -9.706 30.454 -15.263 1 94.49 32 ALA B O 1
ATOM 2895 N N . THR B 1 33 ? -10.642 31.588 -16.932 1 94.32 33 THR B N 1
ATOM 2896 C CA . THR B 1 33 ? -9.403 31.945 -17.615 1 94.32 33 THR B CA 1
ATOM 2897 C C . THR B 1 33 ? -9.596 33.198 -18.465 1 94.32 33 THR B C 1
ATOM 2899 O O . THR B 1 33 ? -10.697 33.462 -18.951 1 94.32 33 THR B O 1
ATOM 2902 N N . SER B 1 34 ? -8.57 33.956 -18.601 1 92.14 34 SER B N 1
ATOM 2903 C CA . SER B 1 34 ? -8.603 35.142 -19.451 1 92.14 34 SER B CA 1
ATOM 2904 C C . SER B 1 34 ? -8.362 34.781 -20.913 1 92.14 34 SER B C 1
ATOM 2906 O O . SER B 1 34 ? -8.62 35.589 -21.808 1 92.14 34 SER B O 1
ATOM 2908 N N . THR B 1 35 ? -7.908 33.571 -21.187 1 91.71 35 THR B N 1
ATOM 2909 C CA . THR B 1 35 ? -7.606 33.139 -22.547 1 91.71 35 THR B CA 1
ATOM 2910 C C . THR B 1 35 ? -8.225 31.773 -22.83 1 91.71 35 THR B C 1
ATOM 2912 O O . THR B 1 35 ? -7.51 30.804 -23.094 1 91.71 35 THR B O 1
ATOM 2915 N N . PRO B 1 36 ? -9.494 31.684 -22.94 1 90.33 36 PRO B N 1
ATOM 2916 C CA . PRO B 1 36 ? -10.163 30.394 -23.122 1 90.33 36 PRO B CA 1
ATOM 2917 C C . PRO B 1 36 ? -9.754 29.696 -24.417 1 90.33 36 PRO B C 1
ATOM 2919 O O . PRO B 1 36 ? -9.758 28.464 -24.486 1 90.33 36 PRO B O 1
ATOM 2922 N N . GLU B 1 37 ? -9.339 30.454 -25.381 1 89.08 37 GLU B N 1
ATOM 2923 C CA . GLU B 1 37 ? -8.977 29.892 -26.679 1 89.08 37 GLU B CA 1
ATOM 2924 C C . GLU B 1 37 ? -7.658 29.128 -26.601 1 89.08 37 GLU B C 1
ATOM 2926 O O . GLU B 1 37 ? -7.355 28.312 -27.474 1 89.08 37 GLU B O 1
ATOM 2931 N N . ARG B 1 38 ? -6.919 29.353 -25.599 1 90.08 38 ARG B N 1
ATOM 2932 C CA . ARG B 1 38 ? -5.615 28.713 -25.462 1 90.08 38 ARG B CA 1
ATOM 2933 C C . ARG B 1 38 ? -5.703 27.474 -24.577 1 90.08 38 ARG B C 1
ATOM 2935 O O . ARG B 1 38 ? -4.698 26.8 -24.342 1 90.08 38 ARG B O 1
ATOM 2942 N N . LEU B 1 39 ? -6.853 27.185 -24.119 1 91.39 39 LEU B N 1
ATOM 2943 C CA . LEU B 1 39 ? -7.051 26.057 -23.216 1 91.39 39 LEU B CA 1
ATOM 2944 C C . LEU B 1 39 ? -6.737 24.739 -23.916 1 91.39 39 LEU B C 1
ATOM 2946 O O . LEU B 1 39 ? -7.224 24.485 -25.02 1 91.39 39 LEU B O 1
ATOM 2950 N N . ARG B 1 40 ? -5.807 23.931 -23.399 1 90.83 40 ARG B N 1
ATOM 2951 C CA . ARG B 1 40 ? -5.482 22.567 -23.804 1 90.83 40 ARG B CA 1
ATOM 2952 C C . ARG B 1 40 ? -5.528 21.617 -22.612 1 90.83 40 ARG B C 1
ATOM 2954 O O . ARG B 1 40 ? -4.488 21.153 -22.14 1 90.83 40 ARG B O 1
ATOM 2961 N N . PHE B 1 41 ? -6.705 21.324 -22.273 1 91.88 41 PHE B N 1
ATOM 2962 C CA . PHE B 1 41 ? -6.951 20.543 -21.066 1 91.88 41 PHE B CA 1
ATOM 2963 C C . PHE B 1 41 ? -6.662 19.066 -21.309 1 91.88 41 PHE B C 1
ATOM 2965 O O . PHE B 1 41 ? -7.187 18.473 -22.253 1 91.88 41 PHE B O 1
ATOM 2972 N N . HIS B 1 42 ? -5.794 18.537 -20.515 1 92.77 42 HIS B N 1
ATOM 2973 C CA . HIS B 1 42 ? -5.482 17.112 -20.528 1 92.77 42 HIS B CA 1
ATOM 2974 C C . HIS B 1 42 ? -5.513 16.529 -19.12 1 92.77 42 HIS B C 1
ATOM 2976 O O . HIS B 1 42 ? -4.961 17.118 -18.187 1 92.77 42 HIS B O 1
ATOM 2982 N N . HIS B 1 43 ? -6.255 15.479 -18.959 1 91.37 43 HIS B N 1
ATOM 2983 C CA . HIS B 1 43 ? -6.323 14.77 -17.686 1 91.37 43 HIS B CA 1
ATOM 2984 C C . HIS B 1 43 ? -6.216 13.262 -17.89 1 91.37 43 HIS B C 1
ATOM 2986 O O . HIS B 1 43 ? -6.99 12.677 -18.65 1 91.37 43 HIS B O 1
ATOM 2992 N N . SER B 1 44 ? -5.204 12.675 -17.379 1 91.04 44 SER B N 1
ATOM 2993 C CA . SER B 1 44 ? -5.05 11.226 -17.312 1 91.04 44 SER B CA 1
ATOM 2994 C C . SER B 1 44 ? -5.114 10.729 -15.872 1 91.04 44 SER B C 1
ATOM 2996 O O . SER B 1 44 ? -4.299 11.125 -15.036 1 91.04 44 SER B O 1
ATOM 2998 N N . ALA B 1 45 ? -6.153 9.917 -15.575 1 87.98 45 ALA B N 1
ATOM 2999 C CA . ALA B 1 45 ? -6.344 9.506 -14.187 1 87.98 45 ALA B CA 1
ATOM 3000 C C . ALA B 1 45 ? -6.879 8.079 -14.106 1 87.98 45 ALA B C 1
ATOM 3002 O O . ALA B 1 45 ? -7.37 7.536 -15.098 1 87.98 45 ALA B O 1
ATOM 3003 N N . ASN B 1 46 ? -6.555 7.5 -12.989 1 85.58 46 ASN B N 1
ATOM 3004 C CA . ASN B 1 46 ? -7.126 6.206 -12.632 1 85.58 46 ASN B CA 1
ATOM 3005 C C . ASN B 1 46 ? -7.849 6.264 -11.289 1 85.58 46 ASN B C 1
ATOM 3007 O O . ASN B 1 46 ? -7.538 7.109 -10.448 1 85.58 46 ASN B O 1
ATOM 3011 N N . VAL B 1 47 ? -8.865 5.517 -11.221 1 79.41 47 VAL B N 1
ATOM 3012 C CA . VAL B 1 47 ? -9.651 5.445 -9.993 1 79.41 47 VAL B CA 1
ATOM 3013 C C . VAL B 1 47 ? -9.491 4.066 -9.357 1 79.41 47 VAL B C 1
ATOM 3015 O O . VAL B 1 47 ? -9.472 3.051 -10.058 1 79.41 47 VAL B O 1
ATOM 3018 N N . PHE B 1 48 ? -9.194 4.099 -8.038 1 80.62 48 PHE B N 1
ATOM 3019 C CA . PHE B 1 48 ? -9.284 2.825 -7.335 1 80.62 48 PHE B CA 1
ATOM 3020 C C . PHE B 1 48 ? -10.702 2.27 -7.399 1 80.62 48 PHE B C 1
ATOM 3022 O O . PHE B 1 48 ? -11.662 3.023 -7.572 1 80.62 48 PHE B O 1
ATOM 3029 N N . LYS B 1 49 ? -10.827 1.048 -7.385 1 66.56 49 LYS B N 1
ATOM 3030 C CA . LYS B 1 49 ? -12.107 0.377 -7.593 1 66.56 49 LYS B CA 1
ATOM 3031 C C . LYS B 1 49 ? -13.13 0.806 -6.545 1 66.56 49 LYS B C 1
ATOM 3033 O O . LYS B 1 49 ? -14.332 0.834 -6.818 1 66.56 49 LYS B O 1
ATOM 3038 N N . SER B 1 50 ? -12.638 1.033 -5.257 1 62.14 50 SER B N 1
ATOM 3039 C CA . SER B 1 50 ? -13.592 1.521 -4.267 1 62.14 50 SER B CA 1
ATOM 3040 C C . SER B 1 50 ? -14.148 2.885 -4.661 1 62.14 50 SER B C 1
ATOM 3042 O O . SER B 1 50 ? -15.191 3.306 -4.156 1 62.14 50 SER B O 1
ATOM 3044 N N . ARG B 1 51 ? -13.606 3.514 -5.625 1 63.55 51 ARG B N 1
ATOM 3045 C CA . ARG B 1 51 ? -13.983 4.768 -6.27 1 63.55 51 ARG B CA 1
ATOM 3046 C C . ARG B 1 51 ? -13.834 5.944 -5.31 1 63.55 51 ARG B C 1
ATOM 3048 O O . ARG B 1 51 ? -14.321 7.042 -5.585 1 63.55 51 ARG B O 1
ATOM 3055 N N . ALA B 1 52 ? -13.2 5.747 -4.282 1 82.23 52 ALA B N 1
ATOM 3056 C CA . ALA B 1 52 ? -13.086 6.832 -3.31 1 82.23 52 ALA B CA 1
ATOM 3057 C C . ALA B 1 52 ? -11.874 7.71 -3.609 1 82.23 52 ALA B C 1
ATOM 3059 O O . ALA B 1 52 ? -11.796 8.85 -3.144 1 82.23 52 ALA B O 1
ATOM 3060 N N . THR B 1 53 ? -11.036 7.206 -4.463 1 92.16 53 THR B N 1
ATOM 3061 C CA . THR B 1 53 ? -9.777 7.904 -4.699 1 92.16 53 THR B CA 1
ATOM 3062 C C . THR B 1 53 ? -9.456 7.952 -6.19 1 92.16 53 THR B C 1
ATOM 3064 O O . THR B 1 53 ? -9.473 6.922 -6.867 1 92.16 53 THR B O 1
ATOM 3067 N N . THR B 1 54 ? -9.295 9.077 -6.687 1 91.91 54 THR B N 1
ATOM 3068 C CA . THR B 1 54 ? -8.852 9.299 -8.059 1 91.91 54 THR B CA 1
ATOM 3069 C C . THR B 1 54 ? -7.426 9.84 -8.086 1 91.91 54 THR B C 1
ATOM 3071 O O . THR B 1 54 ? -7.104 10.793 -7.373 1 91.91 54 THR B O 1
ATOM 3074 N N . LEU B 1 55 ? -6.566 9.21 -8.808 1 94.12 55 LEU B N 1
ATOM 3075 C CA . LEU B 1 55 ? -5.164 9.598 -8.921 1 94.12 55 LEU B CA 1
ATOM 3076 C C . LEU B 1 55 ? -4.773 9.802 -10.381 1 94.12 55 LEU B C 1
ATOM 3078 O O . LEU B 1 55 ? -5.123 8.991 -11.241 1 94.12 55 LEU B O 1
ATOM 3082 N N . GLY B 1 56 ? -4.021 10.955 -10.615 1 94.63 56 GLY B N 1
ATOM 3083 C CA . GLY B 1 56 ? -3.583 11.151 -11.988 1 94.63 56 GLY B CA 1
ATOM 3084 C C . GLY B 1 56 ? -2.785 12.426 -12.184 1 94.63 56 GLY B C 1
ATOM 3085 O O . GLY B 1 56 ? -2.231 12.971 -11.227 1 94.63 56 GLY B O 1
ATOM 3086 N N . VAL B 1 57 ? -2.63 12.782 -13.469 1 95.99 57 VAL B N 1
ATOM 3087 C CA . VAL B 1 57 ? -1.924 13.987 -13.89 1 95.99 57 VAL B CA 1
ATOM 3088 C C . VAL B 1 57 ? -2.873 14.9 -14.662 1 95.99 57 VAL B C 1
ATOM 3090 O O . VAL B 1 57 ? -3.721 14.425 -15.421 1 95.99 57 VAL B O 1
ATOM 3093 N N . ILE B 1 58 ? -2.762 16.162 -14.445 1 96.01 58 ILE B N 1
ATOM 3094 C CA . ILE B 1 58 ? -3.679 17.114 -15.062 1 96.01 58 ILE B CA 1
ATOM 3095 C C . ILE B 1 58 ? -2.907 18.347 -15.526 1 96.01 58 ILE B C 1
ATOM 3097 O O . ILE B 1 58 ? -1.906 18.727 -14.914 1 96.01 58 ILE B O 1
ATOM 3101 N N . GLU B 1 59 ? -3.339 18.912 -16.616 1 95.29 59 GLU B N 1
ATOM 3102 C CA . GLU B 1 59 ? -2.802 20.159 -17.152 1 95.29 59 GLU B CA 1
ATOM 3103 C C . GLU B 1 59 ? -3.873 20.941 -17.908 1 95.29 59 GLU B C 1
ATOM 3105 O O . GLU B 1 59 ? -4.709 20.353 -18.597 1 95.29 59 GLU B O 1
ATOM 3110 N N . TYR B 1 60 ? -3.833 22.26 -17.81 1 95.08 60 TYR B N 1
ATOM 3111 C CA . TYR B 1 60 ? -4.833 23.099 -18.461 1 95.08 60 TYR B CA 1
ATOM 3112 C C . TYR B 1 60 ? -4.251 23.789 -19.688 1 95.08 60 TYR B C 1
ATOM 3114 O O . TYR B 1 60 ? -4.991 24.223 -20.574 1 95.08 60 TYR B O 1
ATOM 3122 N N . GLY B 1 61 ? -2.983 23.942 -19.767 1 92.82 61 GLY B N 1
ATOM 3123 C CA . GLY B 1 61 ? -2.319 24.489 -20.94 1 92.82 61 GLY B CA 1
ATOM 3124 C C . GLY B 1 61 ? -2.373 26.004 -21.003 1 92.82 61 GLY B C 1
ATOM 3125 O O . GLY B 1 61 ? -1.78 26.615 -21.894 1 92.82 61 GLY B O 1
ATOM 3126 N N . THR B 1 62 ? -3.183 26.659 -20.095 1 93.65 62 THR B N 1
ATOM 3127 C CA . THR B 1 62 ? -3.263 28.108 -19.944 1 93.65 62 THR B CA 1
ATOM 3128 C C . THR B 1 62 ? -3.552 28.485 -18.494 1 93.65 62 THR B C 1
ATOM 3130 O O . THR B 1 62 ? -3.9 27.627 -17.681 1 93.65 62 THR B O 1
ATOM 3133 N N . ASP B 1 63 ? -3.289 29.741 -18.195 1 95.48 63 ASP B N 1
ATOM 3134 C CA . ASP B 1 63 ? -3.575 30.202 -16.84 1 95.48 63 ASP B CA 1
ATOM 3135 C C . ASP B 1 63 ? -5.056 30.04 -16.506 1 95.48 63 ASP B C 1
ATOM 3137 O O . ASP B 1 63 ? -5.921 30.487 -17.263 1 95.48 63 ASP B O 1
ATOM 3141 N N . VAL B 1 64 ? -5.288 29.391 -15.367 1 95.72 64 VAL B N 1
ATOM 3142 C CA . VAL B 1 64 ? -6.674 29.221 -14.942 1 95.72 64 VAL B CA 1
ATOM 3143 C C . VAL B 1 64 ? -6.79 29.48 -13.441 1 95.72 64 VAL B C 1
ATOM 3145 O O . VAL B 1 64 ? -5.793 29.426 -12.717 1 95.72 64 VAL B O 1
ATOM 3148 N N . THR B 1 65 ? -7.994 29.777 -13.051 1 95.15 65 THR B N 1
ATOM 3149 C CA . THR B 1 65 ? -8.318 29.951 -11.64 1 95.15 65 THR B CA 1
ATOM 3150 C C . THR B 1 65 ? -9.509 29.082 -11.247 1 95.15 65 THR B C 1
ATOM 3152 O O . THR B 1 65 ? -10.535 29.08 -11.93 1 95.15 65 THR B O 1
ATOM 3155 N N . ILE B 1 66 ? -9.29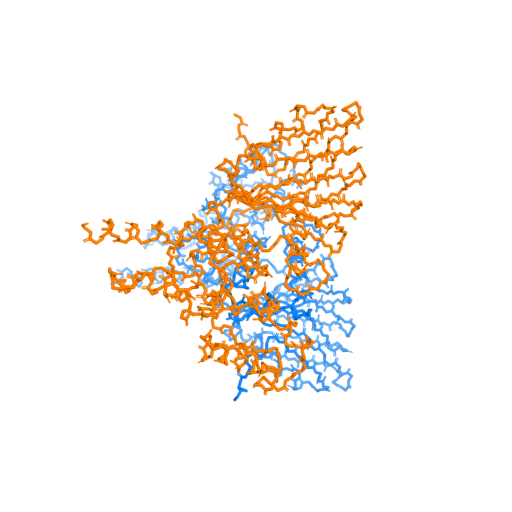6 28.353 -10.219 1 92.36 66 ILE B N 1
ATOM 3156 C CA . ILE B 1 66 ? -10.352 27.517 -9.659 1 92.36 66 ILE B CA 1
ATOM 3157 C C . ILE B 1 66 ? -10.871 28.139 -8.365 1 92.36 66 ILE B C 1
ATOM 3159 O O . ILE B 1 66 ? -10.107 28.351 -7.42 1 92.36 66 ILE B O 1
ATOM 3163 N N . ASP B 1 67 ? -12.12 28.399 -8.325 1 88.81 67 ASP B N 1
ATOM 3164 C CA . ASP B 1 67 ? -12.758 29.012 -7.165 1 88.81 67 ASP B CA 1
ATOM 3165 C C . ASP B 1 67 ? -13.728 28.041 -6.495 1 88.81 67 ASP B C 1
ATOM 3167 O O . ASP B 1 67 ? -14.728 27.641 -7.095 1 88.81 67 ASP B O 1
ATOM 3171 N N . ILE B 1 68 ? -13.45 27.723 -5.323 1 80.14 68 ILE B N 1
ATOM 3172 C CA . ILE B 1 68 ? -14.286 26.82 -4.54 1 80.14 68 ILE B CA 1
ATOM 3173 C C . ILE B 1 68 ? -15.179 27.628 -3.6 1 80.14 68 ILE B C 1
ATOM 3175 O O . ILE B 1 68 ? -14.731 28.078 -2.543 1 80.14 68 ILE B O 1
ATOM 3179 N N . GLU B 1 69 ? -16.287 28.109 -3.991 1 66.19 69 GLU B N 1
ATOM 3180 C CA . GLU B 1 69 ? -17.174 28.962 -3.206 1 66.19 69 GLU B CA 1
ATOM 3181 C C . GLU B 1 69 ? -18.108 28.13 -2.332 1 66.19 69 GLU B C 1
ATOM 3183 O O . GLU B 1 69 ? -18.368 28.483 -1.18 1 66.19 69 GLU B O 1
ATOM 3188 N N . ASP B 1 70 ? -18.728 27.1 -3.05 1 61.45 70 ASP B N 1
ATOM 3189 C CA . ASP B 1 70 ? -19.763 26.376 -2.317 1 61.45 70 ASP B CA 1
ATOM 3190 C C . ASP B 1 70 ? -19.196 25.115 -1.668 1 61.45 70 ASP B C 1
ATOM 3192 O O . ASP B 1 70 ? -19.311 24.02 -2.223 1 61.45 70 ASP B O 1
ATOM 3196 N N . ALA B 1 71 ? -18.606 25.308 -0.543 1 57.18 71 ALA B N 1
ATOM 3197 C CA . ALA B 1 71 ? -17.86 24.308 0.216 1 57.18 71 ALA B CA 1
ATOM 3198 C C . ALA B 1 71 ? -18.77 23.168 0.665 1 57.18 71 ALA B C 1
ATOM 3200 O O . ALA B 1 71 ? -18.313 22.038 0.851 1 57.18 71 ALA B O 1
ATOM 3201 N N . GLU B 1 72 ? -19.974 23.478 0.66 1 55.48 72 GLU B N 1
ATOM 3202 C CA . GLU B 1 72 ? -20.903 22.457 1.135 1 55.48 72 GLU B CA 1
ATOM 3203 C C . GLU B 1 72 ? -21.052 21.33 0.117 1 55.48 72 GLU B C 1
ATOM 3205 O O . GLU B 1 72 ? -21.295 20.18 0.488 1 55.48 72 GLU B O 1
ATOM 3210 N N . HIS B 1 73 ? -20.732 21.736 -1.019 1 57.7 73 HIS B N 1
ATOM 3211 C CA . HIS B 1 73 ? -20.991 20.731 -2.044 1 57.7 73 HIS B CA 1
ATOM 3212 C C . HIS B 1 73 ? -19.691 20.121 -2.559 1 57.7 73 HIS B C 1
ATOM 3214 O O . HIS B 1 73 ? -19.715 19.153 -3.322 1 57.7 73 HIS B O 1
ATOM 3220 N N . PHE B 1 74 ? -18.692 20.793 -2.111 1 58.93 74 PHE B N 1
ATOM 3221 C CA . PHE B 1 74 ? -17.404 20.194 -2.444 1 58.93 74 PHE B CA 1
ATOM 3222 C C . PHE B 1 74 ? -17.142 18.962 -1.585 1 58.93 74 PHE B C 1
ATOM 3224 O O . PHE B 1 74 ? -16.969 19.072 -0.369 1 58.93 74 PHE B O 1
ATOM 3231 N N . SER B 1 75 ? -17.222 17.835 -2.08 1 73.48 75 SER B N 1
ATOM 3232 C CA . SER B 1 75 ? -17.37 16.587 -1.34 1 73.48 75 SER B CA 1
ATOM 3233 C C . SER B 1 75 ? -16.076 15.78 -1.353 1 73.48 75 SER B C 1
ATOM 3235 O O . SER B 1 75 ? -16.099 14.557 -1.198 1 73.48 75 SER B O 1
ATOM 3237 N N . SER B 1 76 ? -14.901 16.617 -1.674 1 88.82 76 SER B N 1
ATOM 3238 C CA . SER B 1 76 ? -13.67 15.834 -1.718 1 88.82 76 SER B CA 1
ATOM 3239 C C . SER B 1 76 ? -12.468 16.671 -1.292 1 88.82 76 SER B C 1
ATOM 3241 O O . SER B 1 76 ? -12.517 17.902 -1.33 1 88.82 76 SER B O 1
ATOM 3243 N N . TYR B 1 77 ? -11.493 16.076 -0.82 1 93.73 77 TYR B N 1
ATOM 3244 C CA . TYR B 1 77 ? -10.164 16.652 -0.653 1 93.73 77 TYR B CA 1
ATOM 3245 C C . TYR B 1 77 ? -9.356 16.542 -1.941 1 93.73 77 TYR B C 1
ATOM 3247 O O . TYR B 1 77 ? -9.274 15.468 -2.541 1 93.73 77 TYR B O 1
ATOM 3255 N N . SER B 1 78 ? -8.887 17.639 -2.409 1 94.81 78 SER B N 1
ATOM 3256 C CA . SER B 1 78 ? -8.075 17.642 -3.621 1 94.81 78 SER B CA 1
ATOM 3257 C C . SER B 1 78 ? -6.626 18.008 -3.316 1 94.81 78 SER B C 1
ATOM 3259 O O . SER B 1 78 ? -6.345 19.114 -2.848 1 94.81 78 SER B O 1
ATOM 3261 N N . LEU B 1 79 ? -5.715 17.08 -3.55 1 97.17 79 LEU B N 1
ATOM 3262 C CA . LEU B 1 79 ? -4.285 17.293 -3.36 1 97.17 79 LEU B CA 1
ATOM 3263 C C . LEU B 1 79 ? -3.577 17.458 -4.701 1 97.17 79 LEU B C 1
ATOM 3265 O O . LEU B 1 79 ? -3.866 16.73 -5.653 1 97.17 79 LEU B O 1
ATOM 3269 N N . SER B 1 80 ? -2.656 18.378 -4.764 1 97.56 80 SER B N 1
ATOM 3270 C CA . SER B 1 80 ? -1.939 18.568 -6.02 1 97.56 80 SER B CA 1
ATOM 3271 C C . SER B 1 80 ? -0.476 18.921 -5.774 1 97.56 80 SER B C 1
ATOM 3273 O O . SER B 1 80 ? -0.156 19.626 -4.814 1 97.56 80 SER B O 1
ATOM 3275 N N . LEU B 1 81 ? 0.413 18.474 -6.567 1 98.48 81 LEU B N 1
ATOM 3276 C CA . LEU B 1 81 ? 1.847 18.738 -6.57 1 98.48 81 LEU B CA 1
ATOM 3277 C C . LEU B 1 81 ? 2.349 19 -7.985 1 98.48 81 LEU B C 1
ATOM 3279 O O . LEU B 1 81 ? 2.408 18.083 -8.807 1 98.48 81 LEU B O 1
ATOM 3283 N N . PRO B 1 82 ? 2.739 20.22 -8.262 1 98.13 82 PRO B N 1
ATOM 3284 C CA . PRO B 1 82 ? 3.265 20.505 -9.599 1 98.13 82 PRO B CA 1
ATOM 3285 C C . PRO B 1 82 ? 4.503 19.676 -9.935 1 98.13 82 PRO B C 1
ATOM 3287 O O . PRO B 1 82 ? 5.375 19.488 -9.083 1 98.13 82 PRO B O 1
ATOM 3290 N N . LEU B 1 83 ? 4.467 19.092 -11.053 1 96.87 83 LEU B N 1
ATOM 3291 C CA . LEU B 1 83 ? 5.664 18.489 -11.629 1 96.87 83 LEU B CA 1
ATOM 3292 C C . LEU B 1 83 ? 6.505 19.534 -12.353 1 96.87 83 LEU B C 1
ATOM 3294 O O . LEU B 1 83 ? 7.736 19.48 -12.317 1 96.87 83 LEU B O 1
ATOM 3298 N N . VAL B 1 84 ? 5.833 20.344 -13.001 1 95.83 84 VAL B N 1
ATOM 3299 C CA . VAL B 1 84 ? 6.372 21.528 -13.663 1 95.83 84 VAL B CA 1
ATOM 3300 C C . VAL B 1 84 ? 5.429 22.711 -13.454 1 95.83 84 VAL B C 1
ATOM 3302 O O . VAL B 1 84 ? 4.23 22.526 -13.232 1 95.83 84 VAL B O 1
ATOM 3305 N N . GLY B 1 85 ? 5.989 23.896 -13.478 1 95.31 85 GLY B N 1
ATOM 3306 C CA . GLY B 1 85 ? 5.169 25.081 -13.28 1 95.31 85 GLY B CA 1
ATOM 3307 C C . GLY B 1 85 ? 4.832 25.338 -11.824 1 95.31 85 GLY B C 1
ATOM 3308 O O . GLY B 1 85 ? 5.496 24.816 -10.926 1 95.31 85 GLY B O 1
ATOM 3309 N N . GLU B 1 86 ? 3.783 26.267 -11.674 1 96.92 86 GLU B N 1
ATOM 3310 C CA . GLU B 1 86 ? 3.457 26.67 -10.309 1 96.92 86 GLU B CA 1
ATOM 3311 C C . GLU B 1 86 ? 1.957 26.899 -10.145 1 96.92 86 GLU B C 1
ATOM 3313 O O . GLU B 1 86 ? 1.233 27.036 -11.133 1 96.92 86 GLU B O 1
ATOM 3318 N N . GLN B 1 87 ? 1.546 26.821 -8.948 1 96.81 87 GLN B N 1
ATOM 3319 C CA . GLN B 1 87 ? 0.193 27.215 -8.57 1 96.81 87 GLN B CA 1
ATOM 3320 C C . GLN B 1 87 ? 0.19 27.972 -7.245 1 96.81 87 GLN B C 1
ATOM 3322 O O . GLN B 1 87 ? 1.192 27.983 -6.528 1 96.81 87 GLN B O 1
ATOM 3327 N N . GLU B 1 88 ? -0.833 28.729 -7.039 1 96.62 88 GLU B N 1
ATOM 3328 C CA . GLU B 1 88 ? -0.975 29.531 -5.828 1 96.62 88 GLU B CA 1
ATOM 3329 C C . GLU B 1 88 ? -2.35 29.339 -5.195 1 96.62 88 GLU B C 1
ATOM 3331 O O . GLU B 1 88 ? -3.373 29.472 -5.869 1 96.62 88 GLU B O 1
ATOM 3336 N N . LEU B 1 89 ? -2.297 29.031 -3.941 1 95.32 89 LEU B N 1
ATOM 3337 C CA . LEU B 1 89 ? -3.539 28.872 -3.193 1 95.32 89 LEU B CA 1
ATOM 3338 C C . LEU B 1 89 ? -3.814 30.097 -2.328 1 95.32 89 LEU B C 1
ATOM 3340 O O . LEU B 1 89 ? -2.946 30.535 -1.57 1 95.32 89 LEU B O 1
ATOM 3344 N N . CYS B 1 90 ? -4.972 30.646 -2.464 1 92.9 90 CYS B N 1
ATOM 3345 C CA . CYS B 1 90 ? -5.432 31.731 -1.604 1 92.9 90 CYS B CA 1
ATOM 3346 C C . CYS B 1 90 ? -6.482 31.237 -0.617 1 92.9 90 CYS B C 1
ATOM 3348 O O . CYS B 1 90 ? -7.538 30.747 -1.021 1 92.9 90 CYS B O 1
ATOM 3350 N N . LYS B 1 91 ? -6.103 31.33 0.562 1 86.91 91 LYS B N 1
ATOM 3351 C CA . LYS B 1 91 ? -6.988 30.912 1.645 1 86.91 91 LYS B CA 1
ATOM 3352 C C . LYS B 1 91 ? -6.981 31.927 2.784 1 86.91 91 LYS B C 1
ATOM 3354 O O . LYS B 1 91 ? -5.923 32.25 3.328 1 86.91 91 LYS B O 1
ATOM 3359 N N . ASN B 1 92 ? -8.163 32.346 3.097 1 79.7 92 ASN B N 1
ATOM 3360 C CA . ASN B 1 92 ? -8.307 33.306 4.187 1 79.7 92 ASN B CA 1
ATOM 3361 C C . ASN B 1 92 ? -7.346 34.481 4.031 1 79.7 92 ASN B C 1
ATOM 3363 O O . ASN B 1 92 ? -6.658 34.856 4.981 1 79.7 92 ASN B O 1
ATOM 3367 N N . GLY B 1 93 ? -7.194 34.939 2.875 1 80.85 93 GLY B N 1
ATOM 3368 C CA . GLY B 1 93 ? -6.375 36.107 2.596 1 80.85 93 GLY B CA 1
ATOM 3369 C C . GLY B 1 93 ? -4.897 35.785 2.479 1 80.85 93 GLY B C 1
ATOM 3370 O O . GLY B 1 93 ? -4.09 36.658 2.153 1 80.85 93 GLY B O 1
ATOM 3371 N N . LYS B 1 94 ? -4.552 34.619 2.78 1 88.12 94 LYS B N 1
ATOM 3372 C CA . LYS B 1 94 ? -3.154 34.213 2.669 1 88.12 94 LYS B CA 1
ATOM 3373 C C . LYS B 1 94 ? -2.88 33.552 1.321 1 88.12 94 LYS B C 1
ATOM 3375 O O . LYS B 1 94 ? -3.711 32.797 0.813 1 88.12 94 LYS B O 1
ATOM 3380 N N . HIS B 1 95 ? -1.722 33.892 0.842 1 92.75 95 HIS B N 1
ATOM 3381 C CA . HIS B 1 95 ? -1.275 33.313 -0.42 1 92.75 95 HIS B CA 1
ATOM 3382 C C . HIS B 1 95 ? -0.169 32.287 -0.195 1 92.75 95 HIS B C 1
ATOM 3384 O O . HIS B 1 95 ? 0.884 32.615 0.357 1 92.75 95 HIS B O 1
ATOM 3390 N N . LEU B 1 96 ? -0.452 31.161 -0.592 1 93.56 96 LEU B N 1
ATOM 3391 C CA . LEU B 1 96 ? 0.495 30.064 -0.419 1 93.56 96 LEU B CA 1
ATOM 3392 C C . LEU B 1 96 ? 1.001 29.565 -1.768 1 93.56 96 LEU B C 1
ATOM 3394 O O . LEU B 1 96 ? 0.21 29.156 -2.62 1 93.56 96 LEU B O 1
ATOM 3398 N N . SER B 1 97 ? 2.254 29.574 -1.916 1 95.27 97 SER B N 1
ATOM 3399 C CA . SER B 1 97 ? 2.862 29.135 -3.168 1 95.27 97 SER B CA 1
ATOM 3400 C C . SER B 1 97 ? 3.026 27.62 -3.201 1 95.27 97 SER B C 1
ATOM 3402 O O . SER B 1 97 ? 3.311 26.998 -2.176 1 95.27 97 SER B O 1
ATOM 3404 N N . SER B 1 98 ? 2.916 27.04 -4.367 1 97.22 98 SER B N 1
ATOM 3405 C CA . SER B 1 98 ? 3.06 25.609 -4.615 1 97.22 98 SER B CA 1
ATOM 3406 C C . SER B 1 98 ? 3.874 25.345 -5.877 1 97.22 98 SER B C 1
ATOM 3408 O O . SER B 1 98 ? 3.612 25.938 -6.926 1 97.22 98 SER B O 1
ATOM 3410 N N . ASN B 1 99 ? 4.883 24.545 -5.743 1 97.09 99 ASN B N 1
ATOM 3411 C CA . ASN B 1 99 ? 5.779 24.114 -6.81 1 97.09 99 ASN B CA 1
ATOM 3412 C C . ASN B 1 99 ? 6.177 22.649 -6.651 1 97.09 99 ASN B C 1
ATOM 3414 O O . ASN B 1 99 ? 5.482 21.882 -5.981 1 97.09 99 ASN B O 1
ATOM 3418 N N . ARG B 1 100 ? 7.273 22.295 -7.287 1 95.96 100 ARG B N 1
ATOM 3419 C CA . ARG B 1 100 ? 7.661 20.888 -7.302 1 95.96 100 ARG B CA 1
ATOM 3420 C C . ARG B 1 100 ? 8.014 20.401 -5.901 1 95.96 100 ARG B C 1
ATOM 3422 O O . ARG B 1 100 ? 7.97 19.201 -5.625 1 95.96 100 ARG B O 1
ATOM 3429 N N . ASP B 1 101 ? 8.344 21.324 -4.985 1 96.96 101 ASP B N 1
ATOM 3430 C CA . ASP B 1 101 ? 8.813 20.967 -3.649 1 96.96 101 ASP B CA 1
ATOM 3431 C C . ASP B 1 101 ? 7.699 21.124 -2.617 1 96.96 101 ASP B C 1
ATOM 3433 O O . ASP B 1 101 ? 7.847 20.704 -1.467 1 96.96 101 ASP B O 1
ATOM 3437 N N . GLN B 1 102 ? 6.634 21.754 -3.088 1 96.98 102 GLN B N 1
ATOM 3438 C CA . GLN B 1 102 ? 5.557 22.065 -2.153 1 96.98 102 GLN B CA 1
ATOM 3439 C C . GLN B 1 102 ? 4.191 21.824 -2.788 1 96.98 102 GLN B C 1
ATOM 3441 O O . GLN B 1 102 ? 3.767 22.577 -3.667 1 96.98 102 GLN B O 1
ATOM 3446 N N . GLY B 1 103 ? 3.443 20.82 -2.228 1 97.89 103 GLY B N 1
ATOM 3447 C CA . GLY B 1 103 ? 2.076 20.578 -2.661 1 97.89 103 GLY B CA 1
ATOM 3448 C C . GLY B 1 103 ? 1.049 21.347 -1.85 1 97.89 103 GLY B C 1
ATOM 3449 O O . GLY B 1 103 ? 1.401 22.062 -0.91 1 97.89 103 GLY B O 1
ATOM 3450 N N . VAL B 1 104 ? -0.222 21.277 -2.267 1 96.83 104 VAL B N 1
ATOM 3451 C CA . VAL B 1 104 ? -1.302 21.934 -1.538 1 96.83 104 VAL B CA 1
ATOM 3452 C C . VAL B 1 104 ? -2.497 20.992 -1.423 1 96.83 104 VAL B C 1
ATOM 3454 O O . VAL B 1 104 ? -2.663 20.087 -2.244 1 96.83 104 VAL B O 1
ATOM 3457 N N . ILE B 1 105 ? -3.236 21.175 -0.411 1 95.34 105 ILE B N 1
ATOM 3458 C CA . ILE B 1 105 ? -4.498 20.474 -0.2 1 95.34 105 ILE B CA 1
ATOM 3459 C C . ILE B 1 105 ? -5.648 21.478 -0.179 1 95.34 105 ILE B C 1
ATOM 3461 O O . ILE B 1 105 ? -5.63 22.437 0.596 1 95.34 105 ILE B O 1
ATOM 3465 N N . ILE B 1 106 ? -6.548 21.23 -1.034 1 91.78 106 ILE B N 1
ATOM 3466 C CA . ILE B 1 106 ? -7.813 21.955 -0.994 1 91.78 106 ILE B CA 1
ATOM 3467 C C . ILE B 1 106 ? -8.845 21.15 -0.208 1 91.78 106 ILE B C 1
ATOM 3469 O O . ILE B 1 106 ? -9.187 20.028 -0.59 1 91.78 106 ILE B O 1
ATOM 3473 N N . SER B 1 107 ? -9.25 21.696 0.856 1 86.81 107 SER B N 1
ATOM 3474 C CA . SER B 1 107 ? -10.176 21.011 1.752 1 86.81 107 SER B CA 1
ATOM 3475 C C . SER B 1 107 ? -11.617 21.432 1.485 1 86.81 107 SER B C 1
ATOM 3477 O O . SER B 1 107 ? -11.875 22.574 1.1 1 86.81 107 SER B O 1
ATOM 3479 N N . PRO B 1 108 ? -12.433 20.492 1.757 1 81.87 108 PRO B N 1
ATOM 3480 C CA . PRO B 1 108 ? -13.839 20.89 1.648 1 81.87 108 PRO B CA 1
ATOM 3481 C C . PRO B 1 108 ? -14.268 21.849 2.756 1 81.87 108 PRO B C 1
ATOM 3483 O O . PRO B 1 108 ? -13.552 22.015 3.746 1 81.87 108 PRO B O 1
ATOM 3486 N N . HIS B 1 109 ? -15.232 22.628 2.584 1 72.08 109 HIS B N 1
ATOM 3487 C CA . HIS B 1 109 ? -15.91 23.452 3.578 1 72.08 109 HIS B CA 1
ATOM 3488 C C . HIS B 1 109 ? -15.19 24.782 3.775 1 72.08 109 HIS B C 1
ATOM 3490 O O . HIS B 1 109 ? -15.439 25.488 4.755 1 72.08 109 HIS B O 1
ATOM 3496 N N . GLU B 1 110 ? -14.203 25.038 2.951 1 76.74 110 GLU B N 1
ATOM 3497 C CA . GLU B 1 110 ? -13.486 26.304 3.061 1 76.74 110 GLU B CA 1
ATOM 3498 C C . GLU B 1 110 ? -13.451 27.036 1.722 1 76.74 110 GLU B C 1
ATOM 3500 O O . GLU B 1 110 ? -13.472 26.406 0.663 1 76.74 110 GLU B O 1
ATOM 3505 N N . HIS B 1 111 ? -13.536 28.295 1.836 1 81.18 111 HIS B N 1
ATOM 3506 C CA . HIS B 1 111 ? -13.344 29.089 0.627 1 81.18 111 HIS B CA 1
ATOM 3507 C C . HIS B 1 111 ? -11.87 29.162 0.244 1 81.18 111 HIS B C 1
ATOM 3509 O O . HIS B 1 111 ? -11.035 29.582 1.048 1 81.18 111 HIS B O 1
ATOM 3515 N N . GLN B 1 112 ? -11.644 28.71 -0.943 1 88.12 112 GLN B N 1
ATOM 3516 C CA . GLN B 1 112 ? -10.272 28.667 -1.438 1 88.12 112 GLN B CA 1
ATOM 3517 C C . GLN B 1 112 ? -10.221 28.923 -2.942 1 88.12 112 GLN B C 1
ATOM 3519 O O . GLN B 1 112 ? -11.138 28.542 -3.673 1 88.12 112 GLN B O 1
ATOM 3524 N N . VAL B 1 113 ? -9.237 29.654 -3.305 1 92.04 113 VAL B N 1
ATOM 3525 C CA . VAL B 1 113 ? -9.011 29.918 -4.722 1 92.04 113 VAL B CA 1
ATOM 3526 C C . VAL B 1 113 ? -7.637 29.392 -5.133 1 92.04 113 VAL B C 1
ATOM 3528 O O . VAL B 1 113 ? -6.631 29.692 -4.486 1 92.04 113 VAL B O 1
ATOM 3531 N N . LEU B 1 114 ? -7.619 28.6 -6.186 1 94.78 114 LEU B N 1
ATOM 3532 C CA . LEU B 1 114 ? -6.375 28.05 -6.714 1 94.78 114 LEU B CA 1
ATOM 3533 C C . LEU B 1 114 ? -6.06 28.638 -8.085 1 94.78 114 LEU B C 1
ATOM 3535 O O . LEU B 1 114 ? -6.82 28.447 -9.037 1 94.78 114 LEU B O 1
ATOM 3539 N N . ALA B 1 115 ? -5.03 29.384 -8.162 1 96.75 115 ALA B N 1
ATOM 3540 C CA . ALA B 1 115 ? -4.53 29.894 -9.436 1 96.75 115 ALA B CA 1
ATOM 3541 C C . ALA B 1 115 ? -3.461 28.972 -10.014 1 96.75 115 ALA B C 1
ATOM 3543 O O . ALA B 1 115 ? -2.484 28.643 -9.338 1 96.75 115 ALA B O 1
ATOM 3544 N N . ILE B 1 116 ? -3.608 28.559 -11.237 1 96.8 116 ILE B N 1
ATOM 3545 C CA . ILE B 1 116 ? -2.712 27.609 -11.887 1 96.8 116 ILE B CA 1
ATOM 3546 C C . ILE B 1 116 ? -2.076 28.257 -13.116 1 96.8 116 ILE B C 1
ATOM 3548 O O . ILE B 1 116 ? -2.781 28.756 -13.996 1 96.8 116 ILE B O 1
ATOM 3552 N N . SER B 1 117 ? -0.779 28.216 -13.193 1 95.51 117 SER B N 1
ATOM 3553 C CA . SER B 1 117 ? -0.095 28.802 -14.341 1 95.51 117 SER B CA 1
ATOM 3554 C C . SER B 1 117 ? -0.285 27.951 -15.591 1 95.51 117 SER B C 1
ATOM 3556 O O . SER B 1 117 ? -0.554 26.751 -15.497 1 95.51 117 SER B O 1
ATOM 3558 N N . GLY B 1 118 ? -0.166 28.466 -16.727 1 93.88 118 GLY B N 1
ATOM 3559 C CA . GLY B 1 118 ? -0.443 27.808 -17.994 1 93.88 118 GLY B CA 1
ATOM 3560 C C . GLY B 1 118 ? 0.489 26.645 -18.278 1 93.88 118 GLY B C 1
ATOM 3561 O O . GLY B 1 118 ? 0.128 25.716 -19.003 1 93.88 118 GLY B O 1
ATOM 3562 N N . ASP B 1 119 ? 1.653 26.622 -17.748 1 93.26 119 ASP B N 1
ATOM 3563 C CA . ASP B 1 119 ? 2.615 25.556 -18.01 1 93.26 119 ASP B CA 1
ATOM 3564 C C . ASP B 1 119 ? 2.582 24.502 -16.906 1 93.26 119 ASP B C 1
ATOM 3566 O O . ASP B 1 119 ? 3.413 23.592 -16.885 1 93.26 119 ASP B O 1
ATOM 3570 N N . CYS B 1 120 ? 1.653 24.689 -16.05 1 96.17 120 CYS B N 1
ATOM 3571 C CA . CYS B 1 120 ? 1.624 23.81 -14.886 1 96.17 120 CYS B CA 1
ATOM 3572 C C . CYS B 1 120 ? 1.083 22.434 -15.255 1 96.17 120 CYS B C 1
ATOM 3574 O O . CYS B 1 120 ? -0.041 22.315 -15.745 1 96.17 120 CYS B O 1
ATOM 3576 N N . ARG B 1 121 ? 1.893 21.45 -15.065 1 96.7 121 ARG B N 1
ATOM 3577 C CA . ARG B 1 121 ? 1.509 20.043 -15.047 1 96.7 121 ARG B CA 1
ATOM 3578 C C . ARG B 1 121 ? 1.669 19.449 -13.651 1 96.7 121 ARG B C 1
ATOM 3580 O O . ARG B 1 121 ? 2.728 19.577 -13.035 1 96.7 121 ARG B O 1
ATOM 3587 N N . LYS B 1 122 ? 0.615 18.837 -13.181 1 97.51 122 LYS B N 1
ATOM 3588 C CA . LYS B 1 122 ? 0.705 18.471 -11.771 1 97.51 122 LYS B CA 1
ATOM 3589 C C . LYS B 1 122 ? 0.058 17.113 -11.512 1 97.51 122 LYS B C 1
ATOM 3591 O O . LYS B 1 122 ? -0.84 16.698 -12.247 1 97.51 122 LYS B O 1
ATOM 3596 N N . LEU B 1 123 ? 0.579 16.449 -10.47 1 97.64 123 LEU B N 1
ATOM 3597 C CA . LEU B 1 123 ? -0.1 15.295 -9.891 1 97.64 123 LEU B CA 1
ATOM 3598 C C . LEU B 1 123 ? -1.354 15.725 -9.136 1 97.64 123 LEU B C 1
ATOM 3600 O O . LEU B 1 123 ? -1.359 16.766 -8.475 1 97.64 123 LEU B O 1
ATOM 3604 N N . GLN B 1 124 ? -2.348 14.93 -9.206 1 96.43 124 GLN B N 1
ATOM 3605 C CA . GLN B 1 124 ? -3.58 15.208 -8.476 1 96.43 124 GLN B CA 1
ATOM 3606 C C . GLN B 1 124 ? -4.126 13.945 -7.817 1 96.43 124 GLN B C 1
ATOM 3608 O O . GLN B 1 124 ? -4.186 12.886 -8.446 1 96.43 124 GLN B O 1
ATOM 3613 N N . VAL B 1 125 ? -4.475 14.045 -6.589 1 96.87 125 VAL B N 1
ATOM 3614 C CA . VAL B 1 125 ? -5.164 13.006 -5.83 1 96.87 125 VAL B CA 1
ATOM 3615 C C . VAL B 1 125 ? -6.461 13.565 -5.249 1 96.87 125 VAL B C 1
ATOM 3617 O O . VAL B 1 125 ? -6.452 14.595 -4.571 1 96.87 125 VAL B O 1
ATOM 3620 N N . VAL B 1 126 ? -7.557 12.93 -5.543 1 94.78 126 VAL B N 1
ATOM 3621 C CA . VAL B 1 126 ? -8.856 13.354 -5.03 1 94.78 126 VAL B CA 1
ATOM 3622 C C . VAL B 1 126 ? -9.463 12.242 -4.177 1 94.78 126 VAL B C 1
ATOM 3624 O O . VAL B 1 126 ? -9.612 11.108 -4.638 1 94.78 126 VAL B O 1
ATOM 3627 N N . ILE B 1 127 ? -9.739 12.531 -2.944 1 94.83 127 ILE B N 1
ATOM 3628 C CA . ILE B 1 127 ? -10.324 11.575 -2.01 1 94.83 127 ILE B CA 1
ATOM 3629 C C . ILE B 1 127 ? -11.651 12.115 -1.483 1 94.83 127 ILE B C 1
ATOM 3631 O O . ILE B 1 127 ? -11.735 13.27 -1.06 1 94.83 127 ILE B O 1
ATOM 3635 N N . THR B 1 128 ? -12.635 11.309 -1.468 1 90 128 THR B N 1
ATOM 3636 C CA . THR B 1 128 ? -13.958 11.748 -1.035 1 90 128 THR B CA 1
ATOM 3637 C C . THR B 1 128 ? -13.966 12.045 0.462 1 90 128 THR B C 1
ATOM 3639 O O . THR B 1 128 ? -13.235 11.416 1.229 1 90 128 THR B O 1
ATOM 3642 N N . ARG B 1 129 ? -14.804 12.915 0.844 1 90.24 129 ARG B N 1
ATOM 3643 C CA . ARG B 1 129 ? -14.985 13.263 2.25 1 90.24 129 ARG B CA 1
ATOM 3644 C C . ARG B 1 129 ? -15.398 12.044 3.067 1 90.24 129 ARG B C 1
ATOM 3646 O O . ARG B 1 129 ? -14.94 11.863 4.197 1 90.24 129 ARG B O 1
ATOM 3653 N N . ALA B 1 130 ? -16.238 11.281 2.521 1 85.5 130 ALA B N 1
ATOM 3654 C CA . ALA B 1 130 ? -16.743 10.095 3.208 1 85.5 130 ALA B CA 1
ATOM 3655 C C . ALA B 1 130 ? -15.613 9.118 3.52 1 85.5 130 ALA B C 1
ATOM 3657 O O . ALA B 1 130 ? -15.519 8.604 4.637 1 85.5 130 ALA B O 1
ATOM 3658 N N . ALA B 1 131 ? -14.778 8.886 2.534 1 89.61 131 ALA B N 1
ATOM 3659 C CA . ALA B 1 131 ? -13.668 7.955 2.72 1 89.61 131 ALA B CA 1
ATOM 3660 C C . ALA B 1 131 ? -12.68 8.479 3.758 1 89.61 131 ALA B C 1
ATOM 3662 O O . ALA B 1 131 ? -12.165 7.714 4.576 1 89.61 131 ALA B O 1
ATOM 3663 N N . MET B 1 132 ? -12.435 9.766 3.788 1 94.13 132 MET B N 1
ATOM 3664 C CA . MET B 1 132 ? -11.538 10.393 4.755 1 94.13 132 MET B CA 1
ATOM 3665 C C . MET B 1 132 ? -12.09 10.263 6.171 1 94.13 132 MET B C 1
ATOM 3667 O O . MET B 1 132 ? -11.36 9.899 7.095 1 94.13 132 MET B O 1
ATOM 3671 N N . SER B 1 133 ? -13.342 10.538 6.288 1 89.54 133 SER B N 1
ATOM 3672 C CA . SER B 1 133 ? -13.994 10.476 7.592 1 89.54 133 SER B CA 1
ATOM 3673 C C . SER B 1 133 ? -14.005 9.052 8.137 1 89.54 133 SER B C 1
ATOM 3675 O O . SER B 1 133 ? -13.717 8.831 9.315 1 89.54 133 SER B O 1
ATOM 3677 N N . GLU B 1 134 ? -14.319 8.153 7.274 1 86.93 134 GLU B N 1
ATOM 3678 C CA . GLU B 1 134 ? -14.363 6.751 7.677 1 86.93 134 GLU B CA 1
ATOM 3679 C C . GLU B 1 134 ? -12.996 6.273 8.16 1 86.93 134 GLU B C 1
ATOM 3681 O O . GLU B 1 134 ? -12.896 5.598 9.187 1 86.93 134 GLU B O 1
ATOM 3686 N N . SER B 1 135 ? -11.992 6.607 7.448 1 93.86 135 SER B N 1
ATOM 3687 C CA . SER B 1 135 ? -10.638 6.198 7.808 1 93.86 135 SER B CA 1
ATOM 3688 C C . SER B 1 135 ? -10.202 6.829 9.126 1 93.86 135 SER B C 1
ATOM 3690 O O . SER B 1 135 ? -9.586 6.168 9.964 1 93.86 135 SER B O 1
ATOM 3692 N N . LEU B 1 136 ? -10.513 8.083 9.276 1 95.52 136 LEU B N 1
ATOM 3693 C CA . LEU B 1 136 ? -10.166 8.779 10.51 1 95.52 136 LEU B CA 1
ATOM 3694 C C . LEU B 1 136 ? -10.883 8.159 11.704 1 95.52 136 LEU B C 1
ATOM 3696 O O . LEU B 1 136 ? -10.28 7.962 12.761 1 95.52 136 LEU B O 1
ATOM 3700 N N . GLU B 1 137 ? -12.122 7.908 11.547 1 89.74 137 GLU B N 1
ATOM 3701 C CA . GLU B 1 137 ? -12.895 7.279 12.615 1 89.74 137 GLU B CA 1
ATOM 3702 C C . GLU B 1 137 ? -12.319 5.914 12.982 1 89.74 137 GLU B C 1
ATOM 3704 O O . GLU B 1 137 ? -12.283 5.546 14.158 1 89.74 137 GLU B O 1
ATOM 3709 N N . GLY B 1 138 ? -11.926 5.214 11.971 1 87.54 138 GLY B N 1
ATOM 3710 C CA . GLY B 1 138 ? -11.273 3.939 12.219 1 87.54 138 GLY B CA 1
ATOM 3711 C C . GLY B 1 138 ? -9.993 4.07 13.022 1 87.54 138 GLY B C 1
ATOM 3712 O O . GLY B 1 138 ? -9.726 3.259 13.912 1 87.54 138 GLY B O 1
ATOM 3713 N N . LEU B 1 139 ? -9.212 5.043 12.78 1 92.54 139 LEU B N 1
ATOM 3714 C CA . LEU B 1 139 ? -7.962 5.286 13.492 1 92.54 139 LEU B CA 1
ATOM 3715 C C . LEU B 1 139 ? -8.231 5.726 14.928 1 92.54 139 LEU B C 1
ATOM 3717 O O . LEU B 1 139 ? -7.537 5.298 15.853 1 92.54 139 LEU B O 1
ATOM 3721 N N . LEU B 1 140 ? -9.258 6.531 15.02 1 91.04 140 LEU B N 1
ATOM 3722 C CA . LEU B 1 140 ? -9.578 7.093 16.327 1 91.04 140 LEU B CA 1
ATOM 3723 C C . LEU B 1 140 ? -10.405 6.112 17.152 1 91.04 140 LEU B C 1
ATOM 3725 O O . LEU B 1 140 ? -10.508 6.254 18.373 1 91.04 140 LEU B O 1
ATOM 3729 N N . GLN B 1 141 ? -11.101 5.18 16.412 1 83.86 141 GLN B N 1
ATOM 3730 C CA . GLN B 1 141 ? -12 4.213 17.032 1 83.86 141 GLN B CA 1
ATOM 3731 C C . GLN B 1 141 ? -13.164 4.912 17.729 1 83.86 141 GLN B C 1
ATOM 3733 O O . GLN B 1 141 ? -13.503 4.581 18.867 1 83.86 141 GLN B O 1
ATOM 3738 N N . ARG B 1 142 ? -13.587 6.002 17.159 1 83.22 142 ARG B N 1
ATOM 3739 C CA . ARG B 1 142 ? -14.761 6.769 17.566 1 83.22 142 ARG B CA 1
ATOM 3740 C C . ARG B 1 142 ? -15.246 7.669 16.434 1 83.22 142 ARG B C 1
ATOM 3742 O O . ARG B 1 142 ? -14.481 8 15.526 1 83.22 142 ARG B O 1
ATOM 3749 N N . PRO B 1 143 ? -16.531 8.111 16.514 1 79.47 143 PRO B N 1
ATOM 3750 C CA . PRO B 1 143 ? -17.003 9.078 15.52 1 79.47 143 PRO B CA 1
ATOM 3751 C C . PRO B 1 143 ? -16.313 10.434 15.643 1 79.47 143 PRO B C 1
ATOM 3753 O O . PRO B 1 143 ? -15.863 10.806 16.73 1 79.47 143 PRO B O 1
ATOM 3756 N N . ILE B 1 144 ? -16.205 11.104 14.522 1 85.12 144 ILE B N 1
ATOM 3757 C CA . ILE B 1 144 ? -15.565 12.414 14.562 1 85.12 144 ILE B CA 1
ATOM 3758 C C . ILE B 1 144 ? -16.606 13.489 14.869 1 85.12 144 ILE B C 1
ATOM 3760 O O . ILE B 1 144 ? -17.753 13.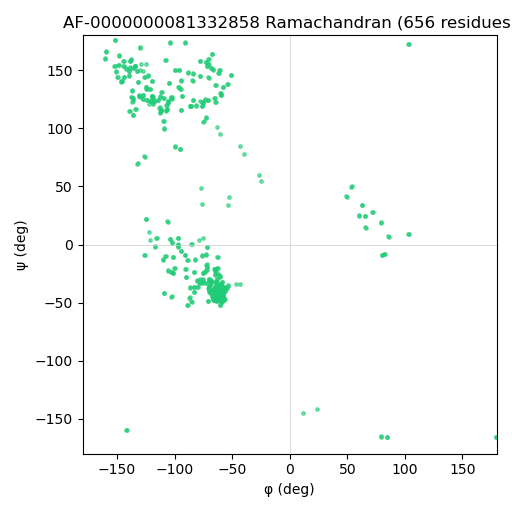395 14.425 1 85.12 144 ILE B O 1
ATOM 3764 N N . ASP B 1 145 ? -16.144 14.502 15.545 1 77.84 145 ASP B N 1
ATOM 3765 C CA . ASP B 1 145 ? -17.033 15.565 16.004 1 77.84 145 ASP B CA 1
ATOM 3766 C C . ASP B 1 145 ? -16.928 16.795 15.105 1 77.84 145 ASP B C 1
ATOM 3768 O O . ASP B 1 145 ? -17.813 17.653 15.113 1 77.84 145 ASP B O 1
ATOM 3772 N N . ALA B 1 146 ? -15.873 16.988 14.439 1 82.07 146 ALA B N 1
ATOM 3773 C CA . ALA B 1 146 ? -15.62 18.113 13.543 1 82.07 146 ALA B CA 1
ATOM 3774 C C . ALA B 1 146 ? -15.007 17.64 12.228 1 82.07 146 ALA B C 1
ATOM 3776 O O . ALA B 1 146 ? -14.347 16.599 12.183 1 82.07 146 ALA B O 1
ATOM 3777 N N . PRO B 1 147 ? -15.223 18.392 11.231 1 82.66 147 PRO B N 1
ATOM 3778 C CA . PRO B 1 147 ? -14.628 17.999 9.951 1 82.66 147 PRO B CA 1
ATOM 3779 C C . PRO B 1 147 ? -13.102 17.965 9.996 1 82.66 147 PRO B C 1
ATOM 3781 O O . PRO B 1 147 ? -12.483 18.765 10.703 1 82.66 147 PRO B O 1
ATOM 3784 N N . LEU B 1 148 ? -12.599 17.08 9.255 1 90.84 148 LEU B N 1
ATOM 3785 C CA . LEU B 1 148 ? -11.151 16.963 9.12 1 90.84 148 LEU B CA 1
ATOM 3786 C C . LEU B 1 148 ? -10.582 18.136 8.329 1 90.84 148 LEU B C 1
ATOM 3788 O O . LEU B 1 148 ? -11.048 18.431 7.226 1 90.84 148 LEU B O 1
ATOM 3792 N N . ARG B 1 149 ? -9.669 18.824 8.871 1 89.93 149 ARG B N 1
ATOM 3793 C CA . ARG B 1 149 ? -9.032 19.978 8.244 1 89.93 149 ARG B CA 1
ATOM 3794 C C . ARG B 1 149 ? -7.514 19.835 8.248 1 89.93 149 ARG B C 1
ATOM 3796 O O . ARG B 1 149 ? -6.897 19.737 9.31 1 89.93 149 ARG B O 1
ATOM 3803 N N . PHE B 1 150 ? -6.956 19.942 7.094 1 92.62 150 PHE B N 1
ATOM 3804 C CA . PHE B 1 150 ? -5.508 19.815 6.973 1 92.62 150 PHE B CA 1
ATOM 3805 C C . PHE B 1 150 ? -4.849 21.187 6.897 1 92.62 150 PHE B C 1
ATOM 3807 O O . PHE B 1 150 ? -5.455 22.147 6.416 1 92.62 150 PHE B O 1
ATOM 3814 N N . GLU B 1 151 ? -3.6 21.226 7.406 1 90.36 151 GLU B N 1
ATOM 3815 C CA . GLU B 1 151 ? -2.763 22.325 6.936 1 90.36 151 GLU B CA 1
ATOM 3816 C C . GLU B 1 151 ? -2.627 22.304 5.416 1 90.36 151 GLU B C 1
ATOM 3818 O O . GLU B 1 151 ? -2.385 21.251 4.824 1 90.36 151 GLU B O 1
ATOM 3823 N N . PRO B 1 152 ? -2.748 23.406 4.784 1 92.1 152 PRO B N 1
ATOM 3824 C CA . PRO B 1 152 ? -2.931 23.417 3.33 1 92.1 152 PRO B CA 1
ATOM 3825 C C . PRO B 1 152 ? -1.643 23.108 2.571 1 92.1 152 PRO B C 1
ATOM 3827 O O . PRO B 1 152 ? -1.69 22.58 1.457 1 92.1 152 PRO B O 1
ATOM 3830 N N . VAL B 1 153 ? -0.475 23.462 3.1 1 93.62 153 VAL B N 1
ATOM 3831 C CA . VAL B 1 153 ? 0.788 23.291 2.389 1 93.62 153 VAL B CA 1
ATOM 3832 C C . VAL B 1 153 ? 1.426 21.96 2.782 1 93.62 153 VAL B C 1
ATOM 3834 O O . VAL B 1 153 ? 1.532 21.643 3.969 1 93.62 153 VAL B O 1
ATOM 3837 N N . MET B 1 154 ? 1.885 21.212 1.814 1 95.29 154 MET B N 1
ATOM 3838 C CA . MET B 1 154 ? 2.483 19.899 2.038 1 95.29 154 MET B CA 1
ATOM 3839 C C . MET B 1 154 ? 3.932 19.873 1.563 1 95.29 154 MET B C 1
ATOM 3841 O O . MET B 1 154 ? 4.211 20.143 0.393 1 95.29 154 MET B O 1
ATOM 3845 N N . ASP B 1 155 ? 4.818 19.483 2.405 1 94.61 155 ASP B N 1
ATOM 3846 C CA . ASP B 1 155 ? 6.226 19.352 2.041 1 94.61 155 ASP B CA 1
ATOM 3847 C C . ASP B 1 155 ? 6.452 18.128 1.158 1 94.61 155 ASP B C 1
ATOM 3849 O O . ASP B 1 155 ? 6.106 17.008 1.539 1 94.61 155 ASP B O 1
ATOM 3853 N N . ALA B 1 156 ? 7.034 18.277 0.001 1 96.63 156 ALA B N 1
ATOM 3854 C CA . ALA B 1 156 ? 7.241 17.163 -0.921 1 96.63 156 ALA B CA 1
ATOM 3855 C C . ALA B 1 156 ? 8.697 16.709 -0.915 1 96.63 156 ALA B C 1
ATOM 3857 O O . ALA B 1 156 ? 9.08 15.819 -1.679 1 96.63 156 ALA B O 1
ATOM 3858 N N . VAL B 1 157 ? 9.469 17.27 -0.09 1 93.45 157 VAL B N 1
ATOM 3859 C CA . VAL B 1 157 ? 10.905 17.014 -0.119 1 93.45 157 VAL B CA 1
ATOM 3860 C C . VAL B 1 157 ? 11.305 16.176 1.094 1 93.45 157 VAL B C 1
ATOM 3862 O O . VAL B 1 157 ? 12.049 15.201 0.964 1 93.45 157 VAL B O 1
ATOM 3865 N N . ASP B 1 158 ? 10.713 16.555 2.193 1 88.85 158 ASP B N 1
ATOM 3866 C CA . ASP B 1 158 ? 11.166 15.892 3.412 1 88.85 158 ASP B CA 1
ATOM 3867 C C . ASP B 1 158 ? 9.982 15.455 4.272 1 88.85 158 ASP B C 1
ATOM 3869 O O . ASP B 1 158 ? 8.894 16.026 4.175 1 88.85 158 ASP B O 1
ATOM 3873 N N . GLY B 1 159 ? 10.285 14.397 5.069 1 89.46 159 GLY B N 1
ATOM 3874 C CA . GLY B 1 159 ? 9.349 14.011 6.113 1 89.46 159 GLY B CA 1
ATOM 3875 C C . GLY B 1 159 ? 8.238 13.107 5.615 1 89.46 159 GLY B C 1
ATOM 3876 O O . GLY B 1 159 ? 8.329 12.548 4.52 1 89.46 159 GLY B O 1
ATOM 3877 N N . ALA B 1 160 ? 7.232 12.995 6.459 1 92.85 160 ALA B N 1
ATOM 3878 C CA . ALA B 1 160 ? 6.125 12.076 6.204 1 92.85 160 ALA B CA 1
ATOM 3879 C C . ALA B 1 160 ? 5.329 12.503 4.975 1 92.85 160 ALA B C 1
ATOM 3881 O O . ALA B 1 160 ? 4.964 11.67 4.143 1 92.85 160 ALA B O 1
ATOM 3882 N N . PRO B 1 161 ? 5.097 13.841 4.781 1 95.42 161 PRO B N 1
ATOM 3883 C CA . PRO B 1 161 ? 4.366 14.228 3.573 1 95.42 161 PRO B CA 1
ATOM 3884 C C . PRO B 1 161 ? 5.123 13.889 2.291 1 95.42 161 PRO B C 1
ATOM 3886 O O . PRO B 1 161 ? 4.511 13.503 1.292 1 95.42 161 PRO B O 1
ATOM 3889 N N . ALA B 1 162 ? 6.377 14.028 2.33 1 95.97 162 ALA B N 1
ATOM 3890 C CA . ALA B 1 162 ? 7.18 13.663 1.166 1 95.97 162 ALA B CA 1
ATOM 3891 C C . ALA B 1 162 ? 7.041 12.177 0.848 1 95.97 162 ALA B C 1
ATOM 3893 O O . ALA B 1 162 ? 6.935 11.793 -0.319 1 95.97 162 ALA B O 1
ATOM 3894 N N . SER B 1 163 ? 7.118 11.364 1.892 1 95.96 163 SER B N 1
ATOM 3895 C CA . SER B 1 163 ? 6.928 9.929 1.709 1 95.96 163 SER B CA 1
ATOM 3896 C C . SER B 1 163 ? 5.556 9.624 1.116 1 95.96 163 SER B C 1
ATOM 3898 O O . SER B 1 163 ? 5.42 8.726 0.282 1 95.96 163 SER B O 1
ATOM 3900 N N . TRP B 1 164 ? 4.584 10.354 1.598 1 97.61 164 TRP B N 1
ATOM 3901 C CA . TRP B 1 164 ? 3.236 10.164 1.072 1 97.61 164 TRP B CA 1
ATOM 3902 C C . TRP B 1 164 ? 3.18 10.494 -0.415 1 97.61 164 TRP B C 1
ATOM 3904 O O . TRP B 1 164 ? 2.565 9.764 -1.197 1 97.61 164 TRP B O 1
ATOM 3914 N N . TRP B 1 165 ? 3.86 11.552 -0.849 1 97.76 165 TRP B N 1
ATOM 3915 C CA . TRP B 1 165 ? 3.877 11.931 -2.258 1 97.76 165 TRP B CA 1
ATOM 3916 C C . TRP B 1 165 ? 4.588 10.875 -3.097 1 97.76 165 TRP B C 1
ATOM 3918 O O . TRP B 1 165 ? 4.185 10.598 -4.229 1 97.76 165 TRP B O 1
ATOM 3928 N N . ARG B 1 166 ? 5.621 10.35 -2.552 1 97.12 166 ARG B N 1
ATOM 3929 C CA . ARG B 1 166 ? 6.306 9.287 -3.28 1 97.12 166 ARG B CA 1
ATOM 3930 C C . ARG B 1 166 ? 5.396 8.079 -3.471 1 97.12 166 ARG B C 1
ATOM 3932 O O . ARG B 1 166 ? 5.43 7.429 -4.518 1 97.12 166 ARG B O 1
ATOM 3939 N N . MET B 1 167 ? 4.627 7.789 -2.468 1 97.28 167 MET B N 1
ATOM 3940 C CA . MET B 1 167 ? 3.662 6.699 -2.573 1 97.28 167 MET B CA 1
ATOM 3941 C C . MET B 1 167 ? 2.62 6.997 -3.646 1 97.28 167 MET B C 1
ATOM 3943 O O . MET B 1 167 ? 2.317 6.14 -4.478 1 97.28 167 MET B O 1
ATOM 3947 N N . ALA B 1 168 ? 2.052 8.19 -3.607 1 97.1 168 ALA B N 1
ATOM 3948 C CA . ALA B 1 168 ? 1.064 8.593 -4.604 1 97.1 168 ALA B CA 1
ATOM 3949 C C . ALA B 1 168 ? 1.633 8.482 -6.016 1 97.1 168 ALA B C 1
ATOM 3951 O O . ALA B 1 168 ? 0.976 7.955 -6.916 1 97.1 168 ALA B O 1
ATOM 3952 N N . ARG B 1 169 ? 2.813 8.985 -6.208 1 96.41 169 ARG B N 1
ATOM 3953 C CA . ARG B 1 169 ? 3.472 8.925 -7.508 1 96.41 169 ARG B CA 1
ATOM 3954 C C . ARG B 1 169 ? 3.656 7.482 -7.964 1 96.41 169 ARG B C 1
ATOM 3956 O O . ARG B 1 169 ? 3.46 7.166 -9.139 1 96.41 169 ARG B O 1
ATOM 3963 N N . TYR B 1 170 ? 4.067 6.694 -7.035 1 96.07 170 TYR B N 1
ATOM 3964 C CA . TYR B 1 170 ? 4.238 5.277 -7.333 1 96.07 170 TYR B CA 1
ATOM 3965 C C . TYR B 1 170 ? 2.929 4.658 -7.809 1 96.07 170 TYR B C 1
ATOM 3967 O O . TYR B 1 170 ? 2.903 3.941 -8.812 1 96.07 170 TYR B O 1
ATOM 3975 N N . PHE B 1 171 ? 1.837 4.897 -7.112 1 94.59 171 PHE B N 1
ATOM 3976 C CA . PHE B 1 171 ? 0.546 4.331 -7.484 1 94.59 171 PHE B CA 1
ATOM 3977 C C . PHE B 1 171 ? 0.101 4.846 -8.847 1 94.59 171 PHE B C 1
ATOM 3979 O O . PHE B 1 171 ? -0.442 4.091 -9.655 1 94.59 171 PHE B O 1
ATOM 3986 N N . ILE B 1 172 ? 0.321 6.094 -9.111 1 93.61 172 ILE B N 1
ATOM 3987 C CA . ILE B 1 172 ? -0.056 6.672 -10.396 1 93.61 172 ILE B CA 1
ATOM 3988 C C . ILE B 1 172 ? 0.68 5.951 -11.523 1 93.61 172 ILE B C 1
ATOM 3990 O O . ILE B 1 172 ? 0.069 5.551 -12.517 1 93.61 172 ILE B O 1
ATOM 3994 N N . ALA B 1 173 ? 1.938 5.745 -11.348 1 93 173 ALA B N 1
ATOM 3995 C CA . ALA B 1 173 ? 2.745 5.069 -12.361 1 93 173 ALA B CA 1
ATOM 3996 C C . ALA B 1 173 ? 2.272 3.634 -12.571 1 93 173 ALA B C 1
ATOM 3998 O O . ALA B 1 173 ? 2.163 3.17 -13.708 1 93 173 ALA B O 1
ATOM 3999 N N . GLU B 1 174 ? 2 2.928 -11.485 1 92.22 174 GLU B N 1
ATOM 4000 C CA . GLU B 1 174 ? 1.598 1.528 -11.581 1 92.22 174 GLU B CA 1
ATOM 4001 C C . GLU B 1 174 ? 0.213 1.393 -12.207 1 92.22 174 GLU B C 1
ATOM 4003 O O . GLU B 1 174 ? -0.037 0.466 -12.98 1 92.22 174 GLU B O 1
ATOM 4008 N N . LEU B 1 175 ? -0.652 2.231 -11.82 1 87.56 175 LEU B N 1
ATOM 4009 C CA . LEU B 1 175 ? -1.998 2.186 -12.381 1 87.56 175 LEU B CA 1
ATOM 4010 C C . LEU B 1 175 ? -1.973 2.479 -13.878 1 87.56 175 LEU B C 1
ATOM 4012 O O . LEU B 1 175 ? -2.797 1.956 -14.631 1 87.56 175 LEU B O 1
ATOM 4016 N N . GLU B 1 176 ? -1.058 3.287 -14.281 1 85.34 176 GLU B N 1
ATOM 4017 C CA . GLU B 1 176 ? -0.901 3.59 -15.701 1 85.34 176 GLU B CA 1
ATOM 4018 C C . GLU B 1 176 ? -0.406 2.371 -16.474 1 85.34 176 GLU B C 1
ATOM 4020 O O . GLU B 1 176 ? -0.711 2.215 -17.658 1 85.34 176 GLU B O 1
ATOM 4025 N N . ARG B 1 177 ? 0.349 1.558 -15.808 1 84.45 177 ARG B N 1
ATOM 4026 C CA . ARG B 1 177 ? 0.9 0.366 -16.446 1 84.45 177 ARG B CA 1
ATOM 4027 C C . ARG B 1 177 ? -0.181 -0.686 -16.667 1 84.45 177 ARG B C 1
ATOM 4029 O O . ARG B 1 177 ? 0.003 -1.618 -17.452 1 84.45 177 ARG B O 1
ATOM 4036 N N . SER B 1 178 ? -1.378 -0.521 -16.137 1 74.36 178 SER B N 1
ATOM 4037 C CA . SER B 1 178 ? -2.525 -1.403 -16.323 1 74.36 178 SER B CA 1
ATOM 4038 C C . SER B 1 178 ? -2.176 -2.845 -15.973 1 74.36 178 SER B C 1
ATOM 4040 O O . SER B 1 178 ? -2.436 -3.76 -16.758 1 74.36 178 SER B O 1
ATOM 4042 N N . SER B 1 179 ? -1.597 -2.994 -14.817 1 78.58 179 SER B N 1
ATOM 4043 C CA . SER B 1 179 ? -1.257 -4.342 -14.374 1 78.58 179 SER B CA 1
ATOM 4044 C C . SER B 1 179 ? -2.485 -5.078 -13.849 1 78.58 179 SER B C 1
ATOM 4046 O O . SER B 1 179 ? -3.364 -4.47 -13.233 1 78.58 179 SER B O 1
ATOM 4048 N N . GLU B 1 180 ? -2.504 -6.341 -14.087 1 82.21 180 GLU B N 1
ATOM 4049 C CA . GLU B 1 180 ? -3.597 -7.206 -13.657 1 82.21 180 GLU B CA 1
ATOM 4050 C C . GLU B 1 180 ? -3.761 -7.176 -12.14 1 82.21 180 GLU B C 1
ATOM 4052 O O . GLU B 1 180 ? -4.878 -7.28 -11.628 1 82.21 180 GLU B O 1
ATOM 4057 N N . LEU B 1 181 ? -2.613 -7.036 -11.469 1 89.18 181 LEU B N 1
ATOM 4058 C CA . LEU B 1 181 ? -2.641 -7.026 -10.01 1 89.18 181 LEU B CA 1
ATOM 4059 C C . LEU B 1 181 ? -3.486 -5.868 -9.491 1 89.18 181 LEU B C 1
ATOM 4061 O O . LEU B 1 181 ? -4.257 -6.033 -8.543 1 89.18 181 LEU B O 1
ATOM 4065 N N . TYR B 1 182 ? -3.478 -4.771 -10.154 1 88.62 182 TYR B N 1
ATOM 4066 C CA . TYR B 1 182 ? -4.172 -3.567 -9.711 1 88.62 182 TYR B CA 1
ATOM 4067 C C . TYR B 1 182 ? -5.633 -3.589 -10.144 1 88.62 182 TYR B C 1
ATOM 4069 O O . TYR B 1 182 ? -6.399 -2.682 -9.811 1 88.62 182 TYR B O 1
ATOM 4077 N N . GLU B 1 183 ? -5.993 -4.633 -10.787 1 83.33 183 GLU B N 1
ATOM 4078 C CA . GLU B 1 183 ? -7.4 -4.852 -11.11 1 83.33 183 GLU B CA 1
ATOM 4079 C C . GLU B 1 183 ? -8.098 -5.657 -10.018 1 83.33 183 GLU B C 1
ATOM 4081 O O . GLU B 1 183 ? -9.327 -5.757 -10.003 1 83.33 183 GLU B O 1
ATOM 4086 N N . GLN B 1 184 ? -7.303 -6.133 -9.148 1 85.46 184 GLN B N 1
ATOM 4087 C CA . GLN B 1 184 ? -7.849 -6.939 -8.062 1 85.46 184 GLN B CA 1
ATOM 4088 C C . GLN B 1 184 ? -8.288 -6.062 -6.893 1 85.46 184 GLN B C 1
ATOM 4090 O O . GLN B 1 184 ? -7.454 -5.464 -6.211 1 85.46 184 GLN B O 1
ATOM 4095 N N . ALA B 1 185 ? -9.554 -6.142 -6.596 1 84.17 185 ALA B N 1
ATOM 4096 C CA . ALA B 1 185 ? -10.115 -5.286 -5.554 1 84.17 185 ALA B CA 1
ATOM 4097 C C . ALA B 1 185 ? -9.542 -5.641 -4.185 1 84.17 185 ALA B C 1
ATOM 4099 O O . ALA B 1 185 ? -9.308 -4.758 -3.356 1 84.17 185 ALA B O 1
ATOM 4100 N N . ALA B 1 186 ? -9.388 -6.922 -3.962 1 85.24 186 ALA B N 1
ATOM 4101 C CA . ALA B 1 186 ? -8.883 -7.39 -2.674 1 85.24 186 ALA B CA 1
ATOM 4102 C C . ALA B 1 186 ? -7.485 -6.843 -2.4 1 85.24 186 ALA B C 1
ATOM 4104 O O . ALA B 1 186 ? -7.089 -6.686 -1.243 1 85.24 186 ALA B O 1
ATOM 4105 N N . PHE B 1 187 ? -6.779 -6.568 -3.453 1 90.56 187 PHE B N 1
ATOM 4106 C CA . PHE B 1 187 ? -5.438 -6.001 -3.372 1 90.56 187 PHE B CA 1
ATOM 4107 C C . PHE B 1 187 ? -5.496 -4.479 -3.313 1 90.56 187 PHE B C 1
ATOM 4109 O O . PHE B 1 187 ? -4.913 -3.864 -2.418 1 90.56 187 PHE B O 1
ATOM 4116 N N . THR B 1 188 ? -6.229 -3.795 -4.077 1 90.15 188 THR B N 1
ATOM 4117 C CA . THR B 1 188 ? -6.227 -2.343 -4.216 1 90.15 188 THR B CA 1
ATOM 4118 C C . THR B 1 188 ? -6.914 -1.685 -3.022 1 90.15 188 THR B C 1
ATOM 4120 O O . THR B 1 188 ? -6.597 -0.548 -2.666 1 90.15 188 THR B O 1
ATOM 4123 N N . ARG B 1 189 ? -7.77 -2.425 -2.393 1 88.74 189 ARG B N 1
ATOM 4124 C CA . ARG B 1 189 ? -8.433 -1.893 -1.206 1 88.74 189 ARG B CA 1
ATOM 4125 C C . ARG B 1 189 ? -7.42 -1.555 -0.118 1 88.74 189 ARG B C 1
ATOM 4127 O O . ARG B 1 189 ? -7.517 -0.507 0.523 1 88.74 189 ARG B O 1
ATOM 4134 N N . ASP B 1 190 ? -6.5 -2.448 0.103 1 91.57 190 ASP B N 1
ATOM 4135 C CA . ASP B 1 190 ? -5.472 -2.218 1.114 1 91.57 190 ASP B CA 1
ATOM 4136 C C . ASP B 1 190 ? -4.561 -1.059 0.716 1 91.57 190 ASP B C 1
ATOM 4138 O O . ASP B 1 190 ? -4.142 -0.271 1.567 1 91.57 190 ASP B O 1
ATOM 4142 N N . LEU B 1 191 ? -4.258 -0.973 -0.536 1 93.44 191 LEU B N 1
ATOM 4143 C CA . LEU B 1 191 ? -3.42 0.115 -1.027 1 93.44 191 LEU B CA 1
ATOM 4144 C C . LEU B 1 191 ? -4.112 1.461 -0.841 1 93.44 191 LEU B C 1
ATOM 4146 O O . LEU B 1 191 ? -3.498 2.421 -0.369 1 93.44 191 LEU B O 1
ATOM 4150 N N . GLU B 1 192 ? -5.373 1.461 -1.222 1 93.76 192 GLU B N 1
ATOM 4151 C CA . GLU B 1 192 ? -6.144 2.691 -1.064 1 93.76 192 GLU B CA 1
ATOM 4152 C C . GLU B 1 192 ? -6.259 3.085 0.405 1 93.76 192 GLU B C 1
ATOM 4154 O O . GLU B 1 192 ? -6.119 4.259 0.752 1 93.76 192 GLU B O 1
ATOM 4159 N N . SER B 1 193 ? -6.5 2.099 1.208 1 93.92 193 SER B N 1
ATOM 4160 C CA . SER B 1 193 ? -6.579 2.347 2.643 1 93.92 193 SER B CA 1
ATOM 4161 C C . SER B 1 193 ? -5.28 2.942 3.174 1 93.92 193 SER B C 1
ATOM 4163 O O . SER B 1 193 ? -5.302 3.877 3.977 1 93.92 193 SER B O 1
ATOM 4165 N N . SER B 1 194 ? -4.183 2.429 2.726 1 94.58 194 SER B N 1
ATOM 4166 C CA . SER B 1 194 ? -2.89 2.953 3.154 1 94.58 194 SER B CA 1
ATOM 4167 C C . SER B 1 194 ? -2.688 4.386 2.674 1 94.58 194 SER B C 1
ATOM 4169 O O . SER B 1 194 ? -2.139 5.218 3.399 1 94.58 194 SER B O 1
ATOM 4171 N N . LEU B 1 195 ? -3.119 4.623 1.482 1 96.15 195 LEU B N 1
ATOM 4172 C CA . LEU B 1 195 ? -2.992 5.963 0.92 1 96.15 195 LEU B CA 1
ATOM 4173 C C . LEU B 1 195 ? -3.777 6.976 1.746 1 96.15 195 LEU B C 1
ATOM 4175 O O . LEU B 1 195 ? -3.267 8.053 2.065 1 96.15 195 LEU B O 1
ATOM 4179 N N . ILE B 1 196 ? -4.99 6.643 2.125 1 96.19 196 ILE B N 1
ATOM 4180 C CA . ILE B 1 196 ? -5.876 7.534 2.866 1 96.19 196 ILE B CA 1
ATOM 4181 C C . ILE B 1 196 ? -5.366 7.698 4.295 1 96.19 196 ILE B C 1
ATOM 4183 O O . ILE B 1 196 ? -5.182 8.821 4.771 1 96.19 196 ILE B O 1
ATOM 4187 N N . LYS B 1 197 ? -5.054 6.632 4.96 1 96.46 197 LYS B N 1
ATOM 4188 C CA . LYS B 1 197 ? -4.52 6.699 6.318 1 96.46 197 LYS B CA 1
ATOM 4189 C C . LYS B 1 197 ? -3.178 7.424 6.345 1 96.46 197 LYS B C 1
ATOM 4191 O O . LYS B 1 197 ? -2.901 8.195 7.267 1 96.46 197 LYS B O 1
ATOM 4196 N N . GLY B 1 198 ? -2.381 7.099 5.3 1 96.77 198 GLY B N 1
ATOM 4197 C CA . GLY B 1 198 ? -1.09 7.76 5.199 1 96.77 198 GLY B CA 1
ATOM 4198 C C . GLY B 1 198 ? -1.195 9.273 5.165 1 96.77 198 GLY B C 1
ATOM 4199 O O . GLY B 1 198 ? -0.405 9.97 5.805 1 96.77 198 GLY B O 1
ATOM 4200 N N . LEU B 1 199 ? -2.185 9.75 4.451 1 97.26 199 LEU B N 1
ATOM 4201 C CA . LEU B 1 199 ? -2.366 11.196 4.381 1 97.26 199 LEU B CA 1
ATOM 4202 C C . LEU B 1 199 ? -2.728 11.766 5.748 1 97.26 199 LEU B C 1
ATOM 4204 O O . LEU B 1 199 ? -2.168 12.779 6.172 1 97.26 199 LEU B O 1
ATOM 4208 N N . ILE B 1 200 ? -3.636 11.108 6.433 1 96.67 200 ILE B N 1
ATOM 4209 C CA . ILE B 1 200 ? -4.12 11.567 7.731 1 96.67 200 ILE B CA 1
ATOM 4210 C C . ILE B 1 200 ? -2.963 11.61 8.727 1 96.67 200 ILE B C 1
ATOM 4212 O O . ILE B 1 200 ? -2.858 12.545 9.525 1 96.67 200 ILE B O 1
ATOM 4216 N N . LEU B 1 201 ? -2.068 10.732 8.597 1 94.6 201 LEU B N 1
ATOM 4217 C CA . LEU B 1 201 ? -0.982 10.591 9.561 1 94.6 201 LEU B CA 1
ATOM 4218 C C . LEU B 1 201 ? 0.21 11.457 9.168 1 94.6 201 LEU B C 1
ATOM 4220 O O . LEU B 1 201 ? 0.979 11.889 10.03 1 94.6 201 LEU B O 1
ATOM 4224 N N . ALA B 1 202 ? 0.347 11.693 7.893 1 94.38 202 ALA B N 1
ATOM 4225 C CA . ALA B 1 202 ? 1.536 12.374 7.386 1 94.38 202 ALA B CA 1
ATOM 4226 C C . ALA B 1 202 ? 1.361 13.89 7.432 1 94.38 202 ALA B C 1
ATOM 4228 O O . ALA B 1 202 ? 2.325 14.626 7.653 1 94.38 202 ALA B O 1
ATOM 4229 N N . GLN B 1 203 ? 0.145 14.355 7.152 1 94.74 203 GLN B N 1
ATOM 4230 C CA . GLN B 1 203 ? -0.122 15.784 7.033 1 94.74 203 GLN B CA 1
ATOM 4231 C C . GLN B 1 203 ? -0.805 16.323 8.287 1 94.74 203 GLN B C 1
ATOM 4233 O O . GLN B 1 203 ? -1.844 15.808 8.705 1 94.74 203 GLN B O 1
ATOM 4238 N N . PRO B 1 204 ? -0.206 17.36 8.869 1 92.06 204 PRO B N 1
ATOM 4239 C CA . PRO B 1 204 ? -0.822 17.921 10.074 1 92.06 204 PRO B CA 1
ATOM 4240 C C . PRO B 1 204 ? -2.287 18.299 9.866 1 92.06 204 PRO B C 1
ATOM 4242 O O . PRO B 1 204 ? -2.649 18.825 8.81 1 92.06 204 PRO B O 1
ATOM 4245 N N . ASN B 1 205 ? -3.136 18.005 10.829 1 92.39 205 ASN B N 1
ATOM 4246 C CA . ASN B 1 205 ? -4.567 18.288 10.803 1 92.39 205 ASN B CA 1
ATOM 4247 C C . ASN B 1 205 ? -5.124 18.491 12.21 1 92.39 205 ASN B C 1
ATOM 4249 O O . ASN B 1 205 ? -4.396 18.358 13.195 1 92.39 205 ASN B O 1
ATOM 4253 N N . ASN B 1 206 ? -6.367 18.824 12.329 1 89.11 206 ASN B N 1
ATOM 4254 C CA . ASN B 1 206 ? -6.975 19.184 13.605 1 89.11 206 ASN B CA 1
ATOM 4255 C C . ASN B 1 206 ? -7.146 17.966 14.508 1 89.11 206 ASN B C 1
ATOM 4257 O O . ASN B 1 206 ? -7.525 18.099 15.673 1 89.11 206 ASN B O 1
ATOM 4261 N N . TYR B 1 207 ? -6.776 16.748 14.037 1 91.75 207 TYR B N 1
ATOM 4262 C CA . TYR B 1 207 ? -6.859 15.547 14.861 1 91.75 207 TYR B CA 1
ATOM 4263 C C . TYR B 1 207 ? -5.474 14.963 15.115 1 91.75 207 TYR B C 1
ATOM 4265 O O . TYR B 1 207 ? -5.344 13.903 15.731 1 91.75 207 TYR B O 1
ATOM 4273 N N . SER B 1 208 ? -4.434 15.607 14.703 1 91.35 208 SER B N 1
ATOM 4274 C CA . SER B 1 208 ? -3.074 15.084 14.793 1 91.35 208 SER B CA 1
ATOM 4275 C C . SER B 1 208 ? -2.699 14.766 16.237 1 91.35 208 SER B C 1
ATOM 4277 O O . SER B 1 208 ? -2.107 13.721 16.514 1 91.35 208 SER B O 1
ATOM 4279 N N . GLU B 1 209 ? -3.004 15.639 17.123 1 86.16 209 GLU B N 1
ATOM 4280 C CA . GLU B 1 209 ? -2.665 15.43 18.528 1 86.16 209 GLU B CA 1
ATOM 4281 C C . GLU B 1 209 ? -3.398 14.219 19.098 1 86.16 209 GLU B C 1
ATOM 4283 O O . GLU B 1 209 ? -2.794 13.384 19.775 1 86.16 209 GLU B O 1
ATOM 4288 N N . GLU B 1 210 ? -4.655 14.169 18.828 1 88.16 210 GLU B N 1
ATOM 4289 C CA . GLU B 1 210 ? -5.445 13.047 19.326 1 88.16 210 GLU B CA 1
ATOM 4290 C C . GLU B 1 210 ? -4.952 11.724 18.744 1 88.16 210 GLU B C 1
ATOM 4292 O O . GLU B 1 210 ? -4.904 10.712 19.446 1 88.16 210 GLU B O 1
ATOM 4297 N N . LEU B 1 211 ? -4.645 11.698 17.517 1 92.11 211 LEU B N 1
ATOM 4298 C CA . LEU B 1 211 ? -4.152 10.496 16.855 1 92.11 211 LEU B CA 1
ATOM 4299 C C . LEU B 1 211 ? -2.847 10.023 17.488 1 92.11 211 LEU B C 1
ATOM 4301 O O . LEU B 1 211 ? -2.63 8.82 17.649 1 92.11 211 LEU B O 1
ATOM 4305 N N . ARG B 1 212 ? -1.998 10.886 17.791 1 87.31 212 ARG B N 1
ATOM 4306 C CA . ARG B 1 212 ? -0.745 10.526 18.446 1 87.31 212 ARG B CA 1
ATOM 4307 C C . ARG B 1 212 ? -1.004 9.838 19.782 1 87.31 212 ARG B C 1
ATOM 4309 O O . ARG B 1 212 ? -0.319 8.874 20.133 1 87.31 212 ARG B O 1
ATOM 4316 N N . ASP B 1 213 ? -1.948 10.338 20.427 1 85.1 213 ASP B N 1
ATOM 4317 C CA . ASP B 1 213 ? -2.298 9.759 21.721 1 85.1 213 ASP B CA 1
ATOM 4318 C C . ASP B 1 213 ? -2.862 8.35 21.557 1 85.1 213 ASP B C 1
ATOM 4320 O O . ASP B 1 213 ? -2.433 7.421 22.245 1 85.1 213 ASP B O 1
ATOM 4324 N N . VAL B 1 214 ? -3.748 8.212 20.662 1 84.49 214 VAL B N 1
ATOM 4325 C CA . VAL B 1 214 ? -4.476 6.96 20.485 1 84.49 214 VAL B CA 1
ATOM 4326 C C . VAL B 1 214 ? -3.54 5.893 19.921 1 84.49 214 VAL B C 1
ATOM 4328 O O . VAL B 1 214 ? -3.645 4.716 20.275 1 84.49 214 VAL B O 1
ATOM 4331 N N . LEU B 1 215 ? -2.591 6.324 19.14 1 84.06 215 LEU B N 1
ATOM 4332 C CA . LEU B 1 215 ? -1.748 5.353 18.451 1 84.06 215 LEU B CA 1
ATOM 4333 C C . LEU B 1 215 ? -0.447 5.125 19.214 1 84.06 215 LEU B C 1
ATOM 4335 O O . LEU B 1 215 ? 0.392 4.325 18.794 1 84.06 215 LEU B O 1
ATOM 4339 N N . GLY B 1 216 ? -0.316 5.811 20.247 1 76.14 216 GLY B N 1
ATOM 4340 C CA . GLY B 1 216 ? 0.807 5.565 21.139 1 76.14 216 GLY B CA 1
ATOM 4341 C C . GLY B 1 216 ? 2.136 6.018 20.564 1 76.14 216 GLY B C 1
ATOM 4342 O O . GLY B 1 216 ? 3.166 5.381 20.793 1 76.14 216 GLY B O 1
ATOM 4343 N N . VAL B 1 217 ? 2.114 6.925 19.783 1 69.96 217 VAL B N 1
ATOM 4344 C CA . VAL B 1 217 ? 3.356 7.466 19.24 1 69.96 217 VAL B CA 1
ATOM 4345 C C . VAL B 1 217 ? 4.173 8.108 20.359 1 69.96 217 VAL B C 1
ATOM 4347 O O . VAL B 1 217 ? 3.651 8.913 21.134 1 69.96 217 VAL B O 1
ATOM 4350 N N . LYS B 1 218 ? 5.395 7.625 20.417 1 70.44 218 LYS B N 1
ATOM 4351 C CA . LYS B 1 218 ? 6.261 8.136 21.475 1 70.44 218 LYS B CA 1
ATOM 4352 C C . LYS B 1 218 ? 6.871 9.48 21.085 1 70.44 218 LYS B C 1
ATOM 4354 O O . LYS B 1 218 ? 7.535 9.59 20.052 1 70.44 218 LYS B O 1
ATOM 4359 N N . LEU B 1 219 ? 6.642 10.438 21.764 1 76.76 219 LEU B N 1
ATOM 4360 C CA . LEU B 1 219 ? 7.194 11.775 21.583 1 76.76 219 LEU B CA 1
ATOM 4361 C C . LEU B 1 219 ? 8.555 11.898 22.26 1 76.76 219 LEU B C 1
ATOM 4363 O O . LEU B 1 219 ? 8.804 11.258 23.285 1 76.76 219 LEU B O 1
ATOM 4367 N N . PRO B 1 220 ? 9.486 12.613 21.603 1 80.49 220 PRO B N 1
ATOM 4368 C CA . PRO B 1 220 ? 10.725 12.906 22.328 1 80.49 220 PRO B CA 1
ATOM 4369 C C . PRO B 1 220 ? 10.474 13.511 23.707 1 80.49 220 PRO B C 1
ATOM 4371 O O . PRO B 1 220 ? 9.525 14.28 23.884 1 80.49 220 PRO B O 1
ATOM 4374 N N . HIS B 1 221 ? 11.331 13.158 24.567 1 86.53 221 HIS B N 1
ATOM 4375 C CA . HIS B 1 221 ? 11.145 13.549 25.96 1 86.53 221 HIS B CA 1
ATOM 4376 C C . HIS B 1 221 ? 11.041 15.065 26.098 1 86.53 221 HIS B C 1
ATOM 4378 O O . HIS B 1 221 ? 10.249 15.566 26.898 1 86.53 221 HIS B O 1
ATOM 4384 N N . TYR B 1 222 ? 11.867 15.76 25.287 1 89.53 222 TYR B N 1
ATOM 4385 C CA . TYR B 1 222 ? 11.858 17.214 25.409 1 89.53 222 TYR B CA 1
ATOM 4386 C C . TYR B 1 222 ? 10.527 17.792 24.942 1 89.53 222 TYR B C 1
ATOM 4388 O O . TYR B 1 222 ? 10.073 18.817 25.456 1 89.53 222 TYR B O 1
ATOM 4396 N N . LEU B 1 223 ? 9.919 17.158 23.995 1 89.98 223 LEU B N 1
ATOM 4397 C CA . LEU B 1 223 ? 8.629 17.627 23.499 1 89.98 223 LEU B CA 1
ATOM 4398 C C . LEU B 1 223 ? 7.522 17.341 24.508 1 89.98 223 LEU B C 1
ATOM 4400 O O . LEU B 1 223 ? 6.601 18.144 24.669 1 89.98 223 LEU B O 1
ATOM 4404 N N . ILE B 1 224 ? 7.676 16.26 25.212 1 89.56 224 ILE B N 1
ATOM 4405 C CA . ILE B 1 224 ? 6.743 15.924 26.282 1 89.56 224 ILE B CA 1
ATOM 4406 C C . ILE B 1 224 ? 6.818 16.98 27.383 1 89.56 224 ILE B C 1
ATOM 4408 O O . ILE B 1 224 ? 5.788 17.452 27.87 1 89.56 224 ILE B O 1
ATOM 4412 N N . ARG B 1 225 ? 7.961 17.359 27.628 1 92.05 225 ARG B N 1
ATOM 4413 C CA . ARG B 1 225 ? 8.175 18.357 28.671 1 92.05 225 ARG B CA 1
ATOM 4414 C C . ARG B 1 225 ? 7.585 19.705 28.268 1 92.05 225 ARG B C 1
ATOM 4416 O O . ARG B 1 225 ? 6.948 20.377 29.082 1 92.05 225 ARG B O 1
ATOM 4423 N N . ALA B 1 226 ? 7.864 20.021 27.067 1 93.83 226 ALA B N 1
ATOM 4424 C CA . ALA B 1 226 ? 7.348 21.297 26.579 1 93.83 226 ALA B CA 1
ATOM 4425 C C . ALA B 1 226 ? 5.822 21.311 26.59 1 93.83 226 ALA B C 1
ATOM 4427 O O . ALA B 1 226 ? 5.207 22.289 27.021 1 93.83 226 ALA B O 1
ATOM 4428 N N . ARG B 1 227 ? 5.295 20.261 26.134 1 91.87 227 ARG B N 1
ATOM 4429 C CA . ARG B 1 227 ? 3.842 20.136 26.106 1 91.87 227 ARG B CA 1
ATOM 4430 C C . ARG B 1 227 ? 3.262 20.165 27.516 1 91.87 227 ARG B C 1
ATOM 4432 O O . ARG B 1 227 ? 2.26 20.838 27.768 1 91.87 227 ARG B O 1
ATOM 4439 N N . GLN B 1 228 ? 3.851 19.417 28.392 1 91.89 228 GLN B N 1
ATOM 4440 C CA . GLN B 1 228 ? 3.401 19.393 29.78 1 91.89 228 GLN B CA 1
ATOM 4441 C C . GLN B 1 228 ? 3.475 20.782 30.406 1 91.89 228 GLN B C 1
ATOM 4443 O O . GLN B 1 228 ? 2.582 21.178 31.159 1 91.89 228 GLN B O 1
ATOM 4448 N N . TYR B 1 229 ? 4.512 21.462 30.108 1 94.9 229 TYR B N 1
ATOM 4449 C CA . TYR B 1 229 ? 4.649 22.824 30.611 1 94.9 229 TYR B CA 1
ATOM 4450 C C . TYR B 1 229 ? 3.497 23.7 30.135 1 94.9 229 TYR B C 1
ATOM 4452 O O . TYR B 1 229 ? 2.932 24.47 30.915 1 94.9 229 TYR B O 1
ATOM 4460 N N . ILE B 1 230 ? 3.19 23.567 28.864 1 94.29 230 ILE B N 1
ATOM 4461 C CA . ILE B 1 230 ? 2.091 24.338 28.293 1 94.29 230 ILE B CA 1
ATOM 4462 C C . ILE B 1 230 ? 0.79 23.998 29.018 1 94.29 230 ILE B C 1
ATOM 4464 O O . ILE B 1 230 ? 0.05 24.894 29.431 1 94.29 230 ILE B O 1
ATOM 4468 N N . HIS B 1 231 ? 0.547 22.766 29.239 1 93.33 231 HIS B N 1
ATOM 4469 C CA . HIS B 1 231 ? -0.694 22.318 29.86 1 93.33 231 HIS B CA 1
ATOM 4470 C C . HIS B 1 231 ? -0.794 22.802 31.303 1 93.33 231 HIS B C 1
ATOM 4472 O O . HIS B 1 231 ? -1.856 23.253 31.738 1 93.33 231 HIS B O 1
ATOM 4478 N N . ASP B 1 232 ? 0.33 22.768 31.949 1 94.25 232 ASP B N 1
ATOM 4479 C CA . ASP B 1 232 ? 0.363 23.127 33.363 1 94.25 232 ASP B CA 1
ATOM 4480 C C . ASP B 1 232 ? 0.229 24.637 33.549 1 94.25 232 ASP B C 1
ATOM 4482 O O . ASP B 1 232 ? -0.216 25.101 34.601 1 94.25 232 ASP B O 1
ATOM 4486 N N . ASN B 1 233 ? 0.589 25.407 32.523 1 94.59 233 ASN B N 1
ATOM 4487 C CA . ASN B 1 233 ? 0.681 26.853 32.692 1 94.59 233 ASN B CA 1
ATOM 4488 C C . ASN B 1 233 ? -0.185 27.592 31.676 1 94.59 233 ASN B C 1
ATOM 4490 O O . ASN B 1 233 ? 0.065 28.761 31.374 1 94.59 233 ASN B O 1
ATOM 4494 N N . ALA B 1 234 ? -1.188 26.901 31.147 1 93.96 234 ALA B N 1
ATOM 4495 C CA . ALA B 1 234 ? -1.949 27.41 30.01 1 93.96 234 ALA B CA 1
ATOM 4496 C C . ALA B 1 234 ? -2.711 28.679 30.383 1 93.96 234 ALA B C 1
ATOM 4498 O O . ALA B 1 234 ? -3.029 29.497 29.518 1 93.96 234 ALA B O 1
ATOM 4499 N N . ARG B 1 235 ? -2.971 28.886 31.631 1 93.56 235 ARG B N 1
ATOM 4500 C CA . ARG B 1 235 ? -3.779 30.024 32.057 1 93.56 235 ARG B CA 1
ATOM 4501 C C . ARG B 1 235 ? -2.899 31.213 32.428 1 93.56 235 ARG B C 1
ATOM 4503 O O . ARG B 1 235 ? -3.404 32.295 32.733 1 93.56 235 ARG B O 1
ATOM 4510 N N . GLU B 1 236 ? -1.564 31.027 32.421 1 92.84 236 GLU B N 1
ATOM 4511 C CA . GLU B 1 236 ? -0.595 32.07 32.743 1 92.84 236 GLU B CA 1
ATOM 4512 C C . GLU B 1 236 ? 0.08 32.604 31.483 1 92.84 236 GLU B C 1
ATOM 4514 O O . GLU B 1 236 ? -0.215 32.152 30.375 1 92.84 236 GLU B O 1
ATOM 4519 N N . ALA B 1 237 ? 0.909 33.673 31.717 1 91.91 237 ALA B N 1
ATOM 4520 C CA . ALA B 1 237 ? 1.726 34.168 30.612 1 91.91 237 ALA B CA 1
ATOM 4521 C C . ALA B 1 237 ? 2.874 33.21 30.308 1 91.91 237 ALA B C 1
ATOM 4523 O O . ALA B 1 237 ? 3.706 32.934 31.175 1 91.91 237 ALA B O 1
ATOM 4524 N N . VAL B 1 238 ? 2.772 32.545 29.172 1 92.73 238 VAL B N 1
ATOM 4525 C CA . VAL B 1 238 ? 3.811 31.618 28.732 1 92.73 238 VAL B CA 1
ATOM 4526 C C . VAL B 1 238 ? 4.608 32.24 27.589 1 92.73 238 VAL B C 1
ATOM 4528 O O . VAL B 1 238 ? 4.033 32.692 26.596 1 92.73 238 VAL B O 1
ATOM 4531 N N . HIS B 1 239 ? 5.934 32.346 27.763 1 92.21 239 HIS B N 1
ATOM 4532 C CA . HIS B 1 239 ? 6.822 32.843 26.719 1 92.21 239 HIS B CA 1
ATOM 4533 C C . HIS B 1 239 ? 7.664 31.716 26.129 1 92.21 239 HIS B C 1
ATOM 4535 O O . HIS B 1 239 ? 7.786 30.647 26.73 1 92.21 239 HIS B O 1
ATOM 4541 N N . LEU B 1 240 ? 8.119 32.027 24.944 1 91.81 240 LEU B N 1
ATOM 4542 C CA . LEU B 1 240 ? 8.908 31.018 24.245 1 91.81 240 LEU B CA 1
ATOM 4543 C C . LEU B 1 240 ? 10.132 30.621 25.064 1 91.81 240 LEU B C 1
ATOM 4545 O O . LEU B 1 240 ? 10.561 29.466 25.025 1 91.81 240 LEU B O 1
ATOM 4549 N N . GLU B 1 241 ? 10.636 31.55 25.787 1 92.34 241 GLU B N 1
ATOM 4550 C CA . GLU B 1 241 ? 11.806 31.304 26.625 1 92.34 241 GLU B CA 1
ATOM 4551 C C . GLU B 1 241 ? 11.501 30.277 27.711 1 92.34 241 GLU B C 1
ATOM 4553 O O . GLU B 1 241 ? 12.359 29.466 28.066 1 92.34 241 GLU B O 1
ATOM 4558 N N . ASP B 1 242 ? 10.286 30.364 28.213 1 93.67 242 ASP B N 1
ATOM 4559 C CA . ASP B 1 242 ? 9.858 29.411 29.233 1 93.67 242 ASP B CA 1
ATOM 4560 C C . ASP B 1 242 ? 9.838 27.988 28.68 1 93.67 242 ASP B C 1
ATOM 4562 O O . ASP B 1 242 ? 10.217 27.041 29.373 1 93.67 242 ASP B O 1
ATOM 4566 N N . LEU B 1 243 ? 9.39 27.865 27.456 1 93.87 243 LEU B N 1
ATOM 4567 C CA . LEU B 1 243 ? 9.295 26.556 26.819 1 93.87 243 LEU B CA 1
ATOM 4568 C C . LEU B 1 243 ? 10.681 25.994 26.521 1 93.87 243 LEU B C 1
ATOM 4570 O O . LEU B 1 243 ? 10.907 24.788 26.65 1 93.87 243 LEU B O 1
ATOM 4574 N N . GLU B 1 244 ? 11.569 26.861 26.11 1 93.47 244 GLU B N 1
ATOM 4575 C CA . GLU B 1 244 ? 12.948 26.448 25.871 1 93.47 244 GLU B CA 1
ATOM 4576 C C . GLU B 1 244 ? 13.589 25.899 27.142 1 93.47 244 GLU B C 1
ATOM 4578 O O . GLU B 1 244 ? 14.258 24.864 27.109 1 93.47 244 GLU B O 1
ATOM 4583 N N . ALA B 1 245 ? 13.352 26.634 28.153 1 93.96 245 ALA B N 1
ATOM 4584 C CA . ALA B 1 245 ? 13.903 26.243 29.448 1 93.96 245 ALA B CA 1
ATOM 4585 C C . ALA B 1 245 ? 13.311 24.918 29.919 1 93.96 245 ALA B C 1
ATOM 4587 O O . ALA B 1 245 ? 14.033 24.052 30.42 1 93.96 245 ALA B O 1
ATOM 4588 N N . ALA B 1 246 ? 12.044 24.743 29.742 1 93.02 246 ALA B N 1
ATOM 4589 C CA . ALA B 1 246 ? 11.361 23.528 30.177 1 93.02 246 ALA B CA 1
ATOM 4590 C C . ALA B 1 246 ? 11.797 22.325 29.345 1 93.02 246 ALA B C 1
ATOM 4592 O O . ALA B 1 246 ? 11.95 21.221 29.872 1 93.02 246 ALA B O 1
ATOM 4593 N N . ALA B 1 247 ? 11.934 22.519 28.048 1 93.41 247 ALA B N 1
ATOM 4594 C CA . ALA B 1 247 ? 12.275 21.446 27.118 1 93.41 247 ALA B CA 1
ATOM 4595 C C . ALA B 1 247 ? 13.774 21.162 27.134 1 93.41 247 ALA B C 1
ATOM 4597 O O . ALA B 1 247 ? 14.204 20.045 26.837 1 93.41 247 ALA B O 1
ATOM 4598 N N . GLY B 1 248 ? 14.588 22.177 27.397 1 93.01 248 GLY B N 1
ATOM 4599 C CA . GLY B 1 248 ? 16.034 22.027 27.431 1 93.01 248 GLY B CA 1
ATOM 4600 C C . GLY B 1 248 ? 16.663 22.001 26.051 1 93.01 248 GLY B C 1
ATOM 4601 O O . GLY B 1 248 ? 17.711 21.383 25.852 1 93.01 248 GLY B O 1
ATOM 4602 N N . VAL B 1 249 ? 15.958 22.482 25.059 1 92.58 249 VAL B N 1
ATOM 4603 C CA . VAL B 1 249 ? 16.476 22.52 23.695 1 92.58 249 VAL B CA 1
ATOM 4604 C C . VAL B 1 249 ? 16.286 23.917 23.109 1 92.58 249 VAL B C 1
ATOM 4606 O O . VAL B 1 249 ? 15.603 24.758 23.699 1 92.58 249 VAL B O 1
ATOM 4609 N N . SER B 1 250 ? 16.891 24.178 21.962 1 91.07 250 SER B N 1
ATOM 4610 C CA . SER B 1 250 ? 16.817 25.484 21.314 1 91.07 250 SER B CA 1
ATOM 4611 C C . SER B 1 250 ? 15.423 25.745 20.754 1 91.07 250 SER B C 1
ATOM 4613 O O . SER B 1 250 ? 14.646 24.811 20.546 1 91.07 250 SER B O 1
ATOM 4615 N N . ARG B 1 251 ? 15.167 27.04 20.547 1 89.63 251 ARG B N 1
ATOM 4616 C CA . ARG B 1 251 ? 13.902 27.462 19.955 1 89.63 251 ARG B CA 1
ATOM 4617 C C . ARG B 1 251 ? 13.688 26.804 18.596 1 89.63 251 ARG B C 1
ATOM 4619 O O . ARG B 1 251 ? 12.568 26.413 18.259 1 89.63 251 ARG B O 1
ATOM 4626 N N . PHE B 1 252 ? 14.738 26.647 17.874 1 87.32 252 PHE B N 1
ATOM 4627 C CA . PHE B 1 252 ? 14.639 26.059 16.544 1 87.32 252 PHE B CA 1
ATOM 4628 C C . PHE B 1 252 ? 14.205 24.6 16.628 1 87.32 252 PHE B C 1
ATOM 4630 O O . PHE B 1 252 ? 13.306 24.172 15.902 1 87.32 252 PHE B O 1
ATOM 4637 N N . LYS B 1 253 ? 14.834 23.848 17.491 1 87.9 253 LYS B N 1
ATOM 4638 C CA . LYS B 1 253 ? 14.507 22.437 17.674 1 87.9 253 LYS B CA 1
ATOM 4639 C C . LYS B 1 253 ? 13.073 22.263 18.164 1 87.9 253 LYS B C 1
ATOM 4641 O O . LYS B 1 253 ? 12.377 21.334 17.749 1 87.9 253 LYS B O 1
ATOM 4646 N N . LEU B 1 254 ? 12.697 23.167 19.027 1 90.11 254 LEU B N 1
ATOM 4647 C CA . LEU B 1 254 ? 11.343 23.118 19.568 1 90.11 254 LEU B CA 1
ATOM 4648 C C . LEU B 1 254 ? 10.312 23.386 18.478 1 90.11 254 LEU B C 1
ATOM 4650 O O . LEU B 1 254 ? 9.311 22.672 18.374 1 90.11 254 LEU B O 1
ATOM 4654 N N . PHE B 1 255 ? 10.525 24.397 17.67 1 88.92 255 PHE B N 1
ATOM 4655 C CA . PHE B 1 255 ? 9.606 24.737 16.591 1 88.92 255 PHE B CA 1
ATOM 4656 C C . PHE B 1 255 ? 9.519 23.604 15.576 1 88.92 255 PHE B C 1
ATOM 4658 O O . PHE B 1 255 ? 8.426 23.24 15.136 1 88.92 255 PHE B O 1
ATOM 4665 N N . ASP B 1 256 ? 10.659 23.083 15.333 1 84.3 256 ASP B N 1
ATOM 4666 C CA . ASP B 1 256 ? 10.709 21.981 14.377 1 84.3 256 ASP B CA 1
ATOM 4667 C C . ASP B 1 256 ? 9.914 20.779 14.882 1 84.3 256 ASP B C 1
ATOM 4669 O O . ASP B 1 256 ? 9.16 20.164 14.125 1 84.3 256 ASP B O 1
ATOM 4673 N N . ALA B 1 257 ? 10.06 20.509 16.128 1 84.89 257 ALA B N 1
ATOM 4674 C CA . ALA B 1 257 ? 9.384 19.36 16.725 1 84.89 257 ALA B CA 1
ATOM 4675 C C . ALA B 1 257 ? 7.877 19.586 16.797 1 84.89 257 ALA B C 1
ATOM 4677 O O . ALA B 1 257 ? 7.093 18.687 16.485 1 84.89 257 ALA B O 1
ATOM 4678 N N . PHE B 1 258 ? 7.475 20.779 17.15 1 87.4 258 PHE B N 1
ATOM 4679 C CA . PHE B 1 258 ? 6.051 21.078 17.234 1 87.4 258 PHE B CA 1
ATOM 4680 C C . PHE B 1 258 ? 5.4 21.01 15.858 1 87.4 258 PHE B C 1
ATOM 4682 O O . PHE B 1 258 ? 4.301 20.471 15.71 1 87.4 258 PHE B O 1
ATOM 4689 N N . ARG B 1 259 ? 6.061 21.493 14.934 1 78.5 259 ARG B N 1
ATOM 4690 C CA . ARG B 1 259 ? 5.536 21.437 13.573 1 78.5 259 ARG B CA 1
ATOM 4691 C C . ARG B 1 259 ? 5.443 19.997 13.081 1 78.5 259 ARG B C 1
ATOM 4693 O O . ARG B 1 259 ? 4.431 19.598 12.5 1 78.5 259 ARG B O 1
ATOM 4700 N N . LYS B 1 260 ? 6.481 19.326 13.467 1 72.42 260 LYS B N 1
ATOM 4701 C CA . LYS B 1 260 ? 6.583 17.94 13.02 1 72.42 260 LYS B CA 1
ATOM 4702 C C . LYS B 1 260 ? 5.521 17.068 13.683 1 72.42 260 LYS B C 1
ATOM 4704 O O . LYS B 1 260 ? 4.878 16.251 13.02 1 72.42 260 LYS B O 1
ATOM 4709 N N . TYR B 1 261 ? 5.293 17.281 14.95 1 75.97 261 TYR B N 1
ATOM 4710 C CA . TYR B 1 261 ? 4.506 16.317 15.711 1 75.97 261 TYR B CA 1
ATOM 4711 C C . TYR B 1 261 ? 3.083 16.821 15.923 1 75.97 261 TYR B C 1
ATOM 4713 O O . TYR B 1 261 ? 2.157 16.026 16.102 1 75.97 261 TYR B O 1
ATOM 4721 N N . PHE B 1 262 ? 2.903 18.23 15.861 1 76.95 262 PHE B N 1
ATOM 4722 C CA . PHE B 1 262 ? 1.581 18.758 16.176 1 76.95 262 PHE B CA 1
ATOM 4723 C C . PHE B 1 262 ? 1.065 19.639 15.045 1 76.95 262 PHE B C 1
ATOM 4725 O O . PHE B 1 262 ? -0.064 20.13 15.098 1 76.95 262 PHE B O 1
ATOM 4732 N N . ALA B 1 263 ? 1.866 19.961 14.062 1 71.92 263 ALA B N 1
ATOM 4733 C CA . ALA B 1 263 ? 1.551 20.801 12.911 1 71.92 263 ALA B CA 1
ATOM 4734 C C . ALA B 1 263 ? 1.269 22.238 13.341 1 71.92 263 ALA B C 1
ATOM 4736 O O . ALA B 1 263 ? 0.487 22.943 12.699 1 71.92 263 ALA B O 1
ATOM 4737 N N . LEU B 1 264 ? 1.807 22.57 14.433 1 80.29 264 LEU B N 1
ATOM 4738 C CA . LEU B 1 264 ? 1.643 23.902 15.004 1 80.29 264 LEU B CA 1
ATOM 4739 C C . LEU B 1 264 ? 2.951 24.398 15.611 1 80.29 264 LEU B C 1
ATOM 4741 O O . LEU B 1 264 ? 3.808 23.596 15.99 1 80.29 264 LEU B O 1
ATOM 4745 N N . SER B 1 265 ? 3.128 25.715 15.567 1 87.61 265 SER B N 1
ATOM 4746 C CA . SER B 1 265 ? 4.176 26.276 16.413 1 87.61 265 SER B CA 1
ATOM 4747 C C . SER B 1 265 ? 3.827 26.134 17.891 1 87.61 265 SER B C 1
ATOM 4749 O O . SER B 1 265 ? 2.667 25.913 18.242 1 87.61 265 SER B O 1
ATOM 4751 N N . PRO B 1 266 ? 4.805 26.299 18.766 1 91.96 266 PRO B N 1
ATOM 4752 C CA . PRO B 1 266 ? 4.549 26.17 20.203 1 91.96 266 PRO B CA 1
ATOM 4753 C C . PRO B 1 266 ? 3.468 27.128 20.698 1 91.96 266 PRO B C 1
ATOM 4755 O O . PRO B 1 266 ? 2.575 26.723 21.446 1 91.96 266 PRO B O 1
ATOM 4758 N N . MET B 1 267 ? 3.472 28.233 20.171 1 91.49 267 MET B N 1
ATOM 4759 C CA . MET B 1 267 ? 2.522 29.231 20.654 1 91.49 267 MET B CA 1
ATOM 4760 C C . MET B 1 267 ? 1.14 29.002 20.053 1 91.49 267 MET B C 1
ATOM 4762 O O . MET B 1 267 ? 0.125 29.243 20.709 1 91.49 267 MET B O 1
ATOM 4766 N N . ALA B 1 268 ? 1.131 28.59 18.821 1 90.92 268 ALA B N 1
ATOM 4767 C CA . ALA B 1 268 ? -0.15 28.225 18.222 1 90.92 268 ALA B CA 1
ATOM 4768 C C . ALA B 1 268 ? -0.778 27.039 18.95 1 90.92 268 ALA B C 1
ATOM 4770 O O . ALA B 1 268 ? -1.999 26.978 19.112 1 90.92 268 ALA B O 1
ATOM 4771 N N . TYR B 1 269 ? 0.112 26.15 19.351 1 91.88 269 TYR B N 1
ATOM 4772 C CA . TYR B 1 269 ? -0.339 25.012 20.144 1 91.88 269 TYR B CA 1
ATOM 4773 C C . TYR B 1 269 ? -0.963 25.475 21.456 1 91.88 269 TYR B C 1
ATOM 4775 O O . TYR B 1 269 ? -2.025 24.989 21.851 1 91.88 269 TYR B O 1
ATOM 4783 N N . LEU B 1 270 ? -0.321 26.395 22.12 1 94.46 270 LEU B N 1
ATOM 4784 C CA . LEU B 1 270 ? -0.848 26.964 23.355 1 94.46 270 LEU B CA 1
ATOM 4785 C C . LEU B 1 270 ? -2.217 27.593 23.123 1 94.46 270 LEU B C 1
ATOM 4787 O O . LEU B 1 270 ? -3.148 27.37 23.901 1 94.46 270 LEU B O 1
ATOM 4791 N N . LYS B 1 271 ? -2.298 28.3 22.114 1 93.63 271 LYS B N 1
ATOM 4792 C CA . LYS B 1 271 ? -3.557 28.97 21.803 1 93.63 271 LYS B CA 1
ATOM 4793 C C . LYS B 1 271 ? -4.678 27.958 21.582 1 93.63 271 LYS B C 1
ATOM 4795 O O . LYS B 1 271 ? -5.782 28.123 22.106 1 93.63 271 LYS B O 1
ATOM 4800 N N . LYS B 1 272 ? -4.426 26.978 20.83 1 91.68 272 LYS B N 1
ATOM 4801 C CA . LYS B 1 272 ? -5.412 25.931 20.579 1 91.68 272 LYS B CA 1
ATOM 4802 C C . LYS B 1 272 ? -5.829 25.246 21.877 1 91.68 272 LYS B C 1
ATOM 4804 O O . LYS B 1 272 ? -7.013 24.975 22.09 1 91.68 272 LYS B O 1
ATOM 4809 N N . TYR B 1 273 ? -4.853 24.935 22.65 1 92.39 273 TYR B N 1
ATOM 4810 C CA . TYR B 1 273 ? -5.128 24.306 23.937 1 92.39 273 TYR B CA 1
ATOM 4811 C C . TYR B 1 273 ? -6.033 25.186 24.791 1 92.39 273 TYR B C 1
ATOM 4813 O O . TYR B 1 273 ? -6.974 24.694 25.418 1 92.39 273 TYR B O 1
ATOM 4821 N N . ARG B 1 274 ? -5.76 26.45 24.771 1 95.16 274 ARG B N 1
ATOM 4822 C CA . ARG B 1 274 ? -6.558 27.404 25.535 1 95.16 274 ARG B CA 1
ATOM 4823 C C . ARG B 1 274 ? -7.996 27.443 25.028 1 95.16 274 ARG B C 1
ATOM 4825 O O . ARG B 1 274 ? -8.939 27.461 25.822 1 95.16 274 ARG B O 1
ATOM 4832 N N . LEU B 1 275 ? -8.145 27.455 23.751 1 93.72 275 LEU B N 1
ATOM 4833 C CA . LEU B 1 275 ? -9.48 27.48 23.165 1 93.72 275 LEU B CA 1
ATOM 4834 C C . LEU B 1 275 ? -10.266 26.231 23.551 1 93.72 275 LEU B C 1
ATOM 4836 O O . LEU B 1 275 ? -11.464 26.309 23.835 1 93.72 275 LEU B O 1
ATOM 4840 N N . GLY B 1 276 ? -9.598 25.156 23.529 1 90.84 276 GLY B N 1
ATOM 4841 C CA . GLY B 1 276 ? -10.225 23.927 23.989 1 90.84 276 GLY B CA 1
ATOM 4842 C C . GLY B 1 276 ? -10.653 23.983 25.443 1 90.84 276 GLY B C 1
ATOM 4843 O O . GLY B 1 276 ? -11.726 23.491 25.8 1 90.84 276 GLY B O 1
ATOM 4844 N N . GLY B 1 277 ? -9.813 24.526 26.218 1 90.54 277 GLY B N 1
ATOM 4845 C CA . GLY B 1 277 ? -10.15 24.72 27.619 1 90.54 277 GLY B CA 1
ATOM 4846 C C . GLY B 1 277 ? -11.379 25.586 27.823 1 90.54 277 GLY B C 1
ATOM 4847 O O . GLY B 1 277 ? -12.249 25.258 28.632 1 90.54 277 GLY B O 1
ATOM 4848 N N . VAL B 1 278 ? -11.426 26.603 27.08 1 92.41 278 VAL B N 1
ATOM 4849 C CA . VAL B 1 278 ? -12.589 27.482 27.151 1 92.41 278 VAL B CA 1
ATOM 4850 C C . VAL B 1 278 ? -13.851 26.699 26.797 1 92.41 278 VAL B C 1
ATOM 4852 O O . VAL B 1 278 ? -14.861 26.786 27.5 1 92.41 278 VAL B O 1
ATOM 4855 N N . ARG B 1 279 ? -13.763 26.003 25.743 1 89.33 279 ARG B N 1
ATOM 4856 C CA . ARG B 1 279 ? -14.917 25.233 25.29 1 89.33 279 ARG B CA 1
ATOM 4857 C C . ARG B 1 279 ? -15.377 24.252 26.364 1 89.33 279 ARG B C 1
ATOM 4859 O O . ARG B 1 279 ? -16.575 24.128 26.626 1 89.33 279 ARG B O 1
ATOM 4866 N N . GLN B 1 280 ? -14.455 23.583 26.96 1 87.99 280 GLN B N 1
ATOM 4867 C CA . GLN B 1 280 ? -14.771 22.625 28.014 1 87.99 280 GLN B CA 1
ATOM 4868 C C . GLN B 1 280 ? -15.444 23.313 29.198 1 87.99 280 GLN B C 1
ATOM 4870 O O . GLN B 1 280 ? -16.418 22.797 29.751 1 87.99 280 GLN B O 1
ATOM 4875 N N . ASP B 1 281 ? -14.947 24.443 29.469 1 90.28 281 ASP B N 1
ATOM 4876 C CA . ASP B 1 281 ? -15.498 25.185 30.599 1 90.28 281 ASP B CA 1
ATOM 4877 C C . ASP B 1 281 ? -16.909 25.682 30.295 1 90.28 281 ASP B C 1
ATOM 4879 O O . ASP B 1 281 ? -17.768 25.707 31.178 1 90.28 281 ASP B O 1
ATOM 4883 N N . ILE B 1 282 ? -17.104 26.046 29.048 1 88.82 282 ILE B N 1
ATOM 4884 C CA . ILE B 1 282 ? -18.434 26.483 28.639 1 88.82 282 ILE B CA 1
ATOM 4885 C C . ILE B 1 282 ? -19.423 25.329 28.783 1 88.82 282 ILE B C 1
ATOM 4887 O O . ILE B 1 282 ? -20.54 25.517 29.272 1 88.82 282 ILE B O 1
ATOM 4891 N N . LEU B 1 283 ? -18.998 24.18 28.453 1 85.38 283 LEU B N 1
ATOM 4892 C CA . LEU B 1 283 ? -19.864 23.007 28.458 1 85.38 283 LEU B CA 1
ATOM 4893 C C . LEU B 1 283 ? -20.063 22.483 29.876 1 85.38 283 LEU B C 1
ATOM 4895 O O . LEU B 1 283 ? -21.098 21.886 30.182 1 85.38 283 LEU B O 1
ATOM 4899 N N . GLU B 1 284 ? -19.08 22.684 30.65 1 80.78 284 GLU B N 1
ATOM 4900 C CA . GLU B 1 284 ? -19.146 22.159 32.01 1 80.78 284 GLU B CA 1
ATOM 4901 C C . GLU B 1 284 ? -19.798 23.16 32.959 1 80.78 284 GLU B C 1
ATOM 4903 O O . GLU B 1 284 ? -20.556 22.775 33.851 1 80.78 284 GLU B O 1
ATOM 4908 N N . GLN B 1 285 ? -19.177 24.472 32.868 1 73.29 285 GLN B N 1
ATOM 4909 C CA . GLN B 1 285 ? -19.522 25.466 33.879 1 73.29 285 GLN B CA 1
ATOM 4910 C C . GLN B 1 285 ? -20.896 26.072 33.607 1 73.29 285 GLN B C 1
ATOM 4912 O O . GLN B 1 285 ? -21.223 26.395 32.463 1 73.29 285 GLN B O 1
ATOM 4917 N N . GLY B 1 286 ? -22.042 25.402 33.336 1 56.68 286 GLY B N 1
ATOM 4918 C CA . GLY B 1 286 ? -23.396 25.919 33.212 1 56.68 286 GLY B CA 1
ATOM 4919 C C . GLY B 1 286 ? -23.454 27.433 33.146 1 56.68 286 GLY B C 1
ATOM 4920 O O . GLY B 1 286 ? -22.621 28.063 32.49 1 56.68 286 GLY B O 1
ATOM 4921 N N . SER B 1 287 ? -24.598 28.194 33.768 1 57.54 287 SER B N 1
ATOM 4922 C CA . SER B 1 287 ? -25.039 29.585 33.792 1 57.54 287 SER B CA 1
ATOM 4923 C C . SER B 1 287 ? -24.168 30.425 34.719 1 57.54 287 SER B C 1
ATOM 4925 O O . SER B 1 287 ? -24.386 31.63 34.862 1 57.54 287 SER B O 1
ATOM 4927 N N . THR B 1 288 ? -23.029 29.937 35.361 1 62.59 288 THR B N 1
ATOM 4928 C CA . THR B 1 288 ? -22.445 30.668 36.48 1 62.59 288 THR B CA 1
ATOM 4929 C C . THR B 1 288 ? -21.388 31.654 35.99 1 62.59 288 THR B C 1
ATOM 4931 O O . THR B 1 288 ? -21.041 32.602 36.697 1 62.59 288 THR B O 1
ATOM 4934 N N . SER B 1 289 ? -20.77 31.567 34.851 1 76.45 289 SER B N 1
ATOM 4935 C CA . SER B 1 289 ? -19.742 32.479 34.358 1 76.45 289 SER B CA 1
ATOM 4936 C C . SER B 1 289 ? -20.027 32.908 32.923 1 76.45 289 SER B C 1
ATOM 4938 O O . SER B 1 289 ? -20.596 32.143 32.142 1 76.45 289 SER B O 1
ATOM 4940 N N . THR B 1 290 ? -19.747 34.208 32.741 1 87.33 290 THR B N 1
ATOM 4941 C CA . THR B 1 290 ? -19.916 34.684 31.372 1 87.33 290 THR B CA 1
ATOM 4942 C C . THR B 1 290 ? -18.812 34.138 30.47 1 87.33 290 THR B C 1
ATOM 4944 O O . THR B 1 290 ? -17.756 33.725 30.953 1 87.33 290 THR B O 1
ATOM 4947 N N . ILE B 1 291 ? -19.067 34.021 29.271 1 90.78 291 ILE B N 1
ATOM 4948 C CA . ILE B 1 291 ? -18.105 33.578 28.268 1 90.78 291 ILE B CA 1
ATOM 4949 C C . ILE B 1 291 ? -16.846 34.439 28.345 1 90.78 291 ILE B C 1
ATOM 4951 O O . ILE B 1 291 ? -15.73 33.93 28.221 1 90.78 291 ILE B O 1
ATOM 4955 N N . SER B 1 292 ? -17.074 35.744 28.657 1 91.38 292 SER B N 1
ATOM 4956 C CA . SER B 1 292 ? -15.952 36.671 28.76 1 91.38 292 SER B CA 1
ATOM 4957 C C . SER B 1 292 ? -15.05 36.319 29.939 1 91.38 292 SER B C 1
ATOM 4959 O O . SER B 1 292 ? -13.824 36.366 29.824 1 91.38 292 SER B O 1
ATOM 4961 N N . GLU B 1 293 ? -15.644 35.971 31.076 1 91.79 293 GLU B N 1
ATOM 4962 C CA . GLU B 1 293 ? -14.88 35.603 32.264 1 91.79 293 GLU B CA 1
ATOM 4963 C C . GLU B 1 293 ? -14.081 34.324 32.032 1 91.79 293 GLU B C 1
ATOM 4965 O O . GLU B 1 293 ? -12.93 34.217 32.462 1 91.79 293 GLU B O 1
ATOM 4970 N N . ILE B 1 294 ? -14.708 33.379 31.373 1 92.97 294 ILE B N 1
ATOM 4971 C CA . ILE B 1 294 ? -14.046 32.115 31.072 1 92.97 294 ILE B CA 1
ATOM 4972 C C . ILE B 1 294 ? -12.857 32.361 30.146 1 92.97 294 ILE B C 1
ATOM 4974 O O . ILE B 1 294 ? -11.762 31.846 30.381 1 92.97 294 ILE B O 1
ATOM 4978 N N . ALA B 1 295 ? -13.047 33.19 29.14 1 93.84 295 ALA B N 1
ATOM 4979 C CA . ALA B 1 295 ? -12.001 33.496 28.167 1 93.84 295 ALA B CA 1
ATOM 4980 C C . ALA B 1 295 ? -10.823 34.202 28.832 1 93.84 295 ALA B C 1
ATOM 4982 O O . ALA B 1 295 ? -9.665 33.862 28.581 1 93.84 295 ALA B O 1
ATOM 4983 N N . LEU B 1 296 ? -11.112 35.173 29.695 1 92.25 296 LEU B N 1
ATOM 4984 C CA . LEU B 1 296 ? -10.077 35.908 30.413 1 92.25 296 LEU B CA 1
ATOM 4985 C C . LEU B 1 296 ? -9.301 34.983 31.345 1 92.25 296 LEU B C 1
ATOM 4987 O O . LEU B 1 296 ? -8.09 35.14 31.516 1 92.25 296 LEU B O 1
ATOM 4991 N N . GLY B 1 297 ? -9.991 34.06 31.896 1 92.69 297 GLY B N 1
ATOM 4992 C CA . GLY B 1 297 ? -9.366 33.089 32.78 1 92.69 297 GLY B CA 1
ATOM 4993 C C . GLY B 1 297 ? -8.362 32.198 32.073 1 92.69 297 GLY B C 1
ATOM 4994 O O . GLY B 1 297 ? -7.45 31.66 32.705 1 92.69 297 GLY B O 1
ATOM 4995 N N . TRP B 1 298 ? -8.531 32.143 30.781 1 94.59 298 TRP B N 1
ATOM 4996 C CA . TRP B 1 298 ? -7.625 31.316 29.991 1 94.59 298 TRP B CA 1
ATOM 4997 C C . TRP B 1 298 ? -6.577 32.174 29.29 1 94.59 298 TRP B C 1
ATOM 4999 O O . TRP B 1 298 ? -5.797 31.671 28.477 1 94.59 298 TRP B O 1
ATOM 5009 N N . GLY B 1 299 ? -6.618 33.52 29.528 1 91.77 299 GLY B N 1
ATOM 5010 C CA . GLY B 1 299 ? -5.532 34.382 29.089 1 91.77 299 GLY B CA 1
ATOM 5011 C C . GLY B 1 299 ? -5.866 35.171 27.836 1 91.77 299 GLY B C 1
ATOM 5012 O O . GLY B 1 299 ? -5.003 35.85 27.276 1 91.77 299 GLY B O 1
ATOM 5013 N N . PHE B 1 300 ? -7.142 35.125 27.403 1 93.59 300 PHE B N 1
ATOM 5014 C CA . PHE B 1 300 ? -7.518 35.929 26.245 1 93.59 300 PHE B CA 1
ATOM 5015 C C . PHE B 1 300 ? -7.892 37.345 26.668 1 93.59 300 PHE B C 1
ATOM 5017 O O . PHE B 1 300 ? -8.829 37.539 27.445 1 93.59 300 PHE B O 1
ATOM 5024 N N . THR B 1 301 ? -7.086 38.282 26.108 1 89.56 301 THR B N 1
ATOM 5025 C CA . THR B 1 301 ? -7.307 39.662 26.527 1 89.56 301 THR B CA 1
ATOM 5026 C C . THR B 1 301 ? -8.111 40.424 25.478 1 89.56 301 THR B C 1
ATOM 5028 O O . THR B 1 301 ? -8.692 41.471 25.773 1 89.56 301 THR B O 1
ATOM 5031 N N . HIS B 1 302 ? -8.104 39.914 24.299 1 91.47 302 HIS B N 1
ATOM 5032 C CA . HIS B 1 302 ? -8.886 40.512 23.223 1 91.47 302 HIS B CA 1
ATOM 5033 C C . HIS B 1 302 ? -10.075 39.632 22.852 1 91.47 302 HIS B C 1
ATOM 5035 O O . HIS B 1 302 ? -9.953 38.735 22.015 1 91.47 302 HIS B O 1
ATOM 5041 N N . LEU B 1 303 ? -11.282 39.919 23.319 1 90.03 303 LEU B N 1
ATOM 5042 C CA . LEU B 1 303 ? -12.453 39.055 23.221 1 90.03 303 LEU B CA 1
ATOM 5043 C C . LEU B 1 303 ? -12.927 38.943 21.776 1 90.03 303 LEU B C 1
ATOM 5045 O O . LEU B 1 303 ? -13.478 37.915 21.377 1 90.03 303 LEU B O 1
ATOM 5049 N N . GLY B 1 304 ? -12.819 39.998 20.986 1 90.85 304 GLY B N 1
ATOM 5050 C CA . GLY B 1 304 ? -13.13 39.916 19.567 1 90.85 304 GLY B CA 1
ATOM 5051 C C . GLY B 1 304 ? -12.283 38.896 18.829 1 90.85 304 GLY B C 1
ATOM 5052 O O . GLY B 1 304 ? -12.809 38.074 18.076 1 90.85 304 GLY B O 1
ATOM 5053 N N . ARG B 1 305 ? -10.944 39.039 19.101 1 92.17 305 ARG B N 1
ATOM 5054 C CA . ARG B 1 305 ? -10.018 38.094 18.487 1 92.17 305 ARG B CA 1
ATOM 5055 C C . ARG B 1 305 ? -10.286 36.672 18.969 1 92.17 305 ARG B C 1
ATOM 5057 O O . ARG B 1 305 ? -10.213 35.722 18.187 1 92.17 305 ARG B O 1
ATOM 5064 N N . PHE B 1 306 ? -10.58 36.604 20.231 1 94.17 306 PHE B N 1
ATOM 5065 C CA . PHE B 1 306 ? -10.929 35.312 20.811 1 94.17 306 PHE B CA 1
ATOM 5066 C C . PHE B 1 306 ? -12.111 34.691 20.076 1 94.17 306 PHE B C 1
ATOM 5068 O O . PHE B 1 306 ? -12.054 33.529 19.669 1 94.17 306 PHE B O 1
ATOM 5075 N N . SER B 1 307 ? -13.137 35.362 19.82 1 92.74 307 SER B N 1
ATOM 5076 C CA . SER B 1 307 ? -14.344 34.848 19.181 1 92.74 307 SER B CA 1
ATOM 5077 C C . SER B 1 307 ? -14.065 34.403 17.749 1 92.74 307 SER B C 1
ATOM 5079 O O . SER B 1 307 ? -14.59 33.384 17.297 1 92.74 307 SER B O 1
ATOM 5081 N N . ALA B 1 308 ? -13.285 35.14 17.124 1 91.08 308 ALA B N 1
ATOM 5082 C CA . ALA B 1 308 ? -12.942 34.821 15.741 1 91.08 308 ALA B CA 1
ATOM 5083 C C . ALA B 1 308 ? -12.137 33.527 15.66 1 91.08 308 ALA B C 1
ATOM 5085 O O . ALA B 1 308 ? -12.402 32.676 14.807 1 91.08 308 ALA B O 1
ATOM 5086 N N . GLU B 1 309 ? -11.211 33.403 16.538 1 91.25 309 GLU B N 1
ATOM 5087 C CA . GLU B 1 309 ? -10.351 32.224 16.552 1 91.25 309 GLU B CA 1
ATOM 5088 C C . GLU B 1 309 ? -11.124 30.982 16.988 1 91.25 309 GLU B C 1
ATOM 5090 O O . GLU B 1 309 ? -10.894 29.888 16.469 1 91.25 309 GLU B O 1
ATOM 5095 N N . TYR B 1 310 ? -11.995 31.149 17.919 1 91.85 310 TYR B N 1
ATOM 5096 C CA . TYR B 1 310 ? -12.866 30.073 18.376 1 91.85 310 TYR B CA 1
ATOM 5097 C C . TYR B 1 310 ? -13.725 29.544 17.233 1 91.85 310 TYR B C 1
ATOM 5099 O O . TYR B 1 310 ? -13.821 28.331 17.03 1 91.85 31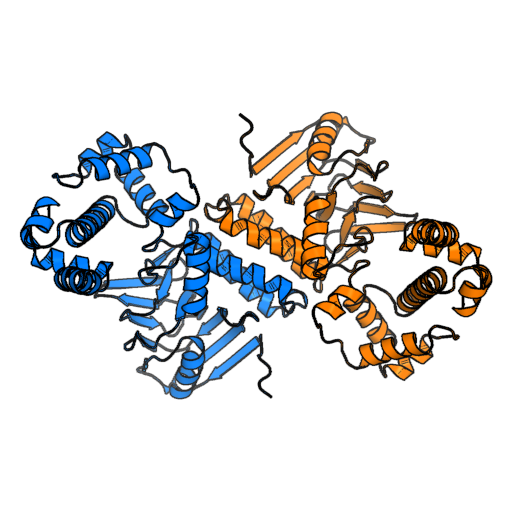0 TYR B O 1
ATOM 5107 N N . ARG B 1 311 ? -14.238 30.346 16.459 1 88.09 311 ARG B N 1
ATOM 5108 C CA . ARG B 1 311 ? -15.075 29.973 15.323 1 88.09 311 ARG B CA 1
ATOM 5109 C C . ARG B 1 311 ? -14.259 29.253 14.254 1 88.09 311 ARG B C 1
ATOM 5111 O O . ARG B 1 311 ? -14.733 28.29 13.648 1 88.09 311 ARG B O 1
ATOM 5118 N N . LYS B 1 312 ? -13.159 29.805 14.135 1 81.4 312 LYS B N 1
ATOM 5119 C CA . LYS B 1 312 ? -12.282 29.2 13.136 1 81.4 312 LYS B CA 1
ATOM 5120 C C . LYS B 1 312 ? -11.967 27.749 13.488 1 81.4 312 LYS B C 1
ATOM 5122 O O . LYS B 1 312 ? -11.898 26.892 12.605 1 81.4 312 LYS B O 1
ATOM 5127 N N . LEU B 1 313 ? -11.803 27.55 14.747 1 81.26 313 LEU B N 1
ATOM 5128 C CA . LEU B 1 313 ? -11.371 26.232 15.201 1 81.26 313 LEU B CA 1
ATOM 5129 C C . LEU B 1 313 ? -12.557 25.281 15.316 1 81.26 313 LEU B C 1
ATOM 5131 O O . LEU B 1 313 ? -12.447 24.101 14.975 1 81.26 313 LEU B O 1
ATOM 5135 N N . PHE B 1 314 ? -13.775 25.731 15.738 1 81.27 314 PHE B N 1
ATOM 5136 C CA . PHE B 1 314 ? -14.855 24.823 16.106 1 81.27 314 PHE B CA 1
ATOM 5137 C C . PHE B 1 314 ? -16.051 25 15.178 1 81.27 314 PHE B C 1
ATOM 5139 O O . PHE B 1 314 ? -17.048 24.285 15.298 1 81.27 314 PHE B O 1
ATOM 5146 N N . ASP B 1 315 ? -15.996 25.944 14.214 1 77.74 315 ASP B N 1
ATOM 5147 C CA . ASP B 1 315 ? -17.031 26.251 13.233 1 77.74 315 ASP B CA 1
ATOM 5148 C C . ASP B 1 315 ? -18.325 26.687 13.917 1 77.74 315 ASP B C 1
ATOM 5150 O O . ASP B 1 315 ? -19.419 26.393 13.433 1 77.74 315 ASP B O 1
ATOM 5154 N N . GLU B 1 316 ? -18.228 27.219 15.147 1 85.13 316 GLU B N 1
ATOM 5155 C CA . GLU B 1 316 ? -19.311 27.843 15.902 1 85.13 316 GLU B CA 1
ATOM 5156 C C . GLU B 1 316 ? -18.775 28.891 16.873 1 85.13 316 GLU B C 1
ATOM 5158 O O . GLU B 1 316 ? -17.619 28.82 17.295 1 85.13 316 GLU B O 1
ATOM 5163 N N . SER B 1 317 ? -19.639 29.841 17.172 1 90.67 317 SER B N 1
ATOM 5164 C CA . SER B 1 317 ? -19.249 30.848 18.154 1 90.67 317 SER B CA 1
ATOM 5165 C C . SER B 1 317 ? -19.352 30.303 19.575 1 90.67 317 SER B C 1
ATOM 5167 O O . SER B 1 317 ? -20.047 29.314 19.817 1 90.67 317 SER B O 1
ATOM 5169 N N . PRO B 1 318 ? -18.603 30.944 20.49 1 89.49 318 PRO B N 1
ATOM 5170 C CA . PRO B 1 318 ? -18.733 30.527 21.888 1 89.49 318 PRO B CA 1
ATOM 5171 C C . PRO B 1 318 ? -20.175 30.577 22.387 1 89.49 318 PRO B C 1
ATOM 5173 O O . PRO B 1 318 ? -20.608 29.689 23.126 1 89.49 318 PRO B O 1
ATOM 5176 N N . SER B 1 319 ? -20.861 31.542 21.966 1 89.06 319 SER B N 1
ATOM 5177 C CA . SER B 1 319 ? -22.258 31.674 22.365 1 89.06 319 SER B CA 1
ATOM 5178 C C . SER B 1 319 ? -23.098 30.521 21.825 1 89.06 319 SER B C 1
ATOM 5180 O O . SER B 1 319 ? -24.013 30.044 22.5 1 89.06 319 SER B O 1
ATOM 5182 N N . GLN B 1 320 ? -22.868 30.061 20.633 1 88.35 320 GLN B N 1
ATOM 5183 C CA . GLN B 1 320 ? -23.575 28.936 20.029 1 88.35 320 GLN B CA 1
ATOM 5184 C C . GLN B 1 320 ? -23.29 27.639 20.781 1 88.35 320 GLN B C 1
ATOM 5186 O O . GLN B 1 320 ? -24.172 26.788 20.918 1 88.35 320 GLN B O 1
ATOM 5191 N N . THR B 1 321 ? -22.048 27.57 21.204 1 87.29 321 THR B N 1
ATOM 5192 C CA . THR B 1 321 ? -21.694 26.405 22.006 1 87.29 321 THR B CA 1
ATOM 5193 C C . THR B 1 321 ? -22.534 26.35 23.28 1 87.29 321 THR B C 1
ATOM 5195 O O . THR B 1 321 ? -23.03 25.287 23.657 1 87.29 321 THR B O 1
ATOM 5198 N N . LEU B 1 322 ? -22.666 27.414 23.948 1 85.95 322 LEU B N 1
ATOM 5199 C CA . LEU B 1 322 ? -23.46 27.509 25.168 1 85.95 322 LEU B CA 1
ATOM 5200 C C . LEU B 1 322 ? -24.927 27.204 24.887 1 85.95 322 LEU B C 1
ATOM 5202 O O . LEU B 1 322 ? -25.585 26.52 25.675 1 85.95 322 LEU B O 1
ATOM 5206 N N . GLN B 1 323 ? -25.425 27.69 23.792 1 83.9 323 GLN B N 1
ATOM 5207 C CA . GLN B 1 323 ? -26.818 27.473 23.416 1 83.9 323 GLN B CA 1
ATOM 5208 C C . GLN B 1 323 ? -27.088 25.997 23.136 1 83.9 323 GLN B C 1
ATOM 5210 O O . GLN B 1 323 ? -28.135 25.469 23.518 1 83.9 323 GLN B O 1
ATOM 5215 N N . ARG B 1 324 ? -26.21 25.389 22.434 1 79.58 324 ARG B N 1
ATOM 5216 C CA . ARG B 1 324 ? -26.351 23.972 22.115 1 79.58 324 ARG B CA 1
ATOM 5217 C C . ARG B 1 324 ? -26.37 23.124 23.382 1 79.58 324 ARG B C 1
ATOM 5219 O O . ARG B 1 324 ? -27.088 22.125 23.456 1 79.58 324 ARG B O 1
ATOM 5226 N N . LYS B 1 325 ? -25.498 23.49 24.276 1 75.21 325 LYS B N 1
ATOM 5227 C CA . LYS B 1 325 ? -25.5 22.79 25.557 1 75.21 325 LYS B CA 1
ATOM 5228 C C . LYS B 1 325 ? -26.848 22.931 26.258 1 75.21 325 LYS B C 1
ATOM 5230 O O . LYS B 1 325 ? -27.38 21.957 26.794 1 75.21 325 LYS B O 1
ATOM 5235 N N . ARG B 1 326 ? -27.295 24.086 26.187 1 74.44 326 ARG B N 1
ATOM 5236 C CA . ARG B 1 326 ? -28.576 24.346 26.837 1 74.44 326 ARG B CA 1
ATOM 5237 C C . ARG B 1 326 ? -29.697 23.55 26.177 1 74.44 326 ARG B C 1
ATOM 5239 O O . ARG B 1 326 ? -30.589 23.042 26.859 1 74.44 326 ARG B O 1
ATOM 5246 N N . LEU B 1 327 ? -29.539 23.36 24.915 1 68.94 327 LEU B N 1
ATOM 5247 C CA . LEU B 1 327 ? -30.546 22.602 24.18 1 68.94 327 LEU B CA 1
ATOM 5248 C C . LEU B 1 327 ? -30.414 21.109 24.459 1 68.94 327 LEU B C 1
ATOM 5250 O O . LEU B 1 327 ? -31.414 20.389 24.495 1 68.94 327 LEU B O 1
ATOM 5254 N N . ARG B 1 328 ? -29.235 20.769 24.654 1 64.64 328 ARG B N 1
ATOM 5255 C CA . ARG B 1 328 ? -29.02 19.348 24.907 1 64.64 328 ARG B CA 1
ATOM 5256 C C . ARG B 1 328 ? -29.386 18.987 26.343 1 64.64 328 ARG B C 1
ATOM 5258 O O . ARG B 1 328 ? -29.702 17.832 26.637 1 64.64 328 ARG B O 1
ATOM 5265 N N . SER B 1 329 ? -29.18 19.864 27.236 1 60.81 329 SER B N 1
ATOM 5266 C CA . SER B 1 329 ? -29.522 19.679 28.642 1 60.81 329 SER B CA 1
ATOM 5267 C C . SER B 1 329 ? -31.021 19.836 28.873 1 60.81 329 SER B C 1
ATOM 5269 O O . SER B 1 329 ? -31.537 19.447 29.922 1 60.81 329 SER B O 1
ATOM 5271 N N . LEU B 1 330 ? -31.672 20.242 27.929 1 54.48 330 LEU B N 1
ATOM 5272 C CA . LEU B 1 330 ? -33.127 20.208 28.024 1 54.48 330 LEU B CA 1
ATOM 5273 C C . LEU B 1 330 ? -33.678 18.898 27.471 1 54.48 330 LEU B C 1
ATOM 5275 O O . LEU B 1 330 ? -33.226 18.421 26.427 1 54.48 330 LEU B O 1
#

pLDDT: mean 87.44, std 11.04, range [20.95, 98.49]

Sequence (660 aa):
MSSQTRDIRIQRFDLEGARSWMSGICGPHRLATSTPERLRFHHSANVFKSRATTLGVIEYGTDVTIDIEDAEHFSSYSLSLPLVGEQELCKNGKHLSSNRDQGVIISPHEHQVLAISGDCRKLQVVITRAAMSESLEGLLQRPIDAPLRFEPVMDAVDGAPASWWRMARYFIAELERSSELYEQAAFTRDLESSLIKGLILAQPNNYSEELRDVLGVKLPHYLIRARQYIHDNAREAVHLEDLEAAAGVSRFKLFDAFRKYFALSPMAYLKKYRLGGVRQDILEQGSTSTISEIALGWGFTHLGRFSAEYRKLFDESPSQTLQRKRLRSLMSSQTRDIRIQRFDLEGARSWMSGICGPHRLATSTPERLRFHHSANVFKSRATTLGVIEYGTDVTIDIEDAEHFSSYSLSLPLVGEQELCKNGKHLSSNRDQGVIISPHEHQVLAISGDCRKLQVVITRAAMSESLEGLLQRPIDAPLRFEPVMDAVDGAPASWWRMARYFIAELERSSELYEQAAFTRDLESSLIKGLILAQPNNYSEELRDVLGVKLPHYLIRARQYIHDNAREAVHLEDLEAAAGVSRFKLFDAFRKYFALSPMAYLKKYRLGGVRQDILEQGSTSTISEIALGWGFTHLGRFSAEYRKLFDESPSQTLQRKRLRSL

InterPro domains:
  IPR009057 Homedomain-like superfamily [SSF46689] (221-271)
  IPR009057 Homedomain-like superfamily [SSF46689] (287-324)
  IPR018060 AraC-like, DNA binding HTH domain [PF12833] (245-324)
  IPR018060 AraC-like, DNA binding HTH domain [PS01124] (224-324)
  IPR018060 AraC-like, DNA binding HTH domain [SM00342] (237-322)
  IPR018062 HTH domain AraC-type, conserved site [PS00041] (274-318)
  IPR035418 Transcription regulator HTH, AraC- type, ligand binding domain-like [PF14525] (18-199)
  IPR050204 AraC/XylS family transcriptional regulators [PTHR46796] (70-325)